Protein AF-A0A8T0D6I1-F1 (afdb_monomer)

Sequence (381 aa):
MFHDLNQRHWLAKHRVTKPRGSIRRLLQSHYANGWQTYGRPVWDAQPLVYLVNTGRTTKNFGYRLAPRHRPILLTQATDSQRAACVAASKLLLRLVHLPEQPIMEQFLMGSYLYQLALTHKSLQKELLVQMLSQTVGWPYDSARLQDSDKEDEESLFVTPEYASRNQPEMYSIAGGMLQGVIRDVNPIDTIDLKRRAYRRSWMHIAGILTCGRLSGSLKPIVVRFLRQHGPHRSIPICEDRLVLAPSIPRLYPPCLLEWRVNYTGNNMGISLAFPDGLVSVIHVGCFTKAETLAGVAMALRTRAVQALTGWTVAFYTPDAILDIPGYTYVMDVFTSFELPPEWSTLNNIRPDRVFPTYPSCHNGDGEFLRRTPTPTVDSRP

InterPro domains:
  IPR038185 MyTH4 domain superfamily [G3DSA:1.25.40.530] (96-263)

Mean predicted aligned error: 13.27 Å

Nearest PDB structures (foldseek):
  5f3y-assembly1_A  TM=7.525E-01  e=7.156E-07  Mus musculus
  3pvl-assembly1_A  TM=6.602E-01  e=2.271E-07  Mus musculus
  3pzd-assembly1_A  TM=6.745E-01  e=8.612E-05  Homo sapiens
  3au5-assembly2_B  TM=6.929E-01  e=1.567E-04  Homo sapiens
  3tca-assembly2_B  TM=6.886E-01  e=1.683E+00  Mus musculus

Radius of gyration: 23.27 Å; Cα contacts (8 Å, |Δi|>4): 431; chains: 1; bounding box: 62×53×86 Å

Organism: NCBI:txid34504

Foldseek 3Di:
DPPPVPVVVVCVVDPPPDPPDFPFPPPPDPCPVLCVVPVDDLVVADALLVLQPPPDDPPPFAADLDFDQAFRNCPPDDPVLSVLSSVLSVLLSCLQQPQQDQLLVSVVSLQVSLLVVLQDVVSLVRSLRSLLRNLHPQVDDCVVLQDDPPDLDPQRQDDPVRSVDPDPDDDDLQVPDSPRGRDDPDDQDPVNSSSSSSLSSLLSSLQSLLSDADDPSVLSNVLSSCVVRNDPLSSVSNNCSHSVRDPDGAPGTFAPQSSSCSNSSGWDWDWDADPVGDIDIDTDDQQQFQQNRQQVVVCVVVVNPGRDGPDGDWDDHQFKIFGGPRNHGPRSVNRCSSDDVCVCVVNPVDPVNPTDIDTDPDDPPPDDDDPDPDPPPPDDD

Solvent-accessible surface area (backbone atoms only — not comparable to full-atom values): 23298 Å² total; per-residue (Å²): 143,78,77,73,63,60,62,58,56,54,57,71,74,44,87,72,76,73,84,81,67,80,68,65,74,80,69,67,68,74,66,80,58,64,59,58,79,47,93,58,67,55,83,76,38,61,61,58,65,65,72,57,62,87,78,81,69,76,85,82,59,41,46,72,91,70,61,46,88,63,62,73,64,55,86,85,55,51,73,67,54,36,53,50,47,27,53,47,36,44,51,51,50,42,64,27,72,51,68,84,48,38,45,54,61,49,47,54,55,50,38,52,55,28,39,51,18,53,77,31,72,70,50,30,55,36,53,48,49,52,49,58,26,44,61,36,79,48,98,61,73,70,78,75,67,71,63,80,60,102,66,88,64,75,55,68,84,43,38,80,82,57,70,78,49,99,60,95,76,78,90,62,80,88,68,81,65,75,82,20,58,58,72,76,93,61,91,78,50,74,67,54,54,54,52,52,22,53,44,41,45,53,18,49,49,41,46,50,43,58,29,46,81,71,51,86,78,48,47,41,18,50,50,40,43,36,76,74,72,45,55,83,63,50,34,60,60,40,48,48,36,66,65,65,52,64,95,69,63,63,93,49,36,76,25,71,69,53,51,52,29,37,60,70,50,55,65,50,68,49,80,43,79,46,101,85,74,52,73,49,77,43,79,52,57,88,75,38,24,22,24,58,51,28,6,45,54,48,12,66,71,72,68,45,95,54,65,43,80,94,40,53,45,68,47,79,52,93,67,29,36,31,56,46,58,40,86,42,40,49,47,38,57,55,21,60,73,74,43,64,81,66,56,45,68,78,64,73,53,50,75,90,74,51,71,55,72,41,74,43,85,80,57,101,58,101,68,84,78,75,84,70,85,76,79,83,74,84,77,75,135

pLDDT: mean 70.77, std 21.74, range [25.25, 95.88]

Secondary structure (DSSP, 8-state):
--SSHHHHHHHHHS------S-------S--TTGGGGSSS-GGGSPPGGGGT-SSS-GGGSS--SSPPSS-SS-TT--HHHHHHHHHHHHHHHHHHH-TTS-HHHHHHHHHHHHHHHHH-HHHHHHHHHHHHHHHTT-SS-GGGG-SPPS-SSSSSS--TTTTTS-S-PPP-GGG---------SS---HHHHHHHHHHHHHHHHHHHTTSS---TTHHHHHHHHHHHHS-TTTHHHHHHHHHS--SSPPSSPPPHHHHHHHHH---EEEEEE-TTS-EEEEEE-TT-BHHHHHHHHHHHHHT-SSPPSS---EEE-SSEEEEPPTTSBHHHHHHHHHS-GGGTGGGT--GGGS--EEE----SS----------------

Structure (mmCIF, N/CA/C/O backbone):
data_AF-A0A8T0D6I1-F1
#
_entry.id   AF-A0A8T0D6I1-F1
#
loop_
_atom_site.group_PDB
_atom_site.id
_atom_site.type_symbol
_atom_site.label_atom_id
_atom_site.label_alt_id
_atom_site.label_comp_id
_atom_site.label_asym_id
_atom_site.label_entity_id
_atom_site.label_seq_id
_atom_site.pdbx_PDB_ins_code
_atom_site.Cartn_x
_atom_site.Cartn_y
_atom_site.Cartn_z
_atom_site.occupancy
_atom_site.B_iso_or_equiv
_atom_site.auth_seq_id
_atom_site.auth_comp_id
_atom_site.auth_asym_id
_atom_site.auth_atom_id
_atom_site.pdbx_PDB_model_num
ATOM 1 N N . MET A 1 1 ? -29.663 -28.777 21.949 1.00 35.03 1 MET A N 1
ATOM 2 C CA . MET A 1 1 ? -30.745 -28.119 21.179 1.00 35.03 1 MET A CA 1
ATOM 3 C C . MET A 1 1 ? -31.305 -26.853 21.870 1.00 35.03 1 MET A C 1
ATOM 5 O O . MET A 1 1 ? -32.388 -26.422 21.515 1.00 35.03 1 MET A O 1
ATOM 9 N N . PHE A 1 2 ? -30.576 -26.204 22.799 1.00 25.64 2 PHE A N 1
ATOM 10 C CA . PHE A 1 2 ? -31.090 -25.051 23.577 1.00 25.64 2 PHE A CA 1
ATOM 11 C C . PHE A 1 2 ? -30.308 -23.729 23.420 1.00 25.64 2 PHE A C 1
ATOM 13 O O . PHE A 1 2 ? -30.718 -22.723 23.983 1.00 25.64 2 PHE A O 1
ATOM 20 N N . HIS A 1 3 ? -29.237 -23.678 22.619 1.00 33.59 3 HIS A N 1
ATOM 21 C CA . HIS A 1 3 ? -28.428 -22.455 22.466 1.00 33.59 3 HIS A CA 1
ATOM 22 C C . HIS A 1 3 ? -28.795 -21.573 21.257 1.00 33.59 3 HIS A C 1
ATOM 24 O O . HIS A 1 3 ? -28.437 -20.400 21.231 1.00 33.59 3 HIS A O 1
ATOM 30 N N . ASP A 1 4 ? -29.549 -22.096 20.284 1.00 34.25 4 ASP A N 1
ATOM 31 C CA . ASP A 1 4 ? -29.832 -21.406 19.009 1.00 34.25 4 ASP A CA 1
ATOM 32 C C . ASP A 1 4 ? -31.123 -20.547 19.051 1.00 34.25 4 ASP A C 1
ATOM 34 O O . ASP A 1 4 ? -31.378 -19.715 18.179 1.00 34.25 4 ASP A O 1
ATOM 38 N N . LEU A 1 5 ? -31.953 -20.698 20.097 1.00 29.86 5 LEU A N 1
ATOM 39 C CA . LEU A 1 5 ? -33.217 -19.956 20.226 1.00 29.86 5 LEU A CA 1
ATOM 40 C C . LEU A 1 5 ? -33.046 -18.516 20.743 1.00 29.86 5 LEU A C 1
ATOM 42 O O . LEU A 1 5 ? -33.859 -17.656 20.402 1.00 29.86 5 LEU A O 1
ATOM 46 N N . ASN A 1 6 ? -31.999 -18.220 21.521 1.00 38.69 6 ASN A N 1
ATOM 47 C CA . ASN A 1 6 ? -31.852 -16.913 22.181 1.00 38.69 6 ASN A CA 1
ATOM 48 C C . ASN A 1 6 ? -31.347 -15.809 21.237 1.00 38.69 6 ASN A C 1
ATOM 50 O O . ASN A 1 6 ? -31.808 -14.669 21.300 1.00 38.69 6 ASN A O 1
ATOM 54 N N . GLN A 1 7 ? -30.458 -16.147 20.300 1.00 35.38 7 GLN A N 1
ATOM 55 C CA . GLN A 1 7 ? -29.894 -15.171 19.363 1.00 35.38 7 GLN A CA 1
ATOM 56 C C . GLN A 1 7 ? -30.930 -14.704 18.326 1.00 35.38 7 GLN A C 1
ATOM 58 O O . GLN A 1 7 ? -31.011 -13.516 18.007 1.00 35.38 7 GLN A O 1
ATOM 63 N N . ARG A 1 8 ? -31.787 -15.620 17.848 1.00 35.78 8 ARG A N 1
ATOM 64 C CA . ARG A 1 8 ? -32.860 -15.305 16.886 1.00 35.78 8 ARG A CA 1
ATOM 65 C C . ARG A 1 8 ? -33.963 -14.445 17.509 1.00 35.78 8 ARG A C 1
ATOM 67 O O . ARG A 1 8 ? -34.451 -13.527 16.854 1.00 35.78 8 ARG A O 1
ATOM 74 N N . HIS A 1 9 ? -34.309 -14.682 18.778 1.00 32.69 9 HIS A N 1
ATOM 75 C CA . HIS A 1 9 ? -35.302 -13.880 19.505 1.00 32.69 9 HIS A CA 1
ATOM 76 C C . HIS A 1 9 ? -34.809 -12.453 19.804 1.00 32.69 9 HIS A C 1
ATOM 78 O O . HIS A 1 9 ? -35.590 -11.502 19.742 1.00 32.69 9 HIS A O 1
ATOM 84 N N . TRP A 1 10 ? -33.508 -12.281 20.073 1.00 36.19 10 TRP A N 1
ATOM 85 C CA . TRP A 1 10 ? -32.907 -10.967 20.328 1.00 36.19 10 TRP A CA 1
ATOM 86 C C . TRP A 1 10 ? -32.851 -10.089 19.067 1.00 36.19 10 TRP A C 1
ATOM 88 O O . TRP A 1 10 ? -33.238 -8.916 19.113 1.00 36.19 10 TRP A O 1
ATOM 98 N N . LEU A 1 11 ? -32.465 -10.682 17.929 1.00 33.34 11 LEU A N 1
ATOM 99 C CA . LEU A 1 11 ? -32.427 -10.024 16.615 1.00 33.34 11 LEU A CA 1
ATOM 100 C C . LEU A 1 11 ? -33.824 -9.673 16.073 1.00 33.34 11 LEU A C 1
ATOM 102 O O . LEU A 1 11 ? -33.965 -8.708 15.327 1.00 33.34 11 LEU A O 1
ATOM 106 N N . ALA A 1 12 ? -34.864 -10.423 16.455 1.00 34.53 12 ALA A N 1
ATOM 107 C CA . ALA A 1 12 ? -36.247 -10.129 16.071 1.00 34.53 12 ALA A CA 1
ATOM 108 C C . ALA A 1 12 ? -36.839 -8.927 16.831 1.00 34.53 12 ALA A C 1
ATOM 110 O O . ALA A 1 12 ? -37.692 -8.215 16.298 1.00 34.53 12 ALA A O 1
ATOM 111 N N . LYS A 1 13 ? -36.384 -8.684 18.070 1.00 31.84 13 LYS A N 1
ATOM 112 C CA . LYS A 1 13 ? -36.919 -7.635 18.954 1.00 31.84 13 LYS A CA 1
ATOM 113 C C . LYS A 1 13 ? -36.240 -6.272 18.764 1.00 31.84 13 LYS A C 1
ATOM 115 O O . LYS A 1 13 ? -36.846 -5.246 19.058 1.00 31.84 13 LYS A O 1
ATOM 120 N N . HIS A 1 14 ? -35.023 -6.248 18.218 1.00 30.33 14 HIS A N 1
ATOM 121 C CA . HIS A 1 14 ? -34.262 -5.027 17.954 1.00 30.33 14 HIS A CA 1
ATOM 122 C C . HIS A 1 14 ? -34.036 -4.901 16.451 1.00 30.33 14 HIS A C 1
ATOM 124 O O . HIS A 1 14 ? -33.227 -5.628 15.880 1.00 30.33 14 HIS A O 1
ATOM 130 N N . ARG A 1 15 ? -34.766 -3.986 15.797 1.00 27.14 15 ARG A N 1
ATOM 131 C CA . ARG A 1 15 ? -34.587 -3.665 14.372 1.00 27.14 15 ARG A CA 1
ATOM 132 C C . ARG A 1 15 ? -33.189 -3.080 14.138 1.00 27.14 15 ARG A C 1
ATOM 134 O O . ARG A 1 15 ? -33.027 -1.869 14.028 1.00 27.14 15 ARG A O 1
ATOM 141 N N . VAL A 1 16 ? -32.177 -3.937 14.040 1.00 26.92 16 VAL A N 1
ATOM 142 C CA . VAL A 1 16 ? -30.861 -3.572 13.524 1.00 26.92 16 VAL A CA 1
ATOM 143 C C . VAL A 1 16 ? -31.029 -3.453 12.018 1.00 26.92 16 VAL A C 1
ATOM 145 O O . VAL A 1 16 ? -31.123 -4.446 11.295 1.00 26.92 16 VAL A O 1
ATOM 148 N N . THR A 1 17 ? -31.141 -2.221 11.530 1.00 26.22 17 THR A N 1
ATOM 149 C CA . THR A 1 17 ? -31.047 -1.943 10.101 1.00 26.22 17 THR A CA 1
ATOM 150 C C . THR A 1 17 ? -29.694 -2.453 9.623 1.00 26.22 17 THR A C 1
ATOM 152 O O . THR A 1 17 ? -28.670 -1.835 9.909 1.00 26.22 17 THR A O 1
ATOM 155 N N . LYS A 1 18 ? -29.683 -3.592 8.914 1.00 25.25 18 LYS A N 1
ATOM 156 C CA . LYS A 1 18 ? -28.520 -4.031 8.136 1.00 25.25 18 LYS A CA 1
ATOM 157 C C . LYS A 1 18 ? -28.065 -2.827 7.304 1.00 25.25 18 LYS A C 1
ATOM 159 O O . LYS A 1 18 ? -28.893 -2.331 6.531 1.00 25.25 18 LYS A O 1
ATOM 164 N N . PRO A 1 19 ? -26.818 -2.339 7.425 1.00 28.14 19 PRO A N 1
ATOM 165 C CA . PRO A 1 19 ? -26.317 -1.362 6.477 1.00 28.14 19 PRO A CA 1
ATOM 166 C C . PRO A 1 19 ? -26.245 -2.070 5.122 1.00 28.14 19 PRO A C 1
ATOM 168 O O . PRO A 1 19 ? -25.359 -2.875 4.849 1.00 28.14 19 PRO A O 1
ATOM 171 N N . ARG A 1 20 ? -27.277 -1.854 4.304 1.00 26.91 20 ARG A N 1
ATOM 172 C CA . ARG A 1 20 ? -27.310 -2.268 2.908 1.00 26.91 20 ARG A CA 1
ATOM 173 C C . ARG A 1 20 ? -26.363 -1.352 2.151 1.00 26.91 20 ARG A C 1
ATOM 175 O O . ARG A 1 20 ? -26.600 -0.151 2.077 1.00 26.91 20 ARG A O 1
ATOM 182 N N . GLY A 1 21 ? -25.352 -1.949 1.542 1.00 27.80 21 GLY A N 1
ATOM 183 C CA . GLY A 1 21 ? -24.561 -1.312 0.504 1.00 27.80 21 GLY A CA 1
ATOM 184 C C . GLY A 1 21 ? -23.094 -1.197 0.869 1.00 27.80 21 GLY A C 1
ATOM 185 O O . GLY A 1 21 ? -22.732 -0.770 1.963 1.00 27.80 21 GLY A O 1
ATOM 186 N N . SER A 1 22 ? -22.257 -1.539 -0.111 1.00 27.80 22 SER A N 1
ATOM 187 C CA . SER A 1 22 ? -20.909 -1.002 -0.252 1.00 27.80 22 SER A CA 1
ATOM 188 C C . SER A 1 22 ? -20.896 0.447 0.226 1.00 27.80 22 SER A C 1
ATOM 190 O O . SER A 1 22 ? -21.726 1.240 -0.238 1.00 27.80 22 SER A O 1
ATOM 192 N N . ILE A 1 23 ? -19.972 0.800 1.120 1.00 32.59 23 ILE A N 1
ATOM 193 C CA . ILE A 1 23 ? -19.680 2.200 1.420 1.00 32.59 23 ILE A CA 1
ATOM 194 C C . ILE A 1 23 ? -19.209 2.799 0.095 1.00 32.59 23 ILE A C 1
ATOM 196 O O . ILE A 1 23 ? -18.038 2.695 -0.272 1.00 32.59 23 ILE A O 1
ATOM 200 N N . ARG A 1 24 ? -20.154 3.366 -0.670 1.00 29.97 24 ARG A N 1
ATOM 201 C CA . ARG A 1 24 ? -19.837 4.218 -1.806 1.00 29.97 24 ARG A CA 1
ATOM 202 C C . ARG A 1 24 ? -18.882 5.242 -1.249 1.00 29.97 24 ARG A C 1
ATOM 204 O O . ARG A 1 24 ? -19.130 5.783 -0.168 1.00 29.97 24 ARG A O 1
ATOM 211 N N . ARG A 1 25 ? -17.799 5.488 -1.980 1.00 33.53 25 ARG A N 1
ATOM 212 C CA . ARG A 1 25 ? -16.943 6.627 -1.708 1.00 33.53 25 ARG A CA 1
ATOM 213 C C . ARG A 1 25 ? -17.881 7.814 -1.588 1.00 33.53 25 ARG A C 1
ATOM 215 O O . ARG A 1 25 ? -18.466 8.234 -2.586 1.00 33.53 25 ARG A O 1
ATOM 222 N N . LEU A 1 26 ? -18.087 8.296 -0.361 1.00 32.38 26 LEU A N 1
ATOM 223 C CA . LEU A 1 26 ? -18.541 9.651 -0.140 1.00 32.38 26 LEU A CA 1
ATOM 224 C C . LEU A 1 26 ? -17.375 10.460 -0.686 1.00 32.38 26 LEU A C 1
ATOM 226 O O . LEU A 1 26 ? -16.444 10.815 0.029 1.00 32.38 26 LEU A O 1
ATOM 230 N N . LEU A 1 27 ? -17.376 10.613 -2.010 1.00 33.56 27 LEU A N 1
ATOM 231 C CA . LEU A 1 27 ? -16.714 11.671 -2.721 1.00 33.56 27 LEU A CA 1
ATOM 232 C C . LEU A 1 27 ? -17.340 12.930 -2.125 1.00 33.56 27 LEU A C 1
ATOM 234 O O . LEU A 1 27 ? -18.226 13.544 -2.708 1.00 33.56 27 LEU A O 1
ATOM 238 N N . GLN A 1 28 ? -16.869 13.326 -0.940 1.00 32.22 28 GLN A N 1
ATOM 239 C CA . GLN A 1 28 ? -16.507 14.715 -0.801 1.00 32.22 28 GLN A CA 1
ATOM 240 C C . GLN A 1 28 ? -15.627 14.961 -2.013 1.00 32.22 28 GLN A C 1
ATOM 242 O O . GLN A 1 28 ? -14.600 14.295 -2.186 1.00 32.22 28 GLN A O 1
ATOM 247 N N . SER A 1 29 ? -16.197 15.748 -2.929 1.00 30.48 29 SER A N 1
ATOM 248 C CA . SER A 1 29 ? -15.515 16.531 -3.945 1.00 30.48 29 SER A CA 1
ATOM 249 C C . SER A 1 29 ? -14.019 16.371 -3.807 1.00 30.48 29 SER A C 1
ATOM 251 O O . SER A 1 29 ? -13.496 16.710 -2.742 1.00 30.48 29 SER A O 1
ATOM 253 N N . HIS A 1 30 ? -13.380 15.824 -4.844 1.00 36.75 30 HIS A N 1
ATOM 254 C CA . HIS A 1 30 ? -11.935 15.795 -4.990 1.00 36.75 30 HIS A CA 1
ATOM 255 C C . HIS A 1 30 ? -11.277 16.805 -4.058 1.00 36.75 30 HIS A C 1
ATOM 257 O O . HIS A 1 30 ? -11.570 18.002 -4.147 1.00 36.75 30 HIS A O 1
ATOM 263 N N . TYR A 1 31 ? -10.353 16.361 -3.213 1.00 41.53 31 TYR A N 1
ATOM 264 C CA . TYR A 1 31 ? -9.298 17.268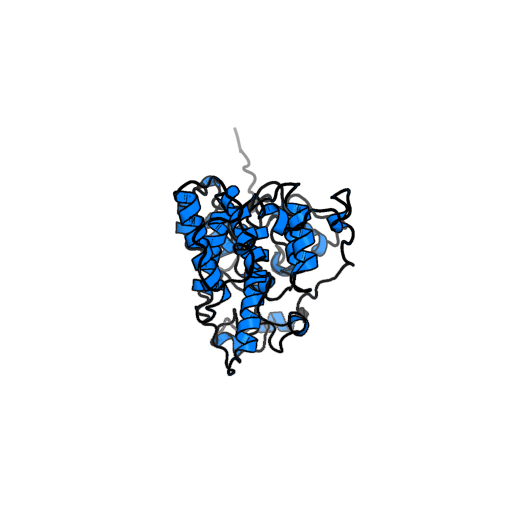 -2.809 1.00 41.53 31 TYR A CA 1
ATOM 265 C C . TYR A 1 31 ? -8.512 17.607 -4.090 1.00 41.53 31 TYR A C 1
ATOM 267 O O . TYR A 1 31 ? -7.374 17.191 -4.272 1.00 41.53 31 TYR A O 1
ATOM 275 N N . ALA A 1 32 ? -9.100 18.421 -4.976 1.00 40.66 32 ALA A N 1
ATOM 276 C CA . ALA A 1 32 ? -8.401 19.231 -5.960 1.00 40.66 32 ALA A CA 1
ATOM 277 C C . ALA A 1 32 ? -7.269 20.015 -5.263 1.00 40.66 32 ALA A C 1
ATOM 279 O O . ALA A 1 32 ? -6.269 20.365 -5.882 1.00 40.66 32 ALA A O 1
ATOM 280 N N . ASN A 1 33 ? -7.388 20.169 -3.939 1.00 38.81 33 ASN A N 1
ATOM 281 C CA . ASN A 1 33 ? -6.464 20.830 -3.042 1.00 38.81 33 ASN A CA 1
ATOM 282 C C . ASN A 1 33 ? -5.464 19.890 -2.337 1.00 38.81 33 ASN A C 1
ATOM 284 O O . ASN A 1 33 ? -4.547 20.377 -1.688 1.00 38.81 33 ASN A O 1
ATOM 288 N N . GLY A 1 34 ? -5.558 18.559 -2.464 1.00 42.88 34 GLY A N 1
ATOM 289 C CA . GLY A 1 34 ? -4.615 17.634 -1.805 1.00 42.88 34 GLY A CA 1
ATOM 290 C C . GLY A 1 34 ? -3.181 17.823 -2.312 1.00 42.88 34 GLY A C 1
ATOM 291 O O . GLY A 1 34 ? -2.213 17.734 -1.557 1.00 42.88 34 GLY A O 1
ATOM 292 N N . TRP A 1 35 ? -3.069 18.203 -3.589 1.00 49.94 35 TRP A N 1
ATOM 293 C CA . TRP A 1 35 ? -1.823 18.592 -4.244 1.00 49.94 35 TRP A CA 1
ATOM 294 C C . TRP A 1 35 ? -1.417 20.055 -4.062 1.00 49.94 35 TRP A C 1
ATOM 296 O O . TRP A 1 35 ? -0.270 20.379 -4.352 1.00 49.94 35 TRP A O 1
ATOM 306 N N . GLN A 1 36 ? -2.288 20.933 -3.547 1.00 45.22 36 GLN A N 1
ATOM 307 C CA . GLN A 1 36 ? -1.941 22.346 -3.312 1.00 45.22 36 GLN A CA 1
ATOM 308 C C . GLN A 1 36 ? -0.874 22.529 -2.219 1.00 45.22 36 GLN A C 1
ATOM 310 O O . GLN A 1 36 ? -0.342 23.622 -2.057 1.00 45.22 36 GLN A O 1
ATOM 315 N N . THR A 1 37 ? -0.502 21.462 -1.503 1.00 45.62 37 THR A N 1
ATOM 316 C CA . THR A 1 37 ? 0.676 21.451 -0.618 1.00 45.62 37 THR A CA 1
ATOM 317 C C . THR A 1 37 ? 2.004 21.484 -1.382 1.00 45.62 37 THR A C 1
ATOM 319 O O . THR A 1 37 ? 3.028 21.870 -0.819 1.00 45.62 37 THR A O 1
ATOM 322 N N . TYR A 1 38 ? 2.013 21.126 -2.668 1.00 48.22 38 TYR A N 1
ATOM 323 C CA . TYR A 1 38 ? 3.114 21.428 -3.572 1.00 48.22 38 TYR A CA 1
ATOM 324 C C . TYR A 1 38 ? 2.812 22.777 -4.223 1.00 48.22 38 TYR A C 1
ATOM 326 O O . TYR A 1 38 ? 1.896 22.890 -5.030 1.00 48.22 38 TYR A O 1
ATOM 334 N N . GLY A 1 39 ? 3.568 23.814 -3.862 1.00 51.16 39 GLY A N 1
ATOM 335 C CA . GLY A 1 39 ? 3.351 25.194 -4.320 1.00 51.16 39 GLY A CA 1
ATOM 336 C C . GLY A 1 39 ? 3.582 25.449 -5.820 1.00 51.16 39 GLY A C 1
ATOM 337 O O . GLY A 1 39 ? 3.894 26.577 -6.188 1.00 51.16 39 GLY A O 1
ATOM 338 N N . ARG A 1 40 ? 3.498 24.424 -6.683 1.00 60.31 40 ARG A N 1
ATOM 339 C CA . ARG A 1 40 ? 3.615 24.512 -8.147 1.00 60.31 40 ARG A CA 1
ATOM 340 C C . ARG A 1 40 ? 2.594 23.592 -8.844 1.00 60.31 40 ARG A C 1
ATOM 342 O O . ARG A 1 40 ? 2.206 22.572 -8.279 1.00 60.31 40 ARG A O 1
ATOM 349 N N . PRO A 1 41 ? 2.167 23.898 -10.077 1.00 69.12 41 PRO A N 1
ATOM 350 C CA . PRO A 1 41 ? 1.353 22.994 -10.891 1.00 69.12 41 PRO A CA 1
ATOM 351 C C . PRO A 1 41 ? 1.988 21.601 -11.078 1.00 69.12 41 PRO A C 1
ATOM 353 O O . PRO A 1 41 ? 3.179 21.478 -11.354 1.00 69.12 41 PRO A O 1
ATOM 356 N N . VAL A 1 42 ? 1.186 20.529 -10.996 1.00 72.25 42 VAL A N 1
ATOM 357 C CA . VAL A 1 42 ? 1.642 19.128 -11.199 1.00 72.25 42 VAL A CA 1
ATOM 358 C C . VAL A 1 42 ? 2.317 18.925 -12.561 1.00 72.25 42 VAL A C 1
ATOM 360 O O . VAL A 1 42 ? 3.247 18.130 -12.689 1.00 72.25 42 VAL A O 1
ATOM 363 N N . TRP A 1 43 ? 1.860 19.645 -13.584 1.00 80.75 43 TRP A N 1
ATOM 364 C CA . TRP A 1 43 ? 2.347 19.518 -14.958 1.00 80.75 43 TRP A CA 1
ATOM 365 C C . TRP A 1 43 ? 3.739 20.125 -15.184 1.00 80.75 43 TRP A C 1
ATOM 367 O O . TRP A 1 43 ? 4.399 19.752 -16.155 1.00 80.75 43 TRP A O 1
ATOM 377 N N . ASP A 1 44 ? 4.226 20.946 -14.249 1.00 83.00 44 ASP A N 1
ATOM 378 C CA . ASP A 1 44 ? 5.589 21.494 -14.264 1.00 83.00 44 ASP A CA 1
ATOM 379 C C . ASP A 1 44 ? 6.629 20.467 -13.786 1.00 83.00 44 ASP A C 1
ATOM 381 O O . ASP A 1 44 ? 7.830 20.616 -14.018 1.00 83.00 44 ASP A O 1
ATOM 385 N N . ALA A 1 45 ? 6.188 19.404 -13.105 1.00 84.25 45 ALA A N 1
ATOM 386 C CA . ALA A 1 45 ? 7.059 18.325 -12.656 1.00 84.25 45 ALA A CA 1
ATOM 387 C C . ALA A 1 45 ? 7.669 17.586 -13.849 1.00 84.25 45 ALA A C 1
ATOM 389 O O . ALA A 1 45 ? 6.972 17.334 -14.822 1.00 84.25 45 ALA A O 1
ATOM 390 N N . GLN A 1 46 ? 8.929 17.157 -13.780 1.00 87.44 46 GLN A N 1
ATOM 391 C CA . GLN A 1 46 ? 9.544 16.383 -14.869 1.00 87.44 46 GLN A CA 1
ATOM 392 C C . GLN A 1 46 ? 8.778 15.071 -15.150 1.00 87.44 46 GLN A C 1
ATOM 394 O O . GLN A 1 46 ? 8.232 14.471 -14.220 1.00 87.44 46 GLN A O 1
ATOM 399 N N . PRO A 1 47 ? 8.719 14.589 -16.405 1.00 87.06 47 PRO A N 1
ATOM 400 C CA . PRO A 1 47 ? 8.135 13.284 -16.702 1.00 87.06 47 PRO A CA 1
ATOM 401 C C . PRO A 1 47 ? 8.998 12.156 -16.118 1.00 87.06 47 PRO A C 1
ATOM 403 O O . PRO A 1 47 ? 10.222 12.270 -16.048 1.00 87.06 47 PRO A O 1
ATOM 406 N N . LEU A 1 48 ? 8.379 11.024 -15.758 1.00 86.62 48 LEU A N 1
ATOM 407 C CA . LEU A 1 48 ? 9.084 9.892 -15.131 1.00 86.62 48 LEU A CA 1
ATOM 408 C C . LEU A 1 48 ? 10.261 9.375 -15.974 1.00 86.62 48 LEU A C 1
ATOM 410 O O . LEU A 1 48 ? 11.287 8.987 -15.422 1.00 86.62 48 LEU A O 1
ATOM 414 N N . VAL A 1 49 ? 10.145 9.433 -17.306 1.00 81.44 49 VAL A N 1
ATOM 415 C CA . VAL A 1 49 ? 11.204 9.014 -18.239 1.00 81.44 49 VAL A CA 1
ATOM 416 C C . VAL A 1 49 ? 12.515 9.787 -18.039 1.00 81.44 49 VAL A C 1
ATOM 418 O O . VAL A 1 49 ? 13.587 9.244 -18.292 1.00 81.44 49 VAL A O 1
ATOM 421 N N . TYR A 1 50 ? 12.457 11.020 -17.524 1.00 81.19 50 TYR A N 1
ATOM 422 C CA . TYR A 1 50 ? 13.644 11.833 -17.256 1.00 81.19 50 TYR A CA 1
ATOM 423 C C . TYR A 1 50 ? 14.509 11.244 -16.133 1.00 81.19 50 TYR A C 1
ATOM 425 O O . TYR A 1 50 ? 15.732 11.299 -16.208 1.00 81.19 50 TYR A O 1
ATOM 433 N N . LEU A 1 51 ? 13.896 10.590 -15.137 1.00 74.19 51 LEU A N 1
ATOM 434 C CA . LEU A 1 51 ? 14.633 9.886 -14.077 1.00 74.19 51 LEU A CA 1
ATOM 435 C C . LEU A 1 51 ? 15.391 8.655 -14.588 1.00 74.19 51 LEU A C 1
ATOM 437 O O . LEU A 1 51 ? 16.277 8.154 -13.904 1.00 74.19 51 LEU A O 1
ATOM 441 N N . VAL A 1 52 ? 15.026 8.164 -15.773 1.00 67.94 52 VAL A N 1
ATOM 442 C CA . VAL A 1 52 ? 15.572 6.946 -16.385 1.00 67.94 52 VAL A CA 1
ATOM 443 C C . VAL A 1 52 ? 16.596 7.272 -17.484 1.00 67.94 52 VAL A C 1
ATOM 445 O O . VAL A 1 52 ? 17.415 6.431 -17.843 1.00 67.94 52 VAL A O 1
ATOM 448 N N . ASN A 1 53 ? 16.600 8.506 -17.998 1.00 60.06 53 ASN A N 1
ATOM 449 C CA . ASN A 1 53 ? 17.414 8.947 -19.133 1.00 60.06 53 ASN A CA 1
ATOM 450 C C . ASN A 1 53 ? 18.798 9.499 -18.734 1.00 60.06 53 ASN A C 1
ATOM 452 O O . ASN A 1 53 ? 19.279 10.472 -19.307 1.00 60.06 53 ASN A O 1
ATOM 456 N N . THR A 1 54 ? 19.507 8.849 -17.810 1.00 53.56 54 THR A N 1
ATOM 457 C CA . THR A 1 54 ? 20.888 9.223 -17.430 1.00 53.56 54 THR A CA 1
ATOM 458 C C . THR A 1 54 ? 21.966 8.728 -18.412 1.00 53.56 54 THR A C 1
ATOM 460 O O . THR A 1 54 ? 23.110 8.497 -18.034 1.00 53.56 54 THR A O 1
ATOM 463 N N . GLY A 1 55 ? 21.637 8.624 -19.707 1.00 49.62 55 GLY A N 1
ATOM 464 C CA . GLY A 1 55 ? 22.646 8.702 -20.773 1.00 49.62 55 GLY A CA 1
ATOM 465 C C . GLY A 1 55 ? 22.827 7.502 -21.701 1.00 49.62 55 GLY A C 1
ATOM 466 O O . GLY A 1 55 ? 23.551 7.652 -22.680 1.00 49.62 55 GLY A O 1
ATOM 467 N N . ARG A 1 56 ? 22.192 6.334 -21.502 1.00 47.12 56 ARG A N 1
ATOM 468 C CA . ARG A 1 56 ? 22.275 5.222 -22.482 1.00 47.12 56 ARG A CA 1
ATOM 469 C C . ARG A 1 56 ? 20.976 4.406 -22.564 1.00 47.12 56 ARG A C 1
ATOM 471 O O . ARG A 1 56 ? 20.751 3.478 -21.796 1.00 47.12 56 ARG A O 1
ATOM 478 N N . THR A 1 57 ? 20.179 4.707 -23.593 1.00 47.78 57 THR A N 1
ATOM 479 C CA . THR A 1 57 ? 19.028 3.949 -24.138 1.00 47.78 57 THR A CA 1
ATOM 480 C C . THR A 1 57 ? 17.691 3.998 -23.373 1.00 47.78 57 THR A C 1
ATOM 482 O O . THR A 1 57 ? 17.508 3.391 -22.322 1.00 47.78 57 THR A O 1
ATOM 485 N N . THR A 1 58 ? 16.685 4.595 -24.022 1.00 53.16 58 THR A N 1
ATOM 486 C CA . THR A 1 58 ? 15.247 4.537 -23.680 1.00 53.16 58 THR A CA 1
ATOM 487 C C . THR A 1 58 ? 14.649 3.125 -23.763 1.00 53.16 58 THR A C 1
ATOM 489 O O . THR A 1 58 ? 13.550 2.891 -23.268 1.00 53.16 58 THR A O 1
ATOM 492 N N . LYS A 1 59 ? 15.385 2.148 -24.319 1.00 59.06 59 LYS A N 1
ATOM 493 C CA . LYS A 1 59 ? 14.973 0.735 -24.453 1.00 59.06 59 LYS A CA 1
ATOM 494 C C . LYS A 1 59 ? 14.686 0.042 -23.111 1.00 59.06 59 LYS A C 1
ATOM 496 O O . LYS A 1 59 ? 14.049 -1.006 -23.082 1.00 59.06 59 LYS A O 1
ATOM 501 N N . ASN A 1 60 ? 15.150 0.605 -21.993 1.00 68.62 60 ASN A N 1
ATOM 502 C CA . ASN A 1 60 ? 14.978 0.027 -20.660 1.00 68.62 60 ASN A CA 1
ATOM 503 C C . ASN A 1 60 ? 13.715 0.495 -19.924 1.00 68.62 60 ASN A C 1
ATOM 505 O O . ASN A 1 60 ? 13.528 0.097 -18.768 1.00 68.62 60 ASN A O 1
ATOM 509 N N . PHE A 1 61 ? 12.826 1.259 -20.554 1.00 84.00 61 PHE A N 1
ATOM 510 C CA . PHE A 1 61 ? 11.579 1.729 -19.953 1.00 84.00 61 PHE A CA 1
ATOM 511 C C . PHE A 1 61 ? 10.373 1.306 -20.802 1.00 84.00 61 PHE A C 1
ATOM 513 O O . PHE A 1 61 ? 10.421 1.411 -22.021 1.00 84.00 61 PHE A O 1
ATOM 520 N N . GLY A 1 62 ? 9.316 0.804 -20.164 1.00 86.31 62 GLY A N 1
ATOM 521 C CA . GLY A 1 62 ? 8.121 0.295 -20.833 1.00 86.31 62 GLY A CA 1
ATOM 522 C C . GLY A 1 62 ? 7.792 -1.150 -20.466 1.00 86.31 62 GLY A C 1
ATOM 523 O O . GLY A 1 62 ? 8.603 -1.852 -19.835 1.00 86.31 62 GLY A O 1
ATOM 524 N N . TYR A 1 63 ? 6.596 -1.553 -20.894 1.00 88.25 63 TYR A N 1
ATOM 525 C CA . TYR A 1 63 ? 6.010 -2.879 -20.757 1.00 88.25 63 TYR A CA 1
ATOM 526 C C . TYR A 1 63 ? 6.962 -3.982 -21.221 1.00 88.25 63 TYR A C 1
ATOM 528 O O . TYR A 1 63 ? 7.541 -3.914 -22.307 1.00 88.25 63 TYR A O 1
ATOM 536 N N . ARG A 1 64 ? 7.095 -5.029 -20.400 1.00 88.81 64 ARG A N 1
ATOM 537 C CA . ARG A 1 64 ? 7.872 -6.231 -20.718 1.00 88.81 64 ARG A CA 1
ATOM 538 C C . ARG A 1 64 ? 7.260 -7.489 -20.125 1.00 88.81 64 ARG A C 1
ATOM 540 O O . ARG A 1 64 ? 6.651 -7.453 -19.065 1.00 88.81 64 ARG A O 1
ATOM 547 N N . LEU A 1 65 ? 7.508 -8.618 -20.780 1.00 88.75 65 LEU A N 1
ATOM 548 C CA . LEU A 1 65 ? 7.194 -9.952 -20.254 1.00 88.75 65 LEU A CA 1
ATOM 549 C C . LEU A 1 65 ? 8.430 -10.698 -19.734 1.00 88.75 65 LEU A C 1
ATOM 551 O O . LEU A 1 65 ? 8.299 -11.704 -19.046 1.00 88.75 65 LEU A O 1
ATOM 555 N N . ALA A 1 66 ? 9.629 -10.191 -20.024 1.00 90.12 66 ALA A N 1
ATOM 556 C CA . ALA A 1 66 ? 10.877 -10.740 -19.515 1.00 90.12 66 ALA A CA 1
ATOM 557 C C . ALA A 1 66 ? 11.301 -10.033 -18.215 1.00 90.12 66 ALA A C 1
ATOM 559 O O . ALA A 1 66 ? 11.206 -8.798 -18.140 1.00 90.12 66 ALA A O 1
ATOM 560 N N . PRO A 1 67 ? 11.816 -10.773 -17.213 1.00 90.12 67 PRO A N 1
ATOM 561 C CA . PRO A 1 67 ? 12.389 -10.175 -16.017 1.00 90.12 67 PRO A CA 1
ATOM 562 C C . PRO A 1 67 ? 13.529 -9.216 -16.351 1.00 90.12 67 PRO A C 1
ATOM 564 O O . PRO A 1 67 ? 14.304 -9.424 -17.285 1.00 90.12 67 PRO A O 1
ATOM 567 N N . ARG A 1 68 ? 13.668 -8.162 -15.555 1.00 88.25 68 ARG A N 1
ATOM 568 C CA . ARG A 1 68 ? 14.786 -7.231 -15.685 1.00 88.25 68 ARG A CA 1
ATOM 569 C C . ARG A 1 68 ? 16.062 -7.874 -15.173 1.00 88.25 68 ARG A C 1
ATOM 571 O O . ARG A 1 68 ? 16.064 -8.496 -14.121 1.00 88.25 68 ARG A O 1
ATOM 578 N N . HIS A 1 69 ? 17.157 -7.635 -15.888 1.00 86.56 69 HIS A N 1
ATOM 579 C CA . HIS A 1 69 ? 18.502 -8.058 -15.486 1.00 86.56 69 HIS A CA 1
ATOM 580 C C . HIS A 1 69 ? 19.269 -6.980 -14.711 1.00 86.56 69 HIS A C 1
ATOM 582 O O . HIS A 1 69 ? 20.317 -7.258 -14.137 1.00 86.56 69 HIS A O 1
ATOM 588 N N . ARG A 1 70 ? 18.781 -5.734 -14.725 1.00 85.69 70 ARG A N 1
ATOM 589 C CA . ARG A 1 70 ? 19.458 -4.574 -14.137 1.00 85.69 70 ARG A CA 1
ATOM 590 C C . ARG A 1 70 ? 18.448 -3.552 -13.599 1.00 85.69 70 ARG A C 1
ATOM 592 O O . ARG A 1 70 ? 17.368 -3.439 -14.191 1.00 85.69 70 ARG A O 1
ATOM 599 N N . PRO A 1 71 ? 18.789 -2.830 -12.512 1.00 87.94 71 PRO A N 1
ATOM 600 C CA . PRO A 1 71 ? 17.970 -1.741 -11.986 1.00 87.94 71 PRO A CA 1
ATOM 601 C C . PRO A 1 71 ? 17.747 -0.622 -13.014 1.00 87.94 71 PRO A C 1
ATOM 603 O O . PRO A 1 71 ? 18.529 -0.463 -13.953 1.00 87.94 71 PRO A O 1
ATOM 606 N N . ILE A 1 72 ? 16.681 0.153 -12.827 1.00 87.06 72 ILE A N 1
ATOM 607 C CA . ILE A 1 72 ? 16.319 1.316 -13.642 1.00 87.06 72 ILE A CA 1
ATOM 608 C C . ILE A 1 72 ? 16.930 2.592 -13.063 1.00 87.06 72 ILE A C 1
ATOM 610 O O . ILE A 1 72 ? 17.558 3.359 -13.783 1.00 87.06 72 ILE A O 1
ATOM 614 N N . LEU A 1 73 ? 16.699 2.831 -11.775 1.00 85.88 73 LEU A N 1
ATOM 615 C CA . LEU A 1 73 ? 17.049 4.050 -11.056 1.00 85.88 73 LEU A CA 1
ATOM 616 C C . LEU A 1 73 ? 18.400 3.911 -10.343 1.00 85.88 73 LEU A C 1
ATOM 618 O O . LEU A 1 73 ? 19.153 4.877 -10.244 1.00 85.88 73 LEU A O 1
ATOM 622 N N . LEU A 1 74 ? 18.717 2.719 -9.827 1.00 83.56 74 LEU A N 1
ATOM 623 C CA . LEU A 1 74 ? 19.943 2.487 -9.057 1.00 83.56 74 LEU A CA 1
ATOM 624 C C . LEU A 1 74 ? 21.158 2.271 -9.976 1.00 83.56 74 LEU A C 1
ATOM 626 O O . LEU A 1 74 ? 21.515 1.140 -10.302 1.00 83.56 74 LEU A O 1
ATOM 630 N N . THR A 1 75 ? 21.817 3.363 -10.373 1.00 77.62 75 THR A N 1
ATOM 631 C CA . THR A 1 75 ? 22.995 3.342 -11.263 1.00 77.62 75 THR A CA 1
ATOM 632 C C . THR A 1 75 ? 24.245 2.725 -10.625 1.00 77.62 75 THR A C 1
ATOM 634 O O . THR A 1 75 ? 25.040 2.108 -11.327 1.00 77.62 75 THR A O 1
ATOM 637 N N . GLN A 1 76 ? 24.403 2.842 -9.303 1.00 82.88 76 GLN A N 1
ATOM 638 C CA . GLN A 1 76 ? 25.518 2.281 -8.523 1.00 82.88 76 GLN A CA 1
ATOM 639 C C . GLN A 1 76 ? 25.022 1.247 -7.497 1.00 82.88 76 GLN A C 1
ATOM 641 O O . GLN A 1 76 ? 25.319 1.325 -6.309 1.00 82.88 76 GLN A O 1
ATOM 646 N N . ALA A 1 77 ? 24.194 0.299 -7.939 1.00 84.50 77 ALA A N 1
ATOM 647 C CA . ALA A 1 77 ? 23.668 -0.748 -7.066 1.00 84.50 77 ALA A CA 1
ATOM 648 C C . ALA A 1 77 ? 24.740 -1.790 -6.690 1.00 84.50 77 ALA A C 1
ATOM 650 O O . ALA A 1 77 ? 25.456 -2.303 -7.561 1.00 84.50 77 ALA A O 1
ATOM 651 N N . THR A 1 78 ? 24.783 -2.173 -5.409 1.00 90.25 78 THR A N 1
ATOM 652 C CA . THR A 1 78 ? 25.572 -3.326 -4.934 1.00 90.25 78 THR A CA 1
ATOM 653 C C . THR A 1 78 ? 25.103 -4.621 -5.607 1.00 90.25 78 THR A C 1
ATOM 655 O O . THR A 1 78 ? 23.980 -4.689 -6.113 1.00 90.25 78 THR A O 1
ATOM 658 N N . ASP A 1 79 ? 25.920 -5.680 -5.602 1.00 89.19 79 ASP A N 1
ATOM 659 C CA . ASP A 1 79 ? 25.503 -6.982 -6.153 1.00 89.19 79 ASP A CA 1
ATOM 660 C C . ASP A 1 79 ? 24.231 -7.514 -5.477 1.00 89.19 79 ASP A C 1
ATOM 662 O O . ASP A 1 79 ? 23.321 -7.988 -6.156 1.00 89.19 79 ASP A O 1
ATOM 666 N N . SER A 1 80 ? 24.111 -7.333 -4.158 1.00 87.81 80 SER A N 1
ATOM 667 C CA . SER A 1 80 ? 22.914 -7.699 -3.393 1.00 87.81 80 SER A CA 1
ATOM 668 C C . SER A 1 80 ? 21.674 -6.903 -3.814 1.00 87.81 80 SER A C 1
ATOM 670 O O . SER A 1 80 ? 20.609 -7.483 -4.018 1.00 87.81 80 SER A O 1
ATOM 672 N N . GLN A 1 81 ? 21.802 -5.588 -4.019 1.00 88.44 81 GLN A N 1
ATOM 673 C CA . GLN A 1 81 ? 20.705 -4.752 -4.512 1.00 88.44 81 GLN A CA 1
ATOM 674 C C . GLN A 1 81 ? 20.317 -5.129 -5.942 1.00 88.44 81 GLN A C 1
ATOM 676 O O . GLN A 1 81 ? 19.128 -5.213 -6.245 1.00 88.44 81 GLN A O 1
ATOM 681 N N . ARG A 1 82 ? 21.294 -5.401 -6.817 1.00 89.38 82 ARG A N 1
ATOM 682 C CA . ARG A 1 82 ? 21.037 -5.871 -8.185 1.00 89.38 82 ARG A CA 1
ATOM 683 C C . ARG A 1 82 ? 20.281 -7.196 -8.171 1.00 89.38 82 ARG A C 1
ATOM 685 O O . ARG A 1 82 ? 19.244 -7.289 -8.823 1.00 89.38 82 ARG A O 1
ATOM 692 N N . ALA A 1 83 ? 20.735 -8.174 -7.390 1.00 90.25 83 ALA A N 1
ATOM 693 C CA . ALA A 1 83 ? 20.064 -9.463 -7.248 1.00 90.25 83 ALA A CA 1
ATOM 694 C C . ALA A 1 83 ? 18.623 -9.307 -6.730 1.00 90.25 83 ALA A C 1
ATOM 696 O O . ALA A 1 83 ? 17.699 -9.871 -7.320 1.00 90.25 83 ALA A O 1
ATOM 697 N N . ALA A 1 84 ? 18.411 -8.474 -5.705 1.00 89.69 84 ALA A N 1
ATOM 698 C CA . ALA A 1 84 ? 17.082 -8.181 -5.171 1.00 89.69 84 ALA A CA 1
ATOM 699 C C . ALA A 1 84 ? 16.161 -7.529 -6.218 1.00 89.69 84 ALA A C 1
ATOM 701 O O . ALA A 1 84 ? 15.003 -7.917 -6.343 1.00 89.69 84 ALA A O 1
ATOM 702 N N . CYS A 1 85 ? 16.673 -6.594 -7.028 1.00 90.56 85 CYS A N 1
ATOM 703 C CA . CYS A 1 85 ? 15.909 -5.959 -8.108 1.00 90.56 85 CYS A CA 1
ATOM 704 C C . CYS A 1 85 ? 15.487 -6.959 -9.192 1.00 90.56 85 CYS A C 1
ATOM 706 O O . CYS A 1 85 ? 14.361 -6.901 -9.684 1.00 90.56 85 CYS A O 1
ATOM 708 N N . VAL A 1 86 ? 16.380 -7.878 -9.569 1.00 91.19 86 VAL A N 1
ATOM 709 C CA . VAL A 1 86 ? 16.085 -8.932 -10.551 1.00 91.19 86 VAL A CA 1
ATOM 710 C C . VAL A 1 86 ? 15.041 -9.901 -9.996 1.00 91.19 86 VAL A C 1
ATOM 712 O O . VAL A 1 86 ? 14.075 -10.226 -10.687 1.00 91.19 86 VAL A O 1
ATOM 715 N N . ALA A 1 87 ? 15.204 -10.342 -8.746 1.00 92.06 87 ALA A N 1
ATOM 716 C CA . ALA A 1 87 ? 14.250 -11.220 -8.074 1.00 92.06 87 ALA A CA 1
ATOM 717 C C . ALA A 1 87 ? 12.867 -10.562 -7.974 1.00 92.06 87 ALA A C 1
ATOM 719 O O . ALA A 1 87 ? 11.870 -11.149 -8.388 1.00 92.06 87 ALA A O 1
ATOM 720 N N . ALA A 1 88 ? 12.816 -9.306 -7.538 1.00 91.69 88 ALA A N 1
ATOM 721 C CA . ALA A 1 88 ? 11.590 -8.529 -7.476 1.00 91.69 88 ALA A CA 1
ATOM 722 C C . ALA A 1 88 ? 10.905 -8.371 -8.838 1.00 91.69 88 ALA A C 1
ATOM 724 O O . ALA A 1 88 ? 9.687 -8.505 -8.927 1.00 91.69 88 ALA A O 1
ATOM 725 N N . SER A 1 89 ? 11.670 -8.152 -9.912 1.00 92.94 89 SER A N 1
ATOM 726 C CA . SER A 1 89 ? 11.107 -8.095 -11.261 1.00 92.94 89 SER A CA 1
ATOM 727 C C . SER A 1 89 ? 10.460 -9.421 -11.673 1.00 92.94 89 SER A C 1
ATOM 729 O O . SER A 1 89 ? 9.436 -9.389 -12.352 1.00 92.94 89 SER A O 1
ATOM 731 N N . LYS A 1 90 ? 11.019 -10.573 -11.274 1.00 93.44 90 LYS A N 1
ATOM 732 C CA . LYS A 1 90 ? 10.405 -11.892 -11.518 1.00 93.44 90 LYS A CA 1
ATOM 733 C C . LYS A 1 90 ? 9.100 -12.047 -10.735 1.00 93.44 90 LYS A C 1
ATOM 735 O O . LYS A 1 90 ? 8.096 -12.453 -11.314 1.00 93.44 90 LYS A O 1
ATOM 740 N N . LEU A 1 91 ? 9.105 -11.689 -9.448 1.00 93.12 91 LEU A N 1
ATOM 741 C CA . LEU A 1 91 ? 7.917 -11.766 -8.590 1.00 93.12 91 LEU A CA 1
ATOM 742 C C . LEU A 1 91 ? 6.800 -10.844 -9.083 1.00 93.12 91 LEU A C 1
ATOM 744 O O . LEU A 1 91 ? 5.652 -11.266 -9.145 1.00 93.12 91 LEU A O 1
ATOM 748 N N . LEU A 1 92 ? 7.133 -9.622 -9.508 1.00 92.88 92 LEU A N 1
ATOM 749 C CA . LEU A 1 92 ? 6.171 -8.692 -10.098 1.00 92.88 92 LEU A CA 1
ATOM 750 C C . LEU A 1 92 ? 5.505 -9.289 -11.341 1.00 92.88 92 LEU A C 1
ATOM 752 O O . LEU A 1 92 ? 4.288 -9.222 -11.472 1.00 92.88 92 LEU A O 1
ATOM 756 N N . LEU A 1 93 ? 6.284 -9.885 -12.249 1.00 92.19 93 LEU A N 1
ATOM 757 C CA . LEU A 1 93 ? 5.726 -10.515 -13.446 1.00 92.19 93 LEU A CA 1
ATOM 758 C C . LEU A 1 93 ? 4.819 -11.697 -13.097 1.00 92.19 93 LEU A C 1
ATOM 760 O O . LEU A 1 93 ? 3.775 -11.846 -13.726 1.00 92.19 93 LEU A O 1
ATOM 764 N N . ARG A 1 94 ? 5.175 -12.487 -12.078 1.00 91.00 94 ARG A N 1
ATOM 765 C CA . ARG A 1 94 ? 4.341 -13.587 -11.580 1.00 91.00 94 ARG A CA 1
ATOM 766 C C . ARG A 1 94 ? 3.025 -13.066 -10.996 1.00 91.00 94 ARG A C 1
ATOM 768 O O . ARG A 1 94 ? 1.968 -13.458 -11.469 1.00 91.00 94 ARG A O 1
ATOM 775 N N . LEU A 1 95 ? 3.084 -12.102 -10.079 1.00 89.31 95 LEU A N 1
ATOM 776 C CA . LEU A 1 95 ? 1.906 -11.452 -9.489 1.00 89.31 95 LEU A CA 1
ATOM 777 C C . LEU A 1 95 ? 0.977 -10.827 -10.542 1.00 89.31 95 LEU A C 1
ATOM 779 O O . LEU A 1 95 ? -0.244 -10.888 -10.436 1.00 89.31 95 LEU A O 1
ATOM 783 N N . VAL A 1 96 ? 1.544 -10.215 -11.580 1.00 89.00 96 VAL A N 1
ATOM 784 C CA . VAL A 1 96 ? 0.764 -9.521 -12.607 1.00 89.00 96 VAL A CA 1
ATOM 785 C C . VAL A 1 96 ? 0.172 -10.494 -13.625 1.00 89.00 96 VAL A C 1
ATOM 787 O O . VAL A 1 96 ? -1.015 -10.387 -13.944 1.00 89.00 96 VAL A O 1
ATOM 790 N N . HIS A 1 97 ? 0.960 -11.436 -14.140 1.00 84.88 97 HIS A N 1
ATOM 791 C CA . HIS A 1 97 ? 0.603 -12.217 -15.332 1.00 84.88 97 HIS A CA 1
ATOM 792 C C . HIS A 1 97 ? 0.227 -13.675 -15.058 1.00 84.88 97 HIS A C 1
ATOM 794 O O . HIS A 1 97 ? -0.285 -14.315 -15.968 1.00 84.88 97 HIS A O 1
ATOM 800 N N . LEU A 1 98 ? 0.423 -14.195 -13.841 1.00 80.56 98 LEU A N 1
ATOM 801 C CA . LEU A 1 98 ? 0.080 -15.576 -13.476 1.00 80.56 98 LEU A CA 1
ATOM 802 C C . LEU A 1 98 ? -1.033 -15.599 -12.409 1.00 80.56 98 LEU A C 1
ATOM 804 O O . LEU A 1 98 ? -0.745 -15.739 -11.223 1.00 80.56 98 LEU A O 1
ATOM 808 N N . PRO A 1 99 ? -2.312 -15.440 -12.806 1.00 66.19 99 PRO A N 1
ATOM 809 C CA . PRO A 1 99 ? -3.430 -15.336 -11.866 1.00 66.19 99 PRO A CA 1
ATOM 810 C C . PRO A 1 99 ? -3.897 -16.658 -11.262 1.00 66.19 99 PRO A C 1
ATOM 812 O O . PRO A 1 99 ? -4.672 -16.628 -10.316 1.00 66.19 99 PRO A O 1
ATOM 815 N N . GLU A 1 100 ? -3.465 -17.799 -11.797 1.00 64.81 100 GLU A N 1
ATOM 816 C CA . GLU A 1 100 ? -3.971 -19.130 -11.418 1.00 64.81 100 GLU A CA 1
ATOM 817 C C . GLU A 1 100 ? -3.499 -19.597 -10.030 1.00 64.81 100 GLU A C 1
ATOM 819 O O . GLU A 1 100 ? -3.802 -20.703 -9.590 1.00 64.81 100 GLU A O 1
ATOM 824 N N . GLN A 1 101 ? -2.748 -18.758 -9.320 1.00 67.19 101 GLN A N 1
ATOM 825 C CA . GLN A 1 101 ? -2.241 -19.075 -7.994 1.00 67.19 101 GLN A CA 1
ATOM 826 C C . GLN A 1 101 ? -3.312 -18.865 -6.914 1.00 67.19 101 GLN A C 1
ATOM 828 O O . GLN A 1 101 ? -4.095 -17.916 -7.016 1.00 67.19 101 GLN A O 1
ATOM 833 N N . PRO A 1 102 ? -3.319 -19.663 -5.831 1.00 70.88 102 PRO A N 1
ATOM 834 C CA . PRO A 1 102 ? -4.158 -19.395 -4.665 1.00 70.88 102 PRO A CA 1
ATOM 835 C C . PRO A 1 102 ? -3.928 -17.983 -4.116 1.00 70.88 102 PRO A C 1
ATOM 837 O O . PRO A 1 102 ? -2.794 -17.495 -4.099 1.00 70.88 102 PRO A O 1
ATOM 840 N N . ILE A 1 103 ? -4.988 -17.336 -3.619 1.00 74.06 103 ILE A N 1
ATOM 841 C CA . ILE A 1 103 ? -4.907 -15.945 -3.140 1.00 74.06 103 ILE A CA 1
ATOM 842 C C . ILE A 1 103 ? -3.865 -15.777 -2.030 1.00 74.06 103 ILE A C 1
ATOM 844 O O . ILE A 1 103 ? -3.143 -14.785 -2.011 1.00 74.06 103 ILE A O 1
ATOM 848 N N . MET A 1 104 ? -3.726 -16.776 -1.154 1.00 77.38 104 MET A N 1
ATOM 849 C CA . MET A 1 104 ? -2.737 -16.757 -0.078 1.00 77.38 104 MET A CA 1
ATOM 850 C C . MET A 1 104 ? -1.297 -16.826 -0.610 1.00 77.38 104 MET A C 1
ATOM 852 O O . MET A 1 104 ? -0.422 -16.128 -0.108 1.00 77.38 104 MET A O 1
ATOM 856 N N . GLU A 1 105 ? -1.034 -17.599 -1.669 1.00 80.69 105 GLU A N 1
ATOM 857 C CA . GLU A 1 105 ? 0.299 -17.644 -2.286 1.00 80.69 105 GLU A CA 1
ATOM 858 C C . GLU A 1 105 ? 0.642 -16.299 -2.940 1.00 80.69 105 GLU A C 1
ATOM 860 O O . GLU A 1 105 ? 1.754 -15.786 -2.782 1.00 80.69 105 GLU A O 1
ATOM 865 N N . GLN A 1 106 ? -0.333 -15.686 -3.623 1.00 83.50 106 GLN A N 1
ATOM 866 C CA . GLN A 1 106 ? -0.176 -14.338 -4.169 1.00 83.50 106 GLN A CA 1
ATOM 867 C C . GLN A 1 106 ? 0.097 -13.336 -3.048 1.00 83.50 106 GLN A C 1
ATOM 869 O O . GLN A 1 106 ? 1.047 -12.560 -3.153 1.00 83.50 106 GLN A O 1
ATOM 874 N N . PHE A 1 107 ? -0.684 -13.391 -1.966 1.00 85.31 107 PHE A N 1
ATOM 875 C CA . PHE A 1 107 ? -0.536 -12.529 -0.799 1.00 85.31 107 PHE A CA 1
ATOM 876 C C . PHE A 1 107 ? 0.859 -12.632 -0.187 1.00 85.31 107 PHE A C 1
ATOM 878 O O . PHE A 1 107 ? 1.526 -11.612 -0.045 1.00 85.31 107 PHE A O 1
ATOM 885 N N . LEU A 1 108 ? 1.354 -13.840 0.090 1.00 87.19 108 LEU A N 1
ATOM 886 C CA . LEU A 1 108 ? 2.699 -14.046 0.636 1.00 87.19 108 LEU A CA 1
ATOM 887 C C . LEU A 1 108 ? 3.786 -13.510 -0.304 1.00 87.19 108 LEU A C 1
ATOM 889 O O . LEU A 1 108 ? 4.713 -12.823 0.133 1.00 87.19 108 LEU A O 1
ATOM 893 N N . MET A 1 109 ? 3.654 -13.760 -1.608 1.00 90.12 109 MET A N 1
ATOM 894 C CA . MET A 1 109 ? 4.606 -13.281 -2.608 1.00 90.12 109 MET A CA 1
ATOM 895 C C . MET A 1 109 ? 4.629 -11.748 -2.716 1.00 90.12 109 MET A C 1
ATOM 897 O O . MET A 1 109 ? 5.706 -11.148 -2.784 1.00 90.12 109 MET A O 1
ATOM 901 N N . GLY A 1 110 ? 3.470 -11.087 -2.729 1.00 92.38 110 GLY A N 1
ATOM 902 C CA . GLY A 1 110 ? 3.429 -9.624 -2.744 1.00 92.38 110 GLY A CA 1
ATOM 903 C C . GLY A 1 110 ? 3.838 -9.020 -1.407 1.00 92.38 110 GLY A C 1
ATOM 904 O O . GLY A 1 110 ? 4.554 -8.024 -1.402 1.00 92.38 110 GLY A O 1
ATOM 905 N N . SER A 1 111 ? 3.486 -9.644 -0.283 1.00 91.50 111 SER A N 1
ATOM 906 C CA . SER A 1 111 ? 3.941 -9.237 1.049 1.00 91.50 111 SER A CA 1
ATOM 907 C C . SER A 1 111 ? 5.460 -9.282 1.156 1.00 91.50 111 SER A C 1
ATOM 909 O O . SER A 1 111 ? 6.051 -8.332 1.662 1.00 91.50 111 SER A O 1
ATOM 911 N N . TYR A 1 112 ? 6.116 -10.294 0.580 1.00 90.94 112 TYR A N 1
ATOM 912 C CA . TYR A 1 112 ? 7.576 -10.334 0.472 1.00 90.94 112 TYR A CA 1
ATOM 913 C C . TYR A 1 112 ? 8.130 -9.145 -0.331 1.00 90.94 112 TYR A C 1
ATOM 915 O O . TYR A 1 112 ? 9.056 -8.460 0.108 1.00 90.94 112 TYR A O 1
ATOM 923 N N . LEU A 1 113 ? 7.532 -8.844 -1.487 1.00 92.25 113 LEU A N 1
ATOM 924 C CA . LEU A 1 113 ? 7.932 -7.718 -2.336 1.00 92.25 113 LEU A CA 1
ATOM 925 C C . LEU A 1 113 ? 7.789 -6.362 -1.620 1.00 92.25 113 LEU A C 1
ATOM 927 O O . LEU A 1 113 ? 8.674 -5.509 -1.693 1.00 92.25 113 LEU A O 1
ATOM 931 N N . TYR A 1 114 ? 6.676 -6.166 -0.918 1.00 93.38 114 TYR A N 1
ATOM 932 C CA . TYR A 1 114 ? 6.390 -4.971 -0.127 1.00 93.38 114 TYR A CA 1
ATOM 933 C C . TYR A 1 114 ? 7.305 -4.847 1.087 1.00 93.38 114 TYR A C 1
ATOM 935 O O . TYR A 1 114 ? 7.768 -3.752 1.409 1.00 93.38 114 TYR A O 1
ATOM 943 N N . GLN A 1 115 ? 7.629 -5.970 1.717 1.00 89.25 115 GLN A N 1
ATOM 944 C CA . GLN A 1 115 ? 8.565 -6.011 2.825 1.00 89.25 115 GLN A CA 1
ATOM 945 C C . GLN A 1 115 ? 9.964 -5.560 2.393 1.00 89.25 115 GLN A C 1
ATOM 947 O O . GLN A 1 115 ? 10.574 -4.744 3.079 1.00 89.25 115 GLN A O 1
ATOM 952 N N . LEU A 1 116 ? 10.447 -5.997 1.223 1.00 88.19 116 LEU A N 1
ATOM 953 C CA . LEU A 1 116 ? 11.717 -5.512 0.660 1.00 88.19 116 LEU A CA 1
ATOM 954 C C . LEU A 1 116 ? 11.725 -3.988 0.456 1.00 88.19 116 LEU A C 1
ATOM 956 O O . LEU A 1 116 ? 12.754 -3.334 0.637 1.00 88.19 116 LEU A O 1
ATOM 960 N N . ALA A 1 117 ? 10.583 -3.410 0.085 1.00 90.69 117 ALA A N 1
ATOM 961 C CA . ALA A 1 117 ? 10.427 -1.964 -0.024 1.00 90.69 117 ALA A CA 1
ATOM 962 C C . ALA A 1 117 ? 10.439 -1.258 1.342 1.00 90.69 117 ALA A C 1
ATOM 964 O O . ALA A 1 117 ? 11.067 -0.205 1.466 1.00 90.69 117 ALA A O 1
ATOM 965 N N . LEU A 1 118 ? 9.801 -1.840 2.361 1.00 88.50 118 LEU A N 1
ATOM 966 C CA . LEU A 1 118 ? 9.798 -1.308 3.727 1.00 88.50 118 LEU A CA 1
ATOM 967 C C . LEU A 1 118 ? 11.199 -1.304 4.354 1.00 88.50 118 LEU A C 1
ATOM 969 O O . LEU A 1 118 ? 11.579 -0.337 5.016 1.00 88.50 118 LEU A O 1
ATOM 973 N N . THR A 1 119 ? 11.983 -2.361 4.129 1.00 85.25 119 THR A N 1
ATOM 974 C CA . THR A 1 119 ? 13.317 -2.522 4.728 1.00 85.25 119 THR A CA 1
ATOM 975 C C . THR A 1 119 ? 14.390 -1.696 4.017 1.00 85.25 119 THR A C 1
ATOM 977 O O . THR A 1 119 ? 15.313 -1.190 4.661 1.00 85.25 119 THR A O 1
ATOM 980 N N . HIS A 1 120 ? 14.269 -1.488 2.701 1.00 86.25 120 HIS A N 1
ATOM 981 C CA . HIS A 1 120 ? 15.289 -0.816 1.896 1.00 86.25 120 HIS A CA 1
ATOM 982 C C . HIS A 1 120 ? 14.733 0.377 1.103 1.00 86.25 120 HIS A C 1
ATOM 984 O O . HIS A 1 120 ? 14.202 0.239 0.001 1.00 86.25 120 HIS A O 1
ATOM 990 N N . LYS A 1 121 ? 14.982 1.599 1.598 1.00 84.06 121 LYS A N 1
ATOM 991 C CA . LYS A 1 121 ? 14.525 2.858 0.966 1.00 84.06 121 LYS A CA 1
ATOM 992 C C . LYS A 1 121 ? 14.962 3.031 -0.496 1.00 84.06 121 LYS A C 1
ATOM 994 O O . LYS A 1 121 ? 14.234 3.631 -1.286 1.00 84.06 121 LYS A O 1
ATOM 999 N N . SER A 1 122 ? 16.164 2.574 -0.858 1.00 84.94 122 SER A N 1
ATOM 1000 C CA . SER A 1 122 ? 16.655 2.631 -2.243 1.00 84.94 122 SER A CA 1
ATOM 1001 C C . SER A 1 122 ? 15.902 1.649 -3.143 1.00 84.94 122 SER A C 1
ATOM 1003 O O . SER A 1 122 ? 15.513 2.024 -4.250 1.00 84.94 122 SER A O 1
ATOM 1005 N N . LEU A 1 123 ? 15.624 0.438 -2.646 1.00 88.94 123 LEU A N 1
ATOM 1006 C CA . LEU A 1 123 ? 14.839 -0.564 -3.363 1.00 88.94 123 LEU A CA 1
ATOM 1007 C C . LEU A 1 123 ? 13.377 -0.144 -3.503 1.00 88.94 123 LEU A C 1
ATOM 1009 O O . LEU A 1 123 ? 12.822 -0.351 -4.571 1.00 88.94 123 LEU A O 1
ATOM 1013 N N . GLN A 1 124 ? 12.765 0.517 -2.513 1.00 91.81 124 GLN A N 1
ATOM 1014 C CA . GLN A 1 124 ? 11.386 1.012 -2.637 1.00 91.81 124 GLN A CA 1
ATOM 1015 C C . GLN A 1 124 ? 11.185 1.845 -3.914 1.00 91.81 124 GLN A C 1
ATOM 1017 O O . GLN A 1 124 ? 10.245 1.618 -4.677 1.00 91.81 124 GLN A O 1
ATOM 1022 N N . LYS A 1 125 ? 12.076 2.816 -4.154 1.00 91.12 125 LYS A N 1
ATOM 1023 C CA . LYS A 1 125 ? 11.991 3.708 -5.322 1.00 91.12 125 LYS A CA 1
ATOM 1024 C C . LYS A 1 125 ? 12.197 2.936 -6.619 1.00 91.12 125 LYS A C 1
ATOM 1026 O O . LYS A 1 125 ? 11.471 3.156 -7.580 1.00 91.12 125 LYS A O 1
ATOM 1031 N N . GLU A 1 126 ? 13.166 2.031 -6.628 1.00 91.38 126 GLU A N 1
ATOM 1032 C CA . GLU A 1 126 ? 13.457 1.163 -7.765 1.00 91.38 126 GLU A CA 1
ATOM 1033 C C . GLU A 1 126 ? 12.261 0.268 -8.117 1.00 91.38 126 GLU A C 1
ATOM 1035 O O . GLU A 1 126 ? 11.824 0.256 -9.263 1.00 91.38 126 GLU A O 1
ATOM 1040 N N . LEU A 1 127 ? 11.677 -0.407 -7.125 1.00 93.19 127 LEU A N 1
ATOM 1041 C CA . LEU A 1 127 ? 10.492 -1.257 -7.256 1.00 93.19 127 LEU A CA 1
ATOM 1042 C C . LEU A 1 127 ? 9.298 -0.476 -7.801 1.00 93.19 127 LEU A C 1
ATOM 1044 O O . LEU A 1 127 ? 8.668 -0.907 -8.766 1.00 93.19 127 LEU A O 1
ATOM 1048 N N . LEU A 1 128 ? 9.026 0.705 -7.237 1.00 94.69 128 LEU A N 1
ATOM 1049 C CA . LEU A 1 128 ? 7.971 1.585 -7.731 1.00 94.69 128 LEU A CA 1
ATOM 1050 C C . LEU A 1 128 ? 8.210 1.964 -9.197 1.00 94.69 128 LEU A C 1
ATOM 1052 O O . LEU A 1 128 ? 7.299 1.849 -10.010 1.00 94.69 128 LEU A O 1
ATOM 1056 N N . VAL A 1 129 ? 9.426 2.378 -9.567 1.00 92.25 129 VAL A N 1
ATOM 1057 C CA . VAL A 1 129 ? 9.737 2.746 -10.958 1.00 92.25 129 VAL A CA 1
ATOM 1058 C C . VAL A 1 129 ? 9.636 1.535 -11.888 1.00 92.25 129 VAL A C 1
ATOM 1060 O O . VAL A 1 129 ? 9.155 1.690 -13.008 1.00 92.25 129 VAL A O 1
ATOM 1063 N N . GLN A 1 130 ? 10.010 0.328 -11.453 1.00 92.06 130 GLN A N 1
ATOM 1064 C CA . GLN A 1 130 ? 9.797 -0.896 -12.232 1.00 92.06 130 GLN A CA 1
ATOM 1065 C C 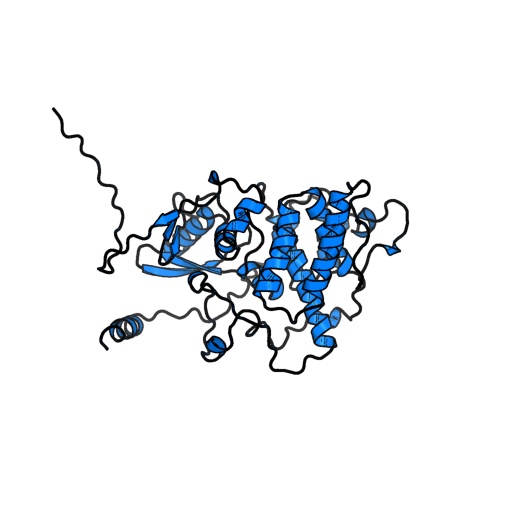. GLN A 1 130 ? 8.312 -1.159 -12.490 1.00 92.06 130 GLN A C 1
ATOM 1067 O O . GLN A 1 130 ? 7.947 -1.428 -13.637 1.00 92.06 130 GLN A O 1
ATOM 1072 N N . MET A 1 131 ? 7.466 -1.026 -11.464 1.00 93.88 131 MET A N 1
ATOM 1073 C CA . MET A 1 131 ? 6.017 -1.195 -11.584 1.00 93.88 131 MET A CA 1
ATOM 1074 C C . MET A 1 131 ? 5.380 -0.126 -12.482 1.00 93.88 131 MET A C 1
ATOM 1076 O O . MET A 1 131 ? 4.613 -0.466 -13.376 1.00 93.88 131 MET A O 1
ATOM 1080 N N . LEU A 1 132 ? 5.738 1.151 -12.308 1.00 93.81 132 LEU A N 1
ATOM 1081 C CA . LEU A 1 132 ? 5.262 2.241 -13.170 1.00 93.81 132 LEU A CA 1
ATOM 1082 C C . LEU A 1 132 ? 5.746 2.060 -14.613 1.00 93.81 132 LEU A C 1
ATOM 1084 O O . LEU A 1 132 ? 5.005 2.271 -15.560 1.00 93.81 132 LEU A O 1
ATOM 1088 N N . SER A 1 133 ? 6.986 1.618 -14.809 1.00 91.44 133 SER A N 1
ATOM 1089 C CA . SER A 1 133 ? 7.5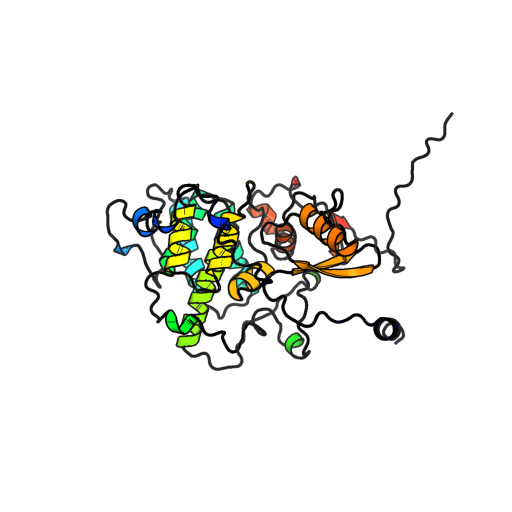19 1.346 -16.144 1.00 91.44 133 SER A CA 1
ATOM 1090 C C . SER A 1 133 ? 6.747 0.232 -16.856 1.00 91.44 133 SER A C 1
ATOM 1092 O O . SER A 1 133 ? 6.538 0.319 -18.062 1.00 91.44 133 SER A O 1
ATOM 1094 N N . GLN A 1 134 ? 6.294 -0.784 -16.115 1.00 89.88 134 GLN A N 1
ATOM 1095 C CA . GLN A 1 134 ? 5.528 -1.910 -16.648 1.00 89.88 134 GLN A CA 1
ATOM 1096 C C . GLN A 1 134 ? 4.156 -1.499 -17.208 1.00 89.88 134 GLN A C 1
ATOM 1098 O O . GLN A 1 134 ? 3.624 -2.206 -18.062 1.00 89.88 134 GLN A O 1
ATOM 1103 N N . THR A 1 135 ? 3.588 -0.371 -16.764 1.00 90.38 135 THR A N 1
ATOM 1104 C CA . THR A 1 135 ? 2.289 0.124 -17.252 1.00 90.38 135 THR A CA 1
ATOM 1105 C C . THR A 1 135 ? 2.404 0.962 -18.528 1.00 90.38 135 THR A C 1
ATOM 1107 O O . THR A 1 135 ? 1.401 1.190 -19.201 1.00 90.38 135 THR A O 1
ATOM 1110 N N . VAL A 1 136 ? 3.612 1.390 -18.908 1.00 88.75 136 VAL A N 1
ATOM 1111 C CA . VAL A 1 136 ? 3.837 2.217 -20.103 1.00 88.75 136 VAL A CA 1
ATOM 1112 C C . VAL A 1 136 ? 3.880 1.366 -21.361 1.00 88.75 136 VAL A C 1
ATOM 1114 O O . VAL A 1 136 ? 4.644 0.408 -21.439 1.00 88.75 136 VAL A O 1
ATOM 1117 N N . GLY A 1 137 ? 3.105 1.754 -22.376 1.00 83.94 137 GLY A N 1
ATOM 1118 C CA . GLY A 1 137 ? 3.015 0.991 -23.622 1.00 83.94 137 GLY A CA 1
ATOM 1119 C C . GLY A 1 137 ? 2.352 -0.369 -23.416 1.00 83.94 137 GLY A C 1
ATOM 1120 O O . GLY A 1 137 ? 2.713 -1.334 -24.086 1.00 83.94 137 GLY A O 1
ATOM 1121 N N . TRP A 1 138 ? 1.427 -0.461 -22.452 1.00 85.56 138 TRP A N 1
ATOM 1122 C CA . TRP A 1 138 ? 0.640 -1.668 -22.239 1.00 85.56 138 TRP A CA 1
ATOM 1123 C C . TRP A 1 138 ? -0.051 -2.068 -23.558 1.00 85.56 138 TRP A C 1
ATOM 1125 O O . TRP A 1 138 ? -0.668 -1.207 -24.186 1.00 85.56 138 TRP A O 1
ATOM 1135 N N . PRO A 1 139 ? 0.045 -3.334 -24.006 1.00 74.19 139 PRO A N 1
ATOM 1136 C CA . PRO A 1 139 ? -0.324 -3.759 -25.363 1.00 74.19 139 PRO A CA 1
ATOM 1137 C C . PRO A 1 139 ? -1.846 -3.885 -25.589 1.00 74.19 139 PRO A C 1
ATOM 1139 O O . PRO A 1 139 ? -2.304 -4.783 -26.294 1.00 74.19 139 PRO A O 1
ATOM 1142 N N . TYR A 1 140 ? -2.649 -3.027 -24.958 1.00 68.88 140 TYR A N 1
ATOM 1143 C CA . TYR A 1 140 ? -4.107 -3.015 -25.051 1.00 68.88 140 TYR A CA 1
ATOM 1144 C C . TYR A 1 140 ? -4.649 -1.587 -24.930 1.00 68.88 140 TYR A C 1
ATOM 1146 O O . TYR A 1 140 ? -4.071 -0.762 -24.223 1.00 68.88 140 TYR A O 1
ATOM 1154 N N . ASP A 1 141 ? -5.775 -1.322 -25.591 1.00 61.25 141 ASP A N 1
ATOM 1155 C CA . ASP A 1 141 ? -6.413 -0.009 -25.605 1.00 61.25 141 ASP A CA 1
ATOM 1156 C C . ASP A 1 141 ? -6.990 0.339 -24.221 1.00 61.25 141 ASP A C 1
ATOM 1158 O O . ASP A 1 141 ? -7.985 -0.231 -23.757 1.00 61.25 141 ASP A O 1
ATOM 1162 N N . SER A 1 142 ? -6.332 1.273 -23.532 1.00 55.12 142 SER A N 1
ATOM 1163 C CA . SER A 1 142 ? -6.704 1.731 -22.192 1.00 55.12 142 SER A CA 1
ATOM 1164 C C . SER A 1 142 ? -8.071 2.416 -22.136 1.00 55.12 142 SER A C 1
ATOM 1166 O O . SER A 1 142 ?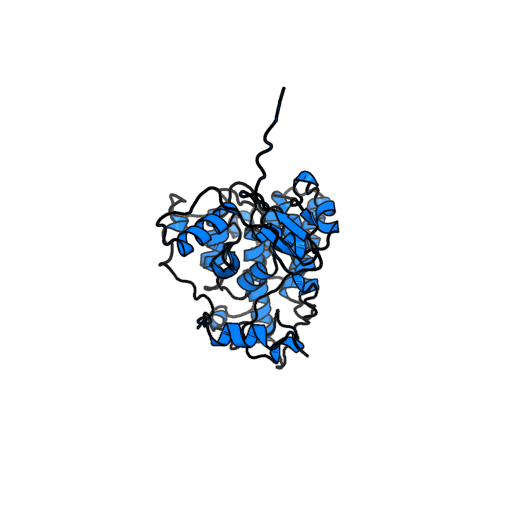 -8.624 2.562 -21.046 1.00 55.12 142 SER A O 1
ATOM 1168 N N . ALA A 1 143 ? -8.662 2.772 -23.281 1.00 51.72 143 ALA A N 1
ATOM 1169 C CA . ALA A 1 143 ? -10.006 3.336 -23.353 1.00 51.72 143 ALA A CA 1
ATOM 1170 C C . ALA A 1 143 ? -11.100 2.332 -22.933 1.00 51.72 143 ALA A C 1
ATOM 1172 O O . ALA A 1 143 ? -12.060 2.716 -22.273 1.00 51.72 143 ALA A O 1
ATOM 1173 N N . ARG A 1 144 ? -10.926 1.028 -23.210 1.00 52.97 144 ARG A N 1
ATOM 1174 C CA . ARG A 1 144 ? -11.887 -0.040 -22.838 1.00 52.97 144 ARG A CA 1
ATOM 1175 C C . ARG A 1 144 ? -11.707 -0.583 -21.413 1.00 52.97 144 ARG A C 1
ATOM 1177 O O . ARG A 1 144 ? -12.345 -1.553 -21.023 1.00 52.97 144 ARG A O 1
ATOM 1184 N N . LEU A 1 145 ? -10.807 0.013 -20.630 1.00 52.41 145 LEU A N 1
ATOM 1185 C CA . LEU A 1 145 ? -10.551 -0.322 -19.221 1.00 52.41 145 LEU A CA 1
ATOM 1186 C C . LEU A 1 145 ? -11.450 0.458 -18.243 1.00 52.41 145 LEU A C 1
ATOM 1188 O O . LEU A 1 145 ? -11.341 0.252 -17.032 1.00 52.41 145 LEU A O 1
ATOM 1192 N N . GLN A 1 146 ? -12.283 1.370 -18.760 1.00 50.56 146 GLN A N 1
ATOM 1193 C CA . GLN A 1 146 ? -13.183 2.221 -17.976 1.00 50.56 146 GLN A CA 1
ATOM 1194 C C . GLN A 1 146 ? -14.501 1.537 -17.603 1.00 50.56 146 GLN A C 1
ATOM 1196 O O . GLN A 1 146 ? -15.133 1.958 -16.635 1.00 50.56 146 GLN A O 1
ATOM 1201 N N . ASP A 1 147 ? -14.882 0.474 -18.311 1.00 47.38 147 ASP A N 1
ATOM 1202 C CA . ASP A 1 147 ? -16.077 -0.285 -17.973 1.00 47.38 147 ASP A CA 1
ATOM 1203 C C . ASP A 1 147 ? -15.847 -1.033 -16.651 1.00 47.38 147 ASP A C 1
ATOM 1205 O O . ASP A 1 147 ? -14.891 -1.806 -16.490 1.00 47.38 147 ASP A O 1
ATOM 1209 N N . SER A 1 148 ? -16.722 -0.754 -15.681 1.00 49.62 148 SER A N 1
ATOM 1210 C CA . SER A 1 148 ? -16.975 -1.642 -14.545 1.00 49.62 148 SER A CA 1
ATOM 1211 C C . SER A 1 148 ? -17.192 -3.039 -15.125 1.00 49.62 148 SER A C 1
ATOM 1213 O O . SER A 1 148 ? -18.058 -3.237 -15.979 1.00 49.62 148 SER A O 1
ATOM 1215 N N . ASP A 1 149 ? -16.327 -3.983 -14.751 1.00 50.31 149 ASP A N 1
ATOM 1216 C CA . ASP A 1 149 ? -16.520 -5.369 -15.165 1.00 50.31 149 ASP A CA 1
ATOM 1217 C C . ASP A 1 149 ? -17.832 -5.862 -14.562 1.00 50.31 149 ASP A C 1
ATOM 1219 O O . ASP A 1 149 ? -18.186 -5.478 -13.447 1.00 50.31 149 ASP A O 1
ATOM 1223 N N . LYS A 1 150 ? -18.514 -6.782 -15.247 1.00 44.31 150 LYS A N 1
ATOM 1224 C CA . LYS A 1 150 ? -19.736 -7.434 -14.737 1.00 44.31 150 LYS A CA 1
ATOM 1225 C C . LYS A 1 150 ? -19.520 -8.234 -13.431 1.00 44.31 150 LYS A C 1
ATOM 1227 O O . LYS A 1 150 ? -20.460 -8.836 -12.928 1.00 44.31 150 LYS A O 1
ATOM 1232 N N . GLU A 1 151 ? -18.307 -8.208 -12.883 1.00 44.97 151 GLU A N 1
ATOM 1233 C CA . GLU A 1 151 ? -17.815 -8.920 -11.709 1.00 44.97 151 GLU A CA 1
ATOM 1234 C C . GLU A 1 151 ? -16.826 -8.029 -10.925 1.00 44.97 151 GLU A C 1
ATOM 1236 O O . GLU A 1 151 ? -15.629 -8.318 -10.860 1.00 44.97 151 GLU A O 1
ATOM 1241 N N . ASP A 1 152 ? -17.277 -6.941 -10.294 1.00 50.62 152 ASP A N 1
ATOM 1242 C CA . ASP A 1 152 ? -16.540 -6.388 -9.146 1.00 50.62 152 ASP A CA 1
ATOM 1243 C C . ASP A 1 152 ? -16.607 -7.401 -7.970 1.00 50.62 152 ASP A C 1
ATOM 1245 O O . ASP A 1 152 ? -17.284 -7.202 -6.967 1.00 50.62 152 ASP A O 1
ATOM 1249 N N . GLU A 1 153 ? -15.870 -8.507 -8.110 1.00 50.44 153 GLU A N 1
ATOM 1250 C CA . GLU A 1 153 ? -15.278 -9.298 -7.028 1.00 50.44 153 GLU A CA 1
ATOM 1251 C C . GLU A 1 153 ? -16.191 -10.011 -6.012 1.00 50.44 153 GLU A C 1
ATOM 1253 O O . GLU A 1 153 ? -15.969 -9.914 -4.796 1.00 50.44 153 GLU A O 1
ATOM 1258 N N . GLU A 1 154 ? -17.145 -10.828 -6.460 1.00 42.97 154 GLU A N 1
ATOM 1259 C CA . GLU A 1 154 ? -17.703 -11.860 -5.567 1.00 42.97 154 GLU A CA 1
ATOM 1260 C C . GLU A 1 154 ? -16.713 -13.028 -5.337 1.00 42.97 154 GLU A C 1
ATOM 1262 O O . GLU A 1 154 ? -16.761 -13.667 -4.294 1.00 42.97 154 GLU A O 1
ATOM 1267 N N . SER A 1 155 ? -15.724 -13.245 -6.219 1.00 42.84 155 SER A N 1
ATOM 1268 C CA . SER A 1 155 ? -14.983 -14.525 -6.289 1.00 42.84 155 SER A CA 1
ATOM 1269 C C . SER A 1 155 ? -13.527 -14.532 -5.784 1.00 42.84 155 SER A C 1
ATOM 1271 O O . SER A 1 155 ? -12.948 -15.604 -5.644 1.00 42.84 155 SER A O 1
ATOM 1273 N N . LEU A 1 156 ? -12.883 -13.383 -5.525 1.00 46.31 156 LEU A N 1
ATOM 1274 C CA . LEU A 1 156 ? -11.426 -13.364 -5.244 1.00 46.31 156 LEU A CA 1
ATOM 1275 C C . LEU A 1 156 ? -11.046 -13.664 -3.785 1.00 46.31 156 LEU A C 1
ATOM 1277 O O . LEU A 1 156 ? -9.926 -14.093 -3.517 1.00 46.31 156 LEU A O 1
ATOM 1281 N N . PHE A 1 157 ? -11.968 -13.446 -2.848 1.00 45.47 157 PHE A N 1
ATOM 1282 C CA . PHE A 1 157 ? -11.727 -13.610 -1.406 1.00 45.47 157 PHE A CA 1
ATOM 1283 C C . PHE A 1 157 ? -12.809 -14.450 -0.713 1.00 45.47 157 PHE A C 1
ATOM 1285 O O . PHE A 1 157 ? -12.812 -14.547 0.510 1.00 45.47 157 PHE A O 1
ATOM 1292 N N . VAL A 1 158 ? -13.742 -15.024 -1.477 1.00 43.25 158 VAL A N 1
ATOM 1293 C CA . VAL A 1 158 ? -14.849 -15.835 -0.961 1.00 43.25 158 VAL A CA 1
ATOM 1294 C C . VAL A 1 158 ? -14.557 -17.292 -1.304 1.00 43.25 158 VAL A C 1
ATOM 1296 O O . VAL A 1 158 ? -14.290 -17.626 -2.456 1.00 43.25 158 VAL A O 1
ATOM 1299 N N . THR A 1 159 ? -14.557 -18.170 -0.305 1.00 44.97 159 THR A N 1
ATOM 1300 C CA . THR A 1 159 ? -14.455 -19.617 -0.522 1.00 44.97 159 THR A CA 1
ATOM 1301 C C . THR A 1 159 ? -15.785 -20.160 -1.076 1.00 44.97 159 THR A C 1
ATOM 1303 O O . THR A 1 159 ? -16.846 -19.626 -0.747 1.00 44.97 159 THR A O 1
ATOM 1306 N N . PRO A 1 160 ? -15.780 -21.226 -1.901 1.00 43.53 160 PRO A N 1
ATOM 1307 C CA . PRO A 1 160 ? -16.993 -21.747 -2.552 1.00 43.53 160 PRO A CA 1
ATOM 1308 C C . PRO A 1 160 ? -18.144 -22.082 -1.588 1.00 43.53 160 PRO A C 1
ATOM 1310 O O . PRO A 1 160 ? -19.310 -21.939 -1.940 1.00 43.53 160 PRO A O 1
ATOM 1313 N N . GLU A 1 161 ? -17.825 -22.482 -0.356 1.00 45.81 161 GLU A N 1
ATOM 1314 C CA . GLU A 1 161 ? -18.805 -22.780 0.699 1.00 45.81 161 GLU A CA 1
ATOM 1315 C C . GLU A 1 161 ? -19.610 -21.537 1.127 1.00 45.81 161 GLU A C 1
ATOM 1317 O O . GLU A 1 161 ? -20.800 -21.641 1.432 1.00 45.81 161 GLU A O 1
ATOM 1322 N N . TYR A 1 162 ? -19.001 -20.350 1.067 1.00 44.69 162 TYR A N 1
ATOM 1323 C CA . TYR A 1 162 ? -19.585 -19.079 1.505 1.00 44.69 162 TYR A CA 1
ATOM 1324 C C . TYR A 1 162 ? -20.370 -18.350 0.406 1.00 44.69 162 TYR A C 1
ATOM 1326 O O . TYR A 1 162 ? -21.297 -17.604 0.712 1.00 44.69 162 TYR A O 1
ATOM 1334 N N . ALA A 1 163 ? -20.096 -18.638 -0.871 1.00 42.94 163 ALA A N 1
ATOM 1335 C CA . ALA A 1 163 ? -20.869 -18.115 -2.004 1.00 42.94 163 ALA A CA 1
ATOM 1336 C C . ALA A 1 163 ? -22.331 -18.620 -2.029 1.00 42.94 163 ALA A C 1
ATOM 1338 O O . ALA A 1 163 ? -23.190 -18.026 -2.673 1.00 42.94 163 ALA A O 1
ATOM 1339 N N . SER A 1 164 ? -22.641 -19.701 -1.300 1.00 45.44 164 SER A N 1
ATOM 1340 C CA . SER A 1 164 ? -23.999 -20.254 -1.186 1.00 45.44 164 SER A CA 1
ATOM 1341 C C . SER A 1 164 ? -24.949 -19.416 -0.310 1.00 45.44 164 SER A C 1
ATOM 1343 O O . SER A 1 164 ? -26.169 -19.599 -0.356 1.00 45.44 164 SER A O 1
ATOM 1345 N N . ARG A 1 165 ? -24.419 -18.471 0.480 1.00 45.88 165 ARG A N 1
ATOM 1346 C CA . ARG A 1 165 ? -25.203 -17.519 1.273 1.00 45.88 165 ARG A CA 1
ATOM 1347 C C . ARG A 1 165 ? -25.141 -16.155 0.590 1.00 45.88 165 ARG A C 1
ATOM 1349 O O . ARG A 1 165 ? -24.122 -15.492 0.652 1.00 45.88 165 ARG A O 1
ATOM 1356 N N . ASN A 1 166 ? -26.252 -15.706 -0.002 1.00 38.84 166 ASN A N 1
ATOM 1357 C CA . ASN A 1 166 ? -26.446 -14.358 -0.573 1.00 38.84 166 ASN A CA 1
ATOM 1358 C C . ASN A 1 166 ? -26.331 -13.224 0.481 1.00 38.84 166 ASN A C 1
ATOM 1360 O O . ASN A 1 166 ? -27.281 -12.470 0.714 1.00 38.84 166 ASN A O 1
ATOM 1364 N N . GLN A 1 167 ? -25.206 -13.105 1.180 1.00 37.75 167 GLN A N 1
ATOM 1365 C CA . GLN A 1 167 ? -24.899 -12.007 2.086 1.00 37.75 167 GLN A CA 1
ATOM 1366 C C . GLN A 1 167 ? -23.492 -11.488 1.772 1.00 37.75 167 GLN A C 1
ATOM 1368 O O . GLN A 1 167 ? -22.575 -12.290 1.644 1.00 37.75 167 GLN A O 1
ATOM 1373 N N . PRO A 1 168 ? -23.290 -10.161 1.659 1.00 38.03 168 PRO A N 1
ATOM 1374 C CA . PRO A 1 168 ? -21.948 -9.597 1.611 1.00 38.03 168 PRO A CA 1
ATOM 1375 C C . PRO A 1 168 ? -21.276 -9.890 2.956 1.00 38.03 168 PRO A C 1
ATOM 1377 O O . PRO A 1 168 ? -21.593 -9.252 3.961 1.00 38.03 168 PRO A O 1
ATOM 1380 N N . GLU A 1 169 ? -20.431 -10.916 3.001 1.00 41.69 169 GLU A N 1
ATOM 1381 C CA . GLU A 1 169 ? -19.839 -11.377 4.251 1.00 41.69 169 GLU A CA 1
ATOM 1382 C C . GLU A 1 169 ? -18.594 -10.572 4.644 1.00 41.69 169 GLU A C 1
ATOM 1384 O O . GLU A 1 169 ? -17.791 -10.123 3.824 1.00 41.69 169 GLU A O 1
ATOM 1389 N N . MET A 1 170 ? -18.480 -10.354 5.952 1.00 41.22 170 MET A N 1
ATOM 1390 C CA . MET A 1 170 ? -17.429 -9.591 6.609 1.00 41.22 170 MET A CA 1
ATOM 1391 C C . MET A 1 170 ? -16.191 -10.484 6.754 1.00 41.22 170 MET A C 1
ATOM 1393 O O . MET A 1 170 ? -16.281 -11.559 7.340 1.00 41.22 170 MET A O 1
ATOM 1397 N N . TYR A 1 171 ? -15.038 -10.059 6.231 1.00 46.47 171 TYR A N 1
ATOM 1398 C CA . TYR A 1 171 ? -13.784 -10.806 6.380 1.00 46.47 171 TYR A CA 1
ATOM 1399 C C . TYR A 1 171 ? -13.422 -10.969 7.867 1.00 46.47 171 TYR A C 1
ATOM 1401 O O . TYR A 1 171 ? -13.345 -9.979 8.598 1.00 46.47 171 TYR A O 1
ATOM 1409 N N . SER A 1 172 ? -13.208 -12.214 8.305 1.00 45.81 172 SER A N 1
ATOM 1410 C CA . SER A 1 172 ? -12.849 -12.557 9.684 1.00 45.81 172 SER A CA 1
ATOM 1411 C C . SER A 1 172 ? -11.455 -13.178 9.741 1.00 45.81 172 SER A C 1
ATOM 1413 O O . SER A 1 172 ? -11.236 -14.276 9.235 1.00 45.81 172 SER A O 1
ATOM 1415 N N . ILE A 1 173 ? -10.527 -12.491 10.412 1.00 42.09 173 ILE A N 1
ATOM 1416 C CA . ILE A 1 173 ? -9.162 -12.980 10.675 1.00 42.09 173 ILE A CA 1
ATOM 1417 C C . ILE A 1 173 ? -9.178 -14.257 11.531 1.00 42.09 173 ILE A C 1
ATOM 1419 O O . ILE A 1 173 ? -8.325 -15.123 11.365 1.00 42.09 173 ILE A O 1
ATOM 1423 N N . ALA A 1 174 ? -10.164 -14.412 12.421 1.00 39.12 174 ALA A N 1
ATOM 1424 C CA . ALA A 1 174 ? -10.235 -15.538 13.354 1.00 39.12 174 ALA A CA 1
ATOM 1425 C C . ALA A 1 174 ? -10.445 -16.905 12.667 1.00 39.12 174 ALA A C 1
ATOM 1427 O O . ALA A 1 174 ? -10.241 -17.936 13.298 1.00 39.12 174 ALA A O 1
ATOM 1428 N N . GLY A 1 175 ? -10.848 -16.928 11.389 1.00 42.59 175 GLY A N 1
ATOM 1429 C CA . GLY A 1 175 ? -11.108 -18.157 10.632 1.00 42.59 175 GLY A CA 1
ATOM 1430 C C . GLY A 1 175 ? -9.870 -18.833 10.032 1.00 42.59 175 GLY A C 1
ATOM 1431 O O . GLY A 1 175 ? -9.990 -19.942 9.521 1.00 42.59 175 GLY A O 1
ATOM 1432 N N . GLY A 1 176 ? -8.696 -18.191 10.070 1.00 38.44 176 GLY A N 1
ATOM 1433 C CA . GLY A 1 176 ? -7.388 -18.821 9.834 1.00 38.44 176 GLY A CA 1
ATOM 1434 C C . GLY A 1 176 ? -7.087 -19.428 8.452 1.00 38.44 176 GLY A C 1
ATOM 1435 O O . GLY A 1 176 ? -5.926 -19.712 8.183 1.00 38.44 176 GLY A O 1
ATOM 1436 N N . MET A 1 177 ? -8.044 -19.613 7.539 1.00 39.50 177 MET A N 1
ATOM 1437 C CA . MET A 1 177 ? -7.759 -20.140 6.197 1.00 39.50 177 MET A CA 1
ATOM 1438 C C . MET A 1 177 ? -8.647 -19.515 5.123 1.00 39.50 177 MET A C 1
ATOM 1440 O O . MET A 1 177 ? -9.807 -19.879 4.946 1.00 39.50 177 MET A O 1
ATOM 1444 N N . LEU A 1 178 ? -8.054 -18.643 4.306 1.00 41.81 178 LEU A N 1
ATOM 1445 C CA . LEU A 1 178 ? -8.547 -18.400 2.953 1.00 41.81 178 LEU A CA 1
ATOM 1446 C C . LEU A 1 178 ? -8.022 -19.516 2.043 1.00 41.81 178 LEU A C 1
ATOM 1448 O O . LEU A 1 178 ? -7.056 -19.330 1.305 1.00 41.81 178 LEU A O 1
ATOM 1452 N N . GLN A 1 179 ? -8.692 -20.671 2.052 1.00 38.62 179 GLN A N 1
ATOM 1453 C CA . GLN A 1 179 ? -8.484 -21.740 1.063 1.00 38.62 179 GLN A CA 1
ATOM 1454 C C . GLN A 1 179 ? -9.141 -21.377 -0.291 1.00 38.62 179 GLN A C 1
ATOM 1456 O O . GLN A 1 179 ? -9.705 -22.220 -0.988 1.00 38.62 179 GLN A O 1
ATOM 1461 N N . GLY A 1 180 ? -9.146 -20.089 -0.644 1.00 41.53 180 GLY A N 1
ATOM 1462 C CA . GLY A 1 180 ? -9.707 -19.579 -1.886 1.00 41.53 180 GLY A CA 1
ATOM 1463 C C . GLY A 1 180 ? -8.722 -19.798 -3.028 1.00 41.53 180 GLY A C 1
ATOM 1464 O O . GLY A 1 180 ? -7.687 -19.134 -3.114 1.00 41.53 180 GLY A O 1
ATOM 1465 N N . VAL A 1 181 ? -9.037 -20.728 -3.923 1.00 38.25 181 VAL A N 1
ATOM 1466 C CA . VAL A 1 181 ? -8.453 -20.729 -5.267 1.00 38.25 181 VAL A CA 1
ATOM 1467 C C . VAL A 1 181 ? -9.316 -19.800 -6.109 1.00 38.25 181 VAL A C 1
ATOM 1469 O O . VAL A 1 181 ? -10.539 -19.931 -6.077 1.00 38.25 181 VAL A O 1
ATOM 1472 N N . ILE A 1 182 ? -8.701 -18.884 -6.861 1.00 44.28 182 ILE A N 1
ATOM 1473 C CA . ILE A 1 182 ? -9.410 -18.094 -7.872 1.00 44.28 182 ILE A CA 1
ATOM 1474 C C . ILE A 1 182 ? -9.911 -19.086 -8.927 1.00 44.28 182 ILE A C 1
ATOM 1476 O O . ILE A 1 182 ? -9.166 -19.488 -9.816 1.00 44.28 182 ILE A O 1
ATOM 1480 N N . ARG A 1 183 ? -11.146 -19.569 -8.777 1.00 39.41 183 ARG A N 1
ATOM 1481 C CA . ARG A 1 183 ? -11.815 -20.413 -9.767 1.00 39.41 183 ARG A CA 1
ATOM 1482 C C . ARG A 1 183 ? -12.885 -19.565 -10.422 1.00 39.41 183 ARG A C 1
ATOM 1484 O O . ARG A 1 183 ? -13.959 -19.371 -9.862 1.00 39.41 183 ARG A O 1
ATOM 1491 N N . ASP A 1 184 ? -12.557 -19.030 -11.589 1.00 42.03 184 ASP A N 1
ATOM 1492 C CA . ASP A 1 184 ? -13.548 -18.384 -12.439 1.00 42.03 184 ASP A CA 1
ATOM 1493 C C . ASP A 1 184 ? -14.462 -19.471 -13.033 1.00 42.03 184 ASP A C 1
ATOM 1495 O O . ASP A 1 184 ? -13.997 -20.476 -13.570 1.00 42.03 184 ASP A O 1
ATOM 1499 N N . VAL A 1 185 ? -15.777 -19.283 -12.900 1.00 45.16 185 VAL A N 1
ATOM 1500 C CA . VAL A 1 185 ? -16.818 -20.207 -13.398 1.00 45.16 185 VAL A CA 1
ATOM 1501 C C . VAL A 1 185 ? -17.070 -20.011 -14.907 1.00 45.16 185 VAL A C 1
ATOM 1503 O O . VAL A 1 185 ? -17.740 -20.822 -15.539 1.00 45.16 185 VAL A O 1
ATOM 1506 N N . ASN A 1 186 ? -16.484 -18.969 -15.509 1.00 46.03 186 ASN A N 1
ATOM 1507 C CA . ASN A 1 186 ? -16.669 -18.590 -16.909 1.00 46.03 186 ASN A CA 1
ATOM 1508 C C . ASN A 1 186 ? -15.373 -18.751 -17.729 1.00 46.03 186 ASN A C 1
ATOM 1510 O O . ASN A 1 186 ? -14.283 -18.539 -17.192 1.00 46.03 186 ASN A O 1
ATOM 1514 N N . PRO A 1 187 ? -15.460 -19.072 -19.036 1.00 52.78 187 PRO A N 1
ATOM 1515 C CA . PRO A 1 187 ? -14.297 -19.082 -19.916 1.00 52.78 187 PRO A CA 1
ATOM 1516 C C . PRO A 1 187 ? -13.709 -17.667 -20.018 1.00 52.78 187 PRO A C 1
ATOM 1518 O O . PRO A 1 187 ? -14.343 -16.753 -20.539 1.00 52.78 187 PRO A O 1
ATOM 1521 N N . ILE A 1 188 ? -12.496 -17.493 -19.491 1.00 61.72 188 ILE A N 1
ATOM 1522 C CA . ILE A 1 188 ? -11.767 -16.222 -19.501 1.00 61.72 188 ILE A CA 1
ATOM 1523 C C . ILE A 1 188 ? -11.232 -15.986 -20.915 1.00 61.72 188 ILE A C 1
ATOM 1525 O O . ILE A 1 188 ? -10.377 -16.739 -21.386 1.00 61.72 188 ILE A O 1
ATOM 1529 N N . ASP A 1 189 ? -11.681 -14.925 -21.584 1.00 68.44 189 ASP A N 1
ATOM 1530 C CA . ASP A 1 189 ? -11.049 -14.507 -22.835 1.00 68.44 189 ASP A CA 1
ATOM 1531 C C . ASP A 1 189 ? -9.646 -13.934 -22.548 1.00 68.44 189 ASP A C 1
ATOM 1533 O O . ASP A 1 189 ? -9.364 -13.311 -21.520 1.00 68.44 189 ASP A O 1
ATOM 1537 N N . THR A 1 190 ? -8.740 -14.094 -23.503 1.00 73.12 190 THR A N 1
ATOM 1538 C CA . THR A 1 190 ? -7.412 -13.475 -23.541 1.00 73.12 190 THR A CA 1
ATOM 1539 C C . THR A 1 190 ? -7.439 -11.964 -23.266 1.00 73.12 190 THR A C 1
ATOM 1541 O O . THR A 1 190 ? -6.492 -11.416 -22.691 1.00 73.12 190 THR A O 1
ATOM 1544 N N . ILE A 1 191 ? -8.523 -11.281 -23.648 1.00 73.06 191 ILE A N 1
ATOM 1545 C CA . ILE A 1 191 ? -8.757 -9.857 -23.384 1.00 73.06 191 ILE A CA 1
ATOM 1546 C C . ILE A 1 191 ? -8.974 -9.607 -21.885 1.00 73.06 191 ILE A C 1
ATOM 1548 O O . ILE A 1 191 ? -8.380 -8.684 -21.316 1.00 73.06 191 ILE A O 1
ATOM 1552 N N . ASP A 1 192 ? -9.760 -10.454 -21.227 1.00 73.38 192 ASP A N 1
ATOM 1553 C CA . ASP A 1 192 ? -10.054 -10.355 -19.799 1.00 73.38 192 ASP A CA 1
ATOM 1554 C C . ASP A 1 192 ? -8.802 -10.627 -18.967 1.00 73.38 192 ASP A C 1
ATOM 1556 O O . ASP A 1 192 ? -8.508 -9.898 -18.018 1.00 73.38 192 ASP A O 1
ATOM 1560 N N . LEU A 1 193 ? -7.988 -11.602 -19.379 1.00 76.00 193 LEU A N 1
ATOM 1561 C CA . LEU A 1 193 ? -6.715 -11.906 -18.730 1.00 76.00 193 LEU A CA 1
ATOM 1562 C C . LEU A 1 193 ? -5.761 -10.697 -18.743 1.00 76.00 193 LEU A C 1
ATOM 1564 O O . LEU A 1 193 ? -5.194 -10.332 -17.707 1.00 76.00 193 LEU A O 1
ATOM 1568 N N . LYS A 1 194 ? -5.625 -10.029 -19.898 1.00 77.56 194 LYS A N 1
ATOM 1569 C CA . LYS A 1 194 ? -4.799 -8.818 -20.056 1.00 77.56 194 LYS A CA 1
ATOM 1570 C C . LYS A 1 194 ? -5.341 -7.646 -19.239 1.00 77.56 194 LYS A C 1
ATOM 1572 O O . LYS A 1 194 ? -4.560 -6.924 -18.615 1.00 77.56 194 LYS A O 1
ATOM 1577 N N . ARG A 1 195 ? -6.664 -7.467 -19.199 1.00 77.81 195 ARG A N 1
ATOM 1578 C CA . ARG A 1 195 ? -7.331 -6.449 -18.373 1.00 77.81 195 ARG A CA 1
ATOM 1579 C C . ARG A 1 195 ? -7.069 -6.680 -16.881 1.00 77.81 195 ARG A C 1
ATOM 1581 O O . ARG A 1 195 ? -6.634 -5.759 -16.186 1.00 77.81 195 ARG A O 1
ATOM 1588 N N . ARG A 1 196 ? -7.257 -7.915 -16.402 1.00 78.94 196 ARG A N 1
ATOM 1589 C CA . ARG A 1 196 ? -7.001 -8.328 -15.010 1.00 78.94 196 ARG A CA 1
ATOM 1590 C C . ARG A 1 196 ? -5.525 -8.144 -14.631 1.00 78.94 196 ARG A C 1
ATOM 1592 O O . ARG A 1 196 ? -5.235 -7.638 -13.550 1.00 78.94 196 ARG A O 1
ATOM 1599 N N . ALA A 1 197 ? -4.590 -8.465 -15.528 1.00 83.81 197 ALA A N 1
ATOM 1600 C CA . ALA A 1 197 ? -3.160 -8.227 -15.313 1.00 83.81 197 ALA A CA 1
ATOM 1601 C C . ALA A 1 197 ? -2.826 -6.729 -15.186 1.00 83.81 197 ALA A C 1
ATOM 1603 O O . ALA A 1 197 ? -2.095 -6.320 -14.278 1.00 83.81 197 ALA A O 1
ATOM 1604 N N . TYR A 1 198 ? -3.412 -5.874 -16.030 1.00 85.81 198 TYR A N 1
ATOM 1605 C CA . TYR A 1 198 ? -3.231 -4.426 -15.904 1.00 85.81 198 TYR A CA 1
ATOM 1606 C C . TYR A 1 198 ? -3.751 -3.910 -14.556 1.00 85.81 198 TYR A C 1
ATOM 1608 O O . TYR A 1 198 ? -3.064 -3.148 -13.875 1.00 85.81 198 TYR A O 1
ATOM 1616 N N . ARG A 1 199 ? -4.921 -4.389 -14.113 1.00 82.75 199 ARG A N 1
ATOM 1617 C CA . ARG A 1 199 ? -5.478 -4.052 -12.792 1.00 82.75 199 ARG A CA 1
ATOM 1618 C C . ARG A 1 199 ? -4.574 -4.500 -11.645 1.00 82.75 199 ARG A C 1
ATOM 1620 O O . ARG A 1 199 ? -4.284 -3.682 -10.777 1.00 82.75 199 ARG A O 1
ATOM 1627 N N . ARG A 1 200 ? -4.056 -5.735 -11.671 1.00 87.50 200 ARG A N 1
ATOM 1628 C CA . ARG A 1 200 ? -3.072 -6.214 -10.677 1.00 87.50 200 ARG A CA 1
ATOM 1629 C C . ARG A 1 200 ? -1.813 -5.353 -10.652 1.00 87.50 200 ARG A C 1
ATOM 1631 O O . ARG A 1 200 ? -1.309 -5.036 -9.580 1.00 87.50 200 ARG A O 1
ATOM 1638 N N . SER A 1 201 ? -1.336 -4.900 -11.812 1.00 91.69 201 SER A N 1
ATOM 1639 C CA . SER A 1 201 ? -0.182 -3.990 -11.879 1.00 91.69 201 SER A CA 1
ATOM 1640 C C . SER A 1 201 ? -0.441 -2.712 -11.076 1.00 91.69 201 SER A C 1
ATOM 1642 O O . SER A 1 201 ? 0.374 -2.324 -10.240 1.00 91.69 201 SER A O 1
ATOM 1644 N N . TRP A 1 202 ? -1.608 -2.092 -11.266 1.00 91.88 202 TRP A N 1
ATOM 1645 C CA . TRP A 1 202 ? -1.997 -0.887 -10.533 1.00 91.88 202 TRP A CA 1
ATOM 1646 C C . TRP A 1 202 ? -2.308 -1.141 -9.061 1.00 91.88 202 TRP A C 1
ATOM 1648 O O . TRP A 1 202 ? -1.954 -0.313 -8.228 1.00 91.88 202 TRP A O 1
ATOM 1658 N N . MET A 1 203 ? -2.876 -2.296 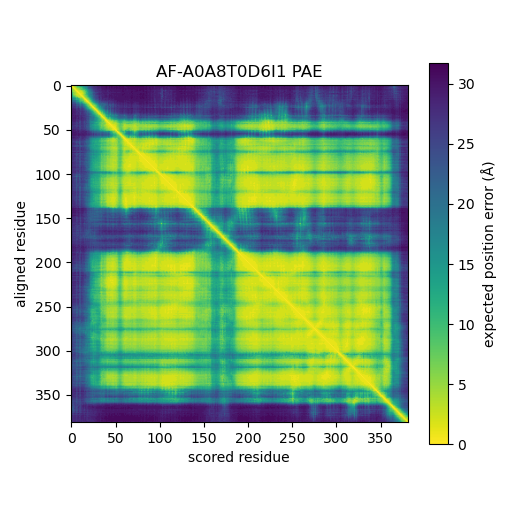-8.723 1.00 91.19 203 MET A N 1
ATOM 1659 C CA . MET A 1 203 ? -3.054 -2.743 -7.343 1.00 91.19 203 MET A CA 1
ATOM 1660 C C . MET A 1 203 ? -1.709 -2.814 -6.598 1.00 91.19 203 MET A C 1
ATOM 1662 O O . MET A 1 203 ? -1.597 -2.311 -5.478 1.00 91.19 203 MET A O 1
ATOM 1666 N N . HIS A 1 204 ? -0.673 -3.376 -7.231 1.00 94.50 204 HIS A N 1
ATOM 1667 C CA . HIS A 1 204 ? 0.667 -3.470 -6.648 1.00 94.50 204 HIS A CA 1
ATOM 1668 C C . HIS A 1 204 ? 1.398 -2.124 -6.585 1.00 94.50 204 HIS A C 1
ATOM 1670 O O . HIS A 1 204 ? 2.067 -1.854 -5.587 1.00 94.50 204 HIS A O 1
ATOM 1676 N N . ILE A 1 205 ? 1.209 -1.237 -7.574 1.00 95.88 205 ILE A N 1
ATOM 1677 C CA . ILE A 1 205 ? 1.646 0.170 -7.474 1.00 95.88 205 ILE A CA 1
ATOM 1678 C C . ILE A 1 205 ? 0.998 0.820 -6.252 1.00 95.88 205 ILE A C 1
ATOM 1680 O O . ILE A 1 205 ? 1.656 1.482 -5.457 1.00 95.88 205 ILE A O 1
ATOM 1684 N N . ALA A 1 206 ? -0.298 0.610 -6.065 1.00 94.44 206 ALA A N 1
ATOM 1685 C CA . ALA A 1 206 ? -1.009 1.183 -4.946 1.00 94.44 206 ALA A CA 1
ATOM 1686 C C . ALA A 1 206 ? -0.479 0.613 -3.606 1.00 94.44 206 ALA A C 1
ATOM 1688 O O . ALA A 1 206 ? -0.380 1.361 -2.634 1.00 94.44 206 ALA A O 1
ATOM 1689 N N . GLY A 1 207 ? -0.097 -0.668 -3.553 1.00 94.88 207 GLY A N 1
ATOM 1690 C CA . GLY A 1 207 ? 0.527 -1.301 -2.386 1.00 94.88 207 GLY A CA 1
ATOM 1691 C C . GLY A 1 207 ? 1.942 -0.794 -2.081 1.00 94.88 207 GLY A C 1
ATOM 1692 O O . GLY A 1 207 ? 2.229 -0.428 -0.947 1.00 94.88 207 GLY A O 1
ATOM 1693 N N . ILE A 1 208 ? 2.827 -0.672 -3.078 1.00 95.06 208 ILE A N 1
ATOM 1694 C CA . ILE A 1 208 ? 4.217 -0.218 -2.853 1.00 95.06 208 ILE A CA 1
ATOM 1695 C C . ILE A 1 208 ? 4.281 1.230 -2.331 1.00 95.06 208 ILE A C 1
ATOM 1697 O O . ILE A 1 208 ? 5.227 1.617 -1.638 1.00 95.06 208 ILE A O 1
ATOM 1701 N N . LEU A 1 209 ? 3.256 2.034 -2.636 1.00 94.19 209 LEU A N 1
ATOM 1702 C CA . LEU A 1 209 ? 3.112 3.407 -2.154 1.00 94.19 209 LEU A 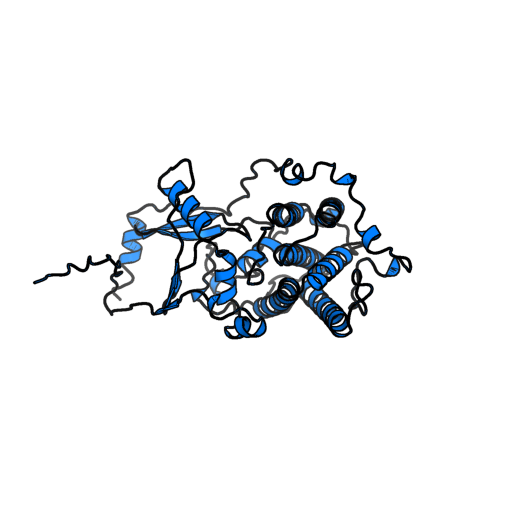CA 1
ATOM 1703 C C . LEU A 1 209 ? 2.822 3.499 -0.647 1.00 94.19 209 LEU A C 1
ATOM 1705 O O . LEU A 1 209 ? 3.077 4.551 -0.065 1.00 94.19 209 LEU A O 1
ATOM 1709 N N . THR A 1 210 ? 2.352 2.429 0.007 1.00 92.81 210 THR A N 1
ATOM 1710 C CA . THR A 1 210 ? 2.232 2.397 1.479 1.00 92.81 210 THR A CA 1
ATOM 1711 C C . THR A 1 210 ? 3.552 2.049 2.173 1.00 92.81 210 THR A C 1
ATOM 1713 O O . THR A 1 210 ? 3.721 2.327 3.360 1.00 92.81 210 THR A O 1
ATOM 1716 N N . CYS A 1 211 ? 4.508 1.481 1.433 1.00 89.56 211 CYS A N 1
ATOM 1717 C CA . CYS A 1 211 ? 5.707 0.832 1.963 1.00 89.56 211 CYS A CA 1
ATOM 1718 C C . CYS A 1 211 ? 6.891 1.788 2.203 1.00 89.56 211 CYS A C 1
ATOM 1720 O O . CYS A 1 211 ? 8.043 1.367 2.202 1.00 89.56 211 CYS A O 1
ATOM 1722 N N . GLY A 1 212 ? 6.641 3.088 2.376 1.00 80.75 212 GLY A N 1
ATOM 1723 C CA . GLY A 1 212 ? 7.691 4.072 2.651 1.00 80.75 212 GLY A CA 1
ATOM 1724 C C . GLY A 1 212 ? 7.450 5.422 1.986 1.00 80.75 212 GLY A C 1
ATOM 1725 O O . GLY A 1 212 ? 6.366 5.709 1.486 1.00 80.75 212 GLY A O 1
ATOM 1726 N N . ARG A 1 213 ? 8.477 6.276 1.970 1.00 82.00 213 ARG A N 1
ATOM 1727 C CA . ARG A 1 213 ? 8.340 7.686 1.582 1.00 82.00 213 ARG A CA 1
ATOM 1728 C C . ARG A 1 213 ? 9.127 8.005 0.323 1.00 82.00 213 ARG A C 1
ATOM 1730 O O . ARG A 1 213 ? 10.337 7.793 0.247 1.00 82.00 213 ARG A O 1
ATOM 1737 N N . LEU A 1 214 ? 8.449 8.640 -0.626 1.00 86.94 214 LEU A N 1
ATOM 1738 C CA . LEU A 1 214 ? 9.111 9.280 -1.755 1.00 86.94 214 LEU A CA 1
ATOM 1739 C C . LEU A 1 214 ? 9.703 10.628 -1.333 1.00 86.94 214 LEU A C 1
ATOM 1741 O O . LEU A 1 214 ? 9.126 11.345 -0.511 1.00 86.94 214 LEU A O 1
ATOM 1745 N N . SER A 1 215 ? 10.850 10.983 -1.916 1.00 84.94 215 SER A N 1
ATOM 1746 C CA . SER A 1 215 ? 11.451 12.305 -1.723 1.00 84.94 215 SER A CA 1
ATOM 1747 C C . SER A 1 215 ? 10.544 13.399 -2.287 1.00 84.94 215 SER A C 1
ATOM 1749 O O . SER A 1 215 ? 9.781 13.155 -3.223 1.00 84.94 215 SER A O 1
ATOM 1751 N N . GLY A 1 216 ? 10.673 14.624 -1.767 1.00 81.31 216 GLY A N 1
ATOM 1752 C CA . GLY A 1 216 ? 9.919 15.782 -2.266 1.00 81.31 216 GLY A CA 1
ATOM 1753 C C . GLY A 1 216 ? 10.110 16.038 -3.766 1.00 81.31 216 GLY A C 1
ATOM 1754 O O . GLY A 1 216 ? 9.195 16.518 -4.419 1.00 81.31 216 GLY A O 1
ATOM 1755 N N . SER A 1 217 ? 11.253 15.636 -4.331 1.00 82.75 217 SER A N 1
ATOM 1756 C CA . SER A 1 217 ? 11.529 15.681 -5.773 1.00 82.75 217 SER A CA 1
ATOM 1757 C C . SER A 1 217 ? 10.829 14.587 -6.586 1.00 82.75 217 SER A C 1
ATOM 1759 O O . SER A 1 217 ? 10.490 14.809 -7.742 1.00 82.75 217 SER A O 1
ATOM 1761 N N . LEU A 1 218 ? 10.602 13.405 -6.002 1.00 86.12 218 LEU A N 1
ATOM 1762 C CA . LEU A 1 218 ? 10.057 12.241 -6.707 1.00 86.12 218 LEU A CA 1
ATOM 1763 C C . LEU A 1 218 ? 8.526 12.194 -6.657 1.00 86.12 218 LEU A C 1
ATOM 1765 O O . LEU A 1 218 ? 7.900 11.785 -7.629 1.00 86.12 218 LEU A O 1
ATOM 1769 N N . LYS A 1 219 ? 7.918 12.652 -5.555 1.00 87.31 219 LYS A N 1
ATOM 1770 C CA . LYS A 1 219 ? 6.457 12.766 -5.413 1.00 87.31 219 LYS A CA 1
ATOM 1771 C C . LYS A 1 219 ? 5.768 13.448 -6.613 1.00 87.31 219 LYS A C 1
ATOM 1773 O O . LYS A 1 219 ? 4.861 12.828 -7.164 1.00 87.31 219 LYS A O 1
ATOM 1778 N N . PRO A 1 220 ? 6.175 14.655 -7.058 1.00 85.50 220 PRO A N 1
ATOM 1779 C CA . PRO A 1 220 ? 5.520 15.345 -8.175 1.00 85.50 220 PRO A CA 1
ATOM 1780 C C . PRO A 1 220 ? 5.682 14.626 -9.508 1.00 85.50 220 PRO A C 1
ATOM 1782 O O . PRO A 1 220 ? 4.730 14.550 -10.279 1.00 85.50 220 PRO A O 1
ATOM 1785 N N . ILE A 1 221 ? 6.842 14.012 -9.741 1.00 88.75 221 ILE A N 1
ATOM 1786 C CA . ILE A 1 221 ? 7.101 13.208 -10.940 1.00 88.75 221 ILE A CA 1
ATOM 1787 C C . ILE A 1 221 ? 6.168 11.991 -10.976 1.00 88.75 221 ILE A C 1
ATOM 1789 O O . ILE A 1 221 ? 5.556 11.701 -12.004 1.00 88.75 221 ILE A O 1
ATOM 1793 N N . VAL A 1 222 ? 6.031 11.291 -9.845 1.00 91.25 222 VAL A N 1
ATOM 1794 C CA . VAL A 1 222 ? 5.147 10.126 -9.742 1.00 91.25 222 VAL A CA 1
ATOM 1795 C C . VAL A 1 222 ? 3.692 10.538 -9.911 1.00 91.25 222 VAL A C 1
ATOM 1797 O O . VAL A 1 222 ? 2.995 9.895 -10.679 1.00 91.25 222 VAL A O 1
ATOM 1800 N N . VAL A 1 223 ? 3.223 11.618 -9.286 1.00 88.75 223 VAL A N 1
ATOM 1801 C CA . VAL A 1 223 ? 1.821 12.042 -9.451 1.00 88.75 223 VAL A CA 1
ATOM 1802 C C . VAL A 1 223 ? 1.521 12.486 -10.869 1.00 88.75 223 VAL A C 1
ATOM 1804 O O . VAL A 1 223 ? 0.495 12.078 -11.414 1.00 88.75 223 VAL A O 1
ATOM 1807 N N . ARG A 1 224 ? 2.413 13.258 -11.499 1.00 88.44 224 ARG A N 1
ATOM 1808 C CA . ARG A 1 224 ? 2.280 13.573 -12.923 1.00 88.44 224 ARG A CA 1
ATOM 1809 C C . ARG A 1 224 ? 2.107 12.286 -13.732 1.00 88.44 224 ARG A C 1
ATOM 1811 O O . ARG A 1 224 ? 1.182 12.195 -14.532 1.00 88.44 224 ARG A O 1
ATOM 1818 N N . PHE A 1 225 ? 2.937 11.276 -13.473 1.00 91.25 225 PHE A N 1
ATOM 1819 C CA . PHE A 1 225 ? 2.829 9.978 -14.133 1.00 91.25 225 PHE A CA 1
ATOM 1820 C C . PHE A 1 225 ? 1.492 9.271 -13.849 1.00 91.25 225 PHE A C 1
ATOM 1822 O O . PHE A 1 225 ? 0.867 8.770 -14.783 1.00 91.25 225 PHE A O 1
ATOM 1829 N N . LEU A 1 226 ? 1.028 9.248 -12.591 1.00 90.44 226 LEU A N 1
ATOM 1830 C CA . LEU A 1 226 ? -0.262 8.658 -12.216 1.00 90.44 226 LEU A CA 1
ATOM 1831 C C . LEU A 1 226 ? -1.399 9.298 -13.019 1.00 90.44 226 LEU A C 1
ATOM 1833 O O . LEU A 1 226 ? -2.187 8.578 -13.617 1.00 90.44 226 LEU A O 1
ATOM 1837 N N . ARG A 1 227 ? -1.450 10.631 -13.105 1.00 86.81 227 ARG A N 1
ATOM 1838 C CA . ARG A 1 227 ? -2.492 11.350 -13.860 1.00 86.81 227 ARG A CA 1
ATOM 1839 C C . ARG A 1 227 ? -2.396 11.156 -15.371 1.00 86.81 227 ARG A C 1
ATOM 1841 O O . ARG A 1 227 ? -3.412 11.224 -16.049 1.00 86.81 227 ARG A O 1
ATOM 1848 N N . GLN A 1 228 ? -1.192 10.929 -15.895 1.00 86.69 228 GLN A N 1
ATOM 1849 C CA . GLN A 1 228 ? -0.962 10.708 -17.326 1.00 86.69 228 GLN A CA 1
ATOM 1850 C C . GLN A 1 228 ? -1.323 9.293 -17.788 1.00 86.69 228 GLN A C 1
ATOM 1852 O O . GLN A 1 228 ? -1.788 9.125 -18.911 1.00 86.69 228 GLN A O 1
ATOM 1857 N N . HIS A 1 229 ? -1.066 8.280 -16.958 1.00 85.75 229 HIS A N 1
ATOM 1858 C CA . HIS A 1 229 ? -1.102 6.876 -17.386 1.00 85.75 229 HIS A CA 1
ATOM 1859 C C . HIS A 1 229 ? -2.027 5.985 -16.547 1.00 85.75 229 HIS A C 1
ATOM 1861 O O . HIS A 1 229 ? -2.296 4.843 -16.920 1.00 85.75 229 HIS A O 1
ATOM 1867 N N . GLY A 1 230 ? -2.491 6.472 -15.398 1.00 85.75 230 GLY A N 1
ATOM 1868 C CA . GLY A 1 230 ? -3.285 5.705 -14.451 1.00 85.75 230 GLY A CA 1
ATOM 1869 C C . GLY A 1 230 ? -4.729 5.460 -14.896 1.00 85.75 230 GLY A C 1
ATOM 1870 O O . GLY A 1 230 ? -5.350 6.324 -15.511 1.00 85.75 230 GLY A O 1
ATOM 1871 N N . PRO A 1 231 ? -5.319 4.305 -14.543 1.00 83.00 231 PRO A N 1
ATOM 1872 C CA . PRO A 1 231 ? -6.757 4.102 -14.613 1.00 83.00 231 PRO A CA 1
ATOM 1873 C C . PRO A 1 231 ? -7.482 5.082 -13.690 1.00 83.00 231 PRO A C 1
ATOM 1875 O O . PRO A 1 231 ? -7.075 5.262 -12.540 1.00 83.00 231 PRO A O 1
ATOM 1878 N N . HIS A 1 232 ? -8.618 5.621 -14.138 1.00 78.19 232 HIS A N 1
ATOM 1879 C CA . HIS A 1 232 ? -9.426 6.582 -13.374 1.00 78.19 232 HIS A CA 1
ATOM 1880 C C . HIS A 1 232 ? -9.749 6.116 -11.939 1.00 78.19 232 HIS A C 1
ATOM 1882 O O . HIS A 1 232 ? -9.725 6.909 -11.005 1.00 78.19 232 HIS A O 1
ATOM 1888 N N . ARG A 1 233 ? -9.991 4.814 -11.736 1.00 77.94 233 ARG A N 1
ATOM 1889 C CA . ARG A 1 233 ? -10.271 4.230 -10.410 1.00 77.94 233 ARG A CA 1
ATOM 1890 C C . AR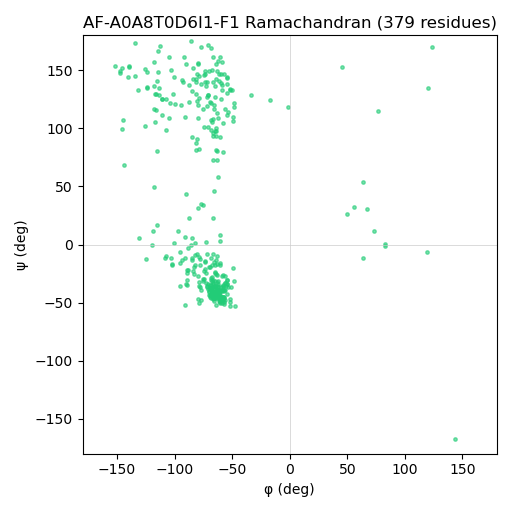G A 1 233 ? -9.046 4.086 -9.502 1.00 77.94 233 ARG A C 1
ATOM 1892 O O . ARG A 1 233 ? -9.177 4.155 -8.286 1.00 77.94 233 ARG A O 1
ATOM 1899 N N . SER A 1 234 ? -7.859 3.890 -10.073 1.00 84.12 234 SER A N 1
ATOM 1900 C CA . SER A 1 234 ? -6.625 3.648 -9.313 1.00 84.12 234 SER A CA 1
ATOM 1901 C C . SER A 1 234 ? -5.897 4.945 -8.968 1.00 84.12 234 SER A C 1
ATOM 1903 O O . SER A 1 234 ? -5.264 5.018 -7.916 1.00 84.12 234 SER A O 1
ATOM 1905 N N . ILE A 1 235 ? -6.009 5.976 -9.819 1.00 85.75 235 ILE A N 1
ATOM 1906 C CA . ILE A 1 235 ? -5.350 7.276 -9.614 1.00 85.75 235 ILE A CA 1
ATOM 1907 C C . ILE A 1 235 ? -5.637 7.847 -8.220 1.00 85.75 235 ILE A C 1
ATOM 1909 O O . ILE A 1 235 ? -4.671 8.126 -7.510 1.00 85.75 235 ILE A O 1
ATOM 1913 N N . PRO A 1 236 ? -6.902 7.977 -7.769 1.00 83.62 236 PRO A N 1
ATOM 1914 C CA . PRO A 1 236 ? -7.179 8.634 -6.501 1.00 83.62 236 PRO A CA 1
ATOM 1915 C C . PRO A 1 236 ? -6.580 7.891 -5.308 1.00 83.62 236 PRO A C 1
ATOM 1917 O O . PRO A 1 236 ? -6.051 8.517 -4.405 1.00 83.62 236 PRO A O 1
ATOM 1920 N N . ILE A 1 237 ? -6.618 6.557 -5.321 1.00 87.06 237 ILE A N 1
ATOM 1921 C CA . ILE A 1 237 ? -6.076 5.733 -4.234 1.00 87.06 237 ILE A CA 1
ATOM 1922 C C . ILE A 1 237 ? -4.550 5.856 -4.173 1.00 87.06 237 ILE A C 1
ATOM 1924 O O . ILE A 1 237 ? -3.970 5.974 -3.093 1.00 87.06 237 ILE A O 1
ATOM 1928 N N . CYS A 1 238 ? -3.885 5.848 -5.330 1.00 90.81 238 CYS A N 1
ATOM 1929 C CA . CYS A 1 238 ? -2.442 6.048 -5.406 1.00 90.81 238 CYS A CA 1
ATOM 1930 C C . CYS A 1 238 ? -2.037 7.465 -4.964 1.00 90.81 238 CYS A C 1
ATOM 1932 O O . CYS A 1 238 ? -1.049 7.623 -4.245 1.00 90.81 238 CYS A O 1
ATOM 1934 N N . GLU A 1 239 ? -2.793 8.494 -5.359 1.00 86.69 239 GLU A N 1
ATOM 1935 C CA . GLU A 1 239 ? -2.554 9.875 -4.927 1.00 86.69 239 GLU A CA 1
ATOM 1936 C C . GLU A 1 239 ? -2.768 10.051 -3.422 1.00 86.69 239 GLU A C 1
ATOM 1938 O O . GLU A 1 239 ? -1.888 10.600 -2.755 1.00 86.69 239 GLU A O 1
ATOM 1943 N N . ASP A 1 240 ? -3.865 9.521 -2.872 1.00 84.56 240 ASP A N 1
ATOM 1944 C CA . ASP A 1 240 ? -4.161 9.562 -1.437 1.00 84.56 240 ASP A CA 1
ATOM 1945 C C . ASP A 1 240 ? -2.992 8.974 -0.637 1.00 84.56 240 ASP A C 1
ATOM 1947 O O . ASP A 1 240 ? -2.538 9.565 0.341 1.00 84.56 240 ASP A O 1
ATOM 1951 N N . ARG A 1 241 ? -2.405 7.862 -1.093 1.00 88.56 241 ARG A N 1
ATOM 1952 C CA . ARG A 1 241 ? -1.246 7.247 -0.426 1.00 88.56 241 ARG A CA 1
ATOM 1953 C C . ARG A 1 241 ? 0.021 8.077 -0.478 1.00 88.56 241 ARG A C 1
ATOM 1955 O O . ARG A 1 241 ? 0.823 8.000 0.443 1.00 88.56 241 ARG A O 1
ATOM 1962 N N . LEU A 1 242 ? 0.214 8.868 -1.527 1.00 86.12 242 LEU A N 1
ATOM 1963 C CA . LEU A 1 242 ? 1.376 9.746 -1.666 1.00 86.12 242 LEU A CA 1
ATOM 1964 C C . LEU A 1 242 ? 1.261 11.012 -0.816 1.00 86.12 242 LEU A C 1
ATOM 1966 O O . LEU A 1 242 ? 2.265 11.478 -0.250 1.00 86.12 242 LEU A O 1
ATOM 1970 N N . VAL A 1 243 ? 0.051 11.568 -0.763 1.00 78.25 243 VAL A N 1
ATOM 1971 C CA . VAL A 1 243 ? -0.274 12.803 -0.043 1.00 78.25 243 VAL A CA 1
ATOM 1972 C C . VAL A 1 243 ? -0.373 12.529 1.454 1.00 78.25 243 VAL A C 1
ATOM 1974 O O . VAL A 1 243 ? 0.282 13.210 2.238 1.00 78.25 243 VAL A O 1
ATOM 1977 N N . LEU A 1 244 ? -1.103 11.482 1.843 1.00 82.56 244 LEU A N 1
ATOM 1978 C CA . LEU A 1 244 ? -1.321 11.094 3.239 1.00 82.56 244 LEU A CA 1
ATOM 1979 C C . LEU A 1 244 ? -0.167 10.264 3.820 1.00 82.56 244 LEU A C 1
ATOM 1981 O O . LEU A 1 244 ? -0.247 9.851 4.975 1.00 82.56 244 LEU A O 1
ATOM 1985 N N . ALA A 1 245 ? 0.897 10.012 3.042 1.00 84.19 245 ALA A N 1
ATOM 1986 C CA . ALA A 1 245 ? 2.070 9.265 3.491 1.00 84.19 245 ALA A CA 1
ATOM 1987 C C . ALA A 1 245 ? 2.646 9.878 4.783 1.00 84.19 245 ALA A C 1
ATOM 1989 O O . ALA A 1 245 ? 3.186 10.996 4.741 1.00 84.19 245 ALA A O 1
ATOM 1990 N N . PRO A 1 246 ? 2.598 9.151 5.911 1.00 84.81 246 PRO A N 1
ATOM 1991 C CA . PRO A 1 246 ? 2.993 9.674 7.208 1.00 84.81 246 PRO A CA 1
ATOM 1992 C C . PRO A 1 246 ? 4.506 9.869 7.306 1.00 84.81 246 PRO A C 1
ATOM 1994 O O . PRO A 1 246 ? 5.285 9.469 6.432 1.00 84.81 246 PRO A O 1
ATOM 1997 N N . SER A 1 247 ? 4.943 10.506 8.396 1.00 83.81 247 SER A N 1
ATOM 1998 C CA . SER A 1 247 ? 6.368 10.711 8.642 1.00 83.81 247 SER A CA 1
ATOM 1999 C C . SER A 1 247 ? 7.115 9.421 8.973 1.00 83.81 247 SER A C 1
ATOM 2001 O O . SER A 1 247 ? 8.244 9.225 8.511 1.00 83.81 247 SER A O 1
ATOM 2003 N N . ILE A 1 248 ? 6.444 8.558 9.730 1.00 85.94 248 ILE A N 1
ATOM 2004 C CA . ILE A 1 248 ? 6.910 7.261 10.205 1.00 85.94 248 ILE A CA 1
ATOM 2005 C C . ILE A 1 248 ? 6.318 6.186 9.283 1.00 85.94 248 ILE A C 1
ATOM 2007 O O . ILE A 1 248 ? 5.091 6.128 9.165 1.00 85.94 248 ILE A O 1
ATOM 2011 N N . PRO A 1 249 ? 7.144 5.363 8.609 1.00 86.19 249 PRO A N 1
ATOM 2012 C CA . PRO A 1 249 ? 6.650 4.302 7.738 1.00 86.19 249 PRO A CA 1
ATOM 2013 C C . PRO A 1 249 ? 5.920 3.220 8.540 1.00 86.19 249 PRO A C 1
ATOM 2015 O O . PRO A 1 249 ? 6.104 3.099 9.752 1.00 86.19 249 PRO A O 1
ATOM 2018 N N . ARG A 1 250 ? 5.110 2.427 7.839 1.00 88.62 250 ARG A N 1
ATOM 2019 C CA . ARG A 1 250 ? 4.483 1.228 8.399 1.00 88.62 250 ARG A CA 1
ATOM 2020 C C . ARG A 1 250 ? 5.523 0.194 8.824 1.00 88.62 250 ARG A C 1
ATOM 2022 O O . ARG A 1 250 ? 6.658 0.218 8.346 1.00 88.62 250 ARG A O 1
ATOM 2029 N N . LEU A 1 251 ? 5.122 -0.697 9.723 1.00 86.31 251 LEU A N 1
ATOM 2030 C CA . LEU A 1 251 ? 5.951 -1.811 10.176 1.00 86.31 251 LEU A CA 1
ATOM 2031 C C . LEU A 1 251 ? 5.760 -3.057 9.304 1.00 86.31 251 LEU A C 1
ATOM 2033 O O . LEU A 1 251 ? 6.726 -3.775 9.051 1.00 86.31 251 LEU A O 1
ATOM 2037 N N . TYR A 1 252 ? 4.534 -3.272 8.825 1.00 89.19 252 TYR A N 1
ATOM 2038 C CA . TYR A 1 252 ? 4.135 -4.439 8.047 1.00 89.19 252 TYR A CA 1
ATOM 2039 C C . TYR A 1 252 ? 3.659 -4.046 6.637 1.00 89.19 252 TYR A C 1
ATOM 2041 O O . TYR A 1 252 ? 3.252 -2.899 6.409 1.00 89.19 252 TYR A O 1
ATOM 2049 N N . PRO A 1 253 ? 3.712 -4.977 5.663 1.00 92.62 253 PRO A N 1
ATOM 2050 C CA . PRO A 1 253 ? 3.197 -4.742 4.320 1.00 92.62 253 PRO A CA 1
ATOM 2051 C C . PRO A 1 253 ? 1.660 -4.615 4.318 1.00 92.62 253 PRO A C 1
ATOM 2053 O O . PRO A 1 253 ? 1.006 -4.893 5.325 1.00 92.62 253 PRO A O 1
ATOM 2056 N N . PRO A 1 254 ? 1.052 -4.183 3.198 1.00 93.75 254 PRO A N 1
ATOM 2057 C CA . PRO A 1 254 ? -0.399 -4.142 3.052 1.00 93.75 254 PRO A CA 1
ATOM 2058 C C . PRO A 1 254 ? -1.107 -5.460 3.394 1.00 93.75 254 PRO A C 1
ATOM 2060 O O . PRO A 1 254 ? -0.707 -6.498 2.865 1.00 93.75 254 PRO A O 1
ATOM 2063 N N . CYS A 1 255 ? -2.177 -5.397 4.192 1.00 89.62 255 CYS A N 1
ATOM 2064 C CA . CYS A 1 255 ? -3.028 -6.543 4.546 1.00 89.62 255 CYS A CA 1
ATOM 2065 C C . CYS A 1 255 ? -3.995 -6.926 3.409 1.00 89.62 255 CYS A C 1
ATOM 2067 O O . CYS A 1 255 ? -4.174 -6.174 2.445 1.00 89.62 255 CYS A O 1
ATOM 2069 N N . LEU A 1 256 ? -4.675 -8.069 3.516 1.00 85.56 256 LEU A N 1
ATOM 2070 C CA . LEU A 1 256 ? -5.624 -8.562 2.509 1.00 85.56 256 LEU A CA 1
ATOM 2071 C C . LEU A 1 256 ? -6.773 -7.582 2.225 1.00 85.56 256 LEU A C 1
ATOM 2073 O O . LEU A 1 256 ? -7.187 -7.434 1.072 1.00 85.56 256 LEU A O 1
ATOM 2077 N N . LEU A 1 257 ? -7.252 -6.850 3.238 1.00 86.12 257 LEU A N 1
ATOM 2078 C CA . LEU A 1 257 ? -8.261 -5.802 3.043 1.00 86.12 257 LEU A CA 1
ATOM 2079 C C . LEU A 1 257 ? -7.738 -4.679 2.134 1.00 86.12 257 LEU A C 1
ATOM 2081 O O . LEU A 1 257 ? -8.444 -4.226 1.229 1.00 86.12 257 LEU A O 1
ATOM 2085 N N . GLU A 1 258 ? -6.488 -4.255 2.334 1.00 90.00 258 GLU A N 1
ATOM 2086 C CA . GLU A 1 258 ? -5.848 -3.265 1.468 1.00 90.00 258 GLU A CA 1
ATOM 2087 C C . GLU A 1 258 ? -5.640 -3.811 0.059 1.00 90.00 258 GLU A C 1
ATOM 2089 O O . GLU A 1 258 ? -5.847 -3.082 -0.905 1.00 90.00 258 GLU A O 1
ATOM 2094 N N . TRP A 1 259 ? -5.277 -5.087 -0.088 1.00 87.31 259 TRP A N 1
ATOM 2095 C CA . TRP A 1 259 ? -5.171 -5.742 -1.392 1.00 87.31 259 TRP A CA 1
ATOM 2096 C C . TRP A 1 259 ? -6.501 -5.718 -2.144 1.00 87.31 259 TRP A C 1
ATOM 2098 O O . TRP A 1 259 ? -6.552 -5.256 -3.287 1.00 87.31 259 TRP A O 1
ATOM 2108 N N . ARG A 1 260 ? -7.586 -6.134 -1.486 1.00 80.75 260 ARG A N 1
ATOM 2109 C CA . ARG A 1 260 ? -8.933 -6.096 -2.060 1.00 80.75 260 ARG A CA 1
ATOM 2110 C C . ARG A 1 260 ? -9.309 -4.684 -2.488 1.00 80.75 260 ARG A C 1
ATOM 2112 O O . ARG A 1 260 ? -9.804 -4.477 -3.591 1.00 80.75 260 ARG A O 1
ATOM 2119 N N . VAL A 1 261 ? -9.042 -3.682 -1.657 1.00 83.12 261 VAL A N 1
ATOM 2120 C CA . VAL A 1 261 ? -9.334 -2.287 -2.011 1.00 83.12 261 VAL A CA 1
ATOM 2121 C C . VAL A 1 261 ? -8.446 -1.761 -3.138 1.00 83.12 261 VAL A C 1
ATOM 2123 O O . VAL A 1 261 ? -8.920 -1.031 -4.007 1.00 83.12 261 VAL A O 1
ATOM 2126 N N . ASN A 1 262 ? -7.187 -2.179 -3.200 1.00 87.44 262 ASN A N 1
ATOM 2127 C CA . ASN A 1 262 ? -6.270 -1.810 -4.278 1.00 87.44 262 ASN A CA 1
ATOM 2128 C C . ASN A 1 262 ? -6.719 -2.347 -5.628 1.00 87.44 262 ASN A C 1
ATOM 2130 O O . ASN A 1 262 ? -6.529 -1.678 -6.646 1.00 87.44 262 ASN A O 1
ATOM 2134 N N . TYR A 1 263 ? -7.299 -3.544 -5.628 1.00 81.56 263 TYR A N 1
ATOM 2135 C CA . TYR A 1 263 ? -7.856 -4.130 -6.830 1.00 81.56 263 TYR A CA 1
ATOM 2136 C C . TYR A 1 263 ? -9.226 -3.535 -7.153 1.00 81.56 263 TYR A C 1
ATOM 2138 O O . TYR A 1 263 ? -9.409 -3.100 -8.284 1.00 81.56 263 TYR A O 1
ATOM 2146 N N . THR A 1 264 ? -10.170 -3.472 -6.207 1.00 75.50 264 THR A N 1
ATOM 2147 C CA . THR A 1 264 ? -11.557 -3.001 -6.437 1.00 75.50 264 THR A CA 1
ATOM 2148 C C . THR A 1 264 ? -11.691 -1.489 -6.633 1.00 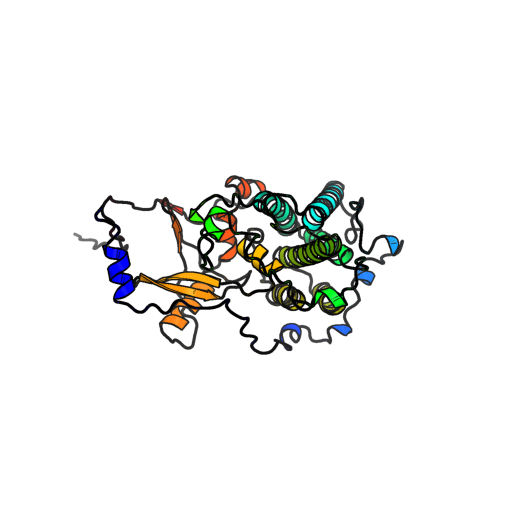75.50 264 THR A C 1
ATOM 2150 O O . THR A 1 264 ? -12.655 -1.018 -7.232 1.00 75.50 264 THR A O 1
ATOM 2153 N N . GLY A 1 265 ? -10.758 -0.692 -6.122 1.00 75.12 265 GLY A N 1
ATOM 2154 C CA . GLY A 1 265 ? -10.916 0.759 -6.089 1.00 75.12 265 GLY A CA 1
ATOM 2155 C C . GLY A 1 265 ? -11.928 1.272 -5.050 1.00 75.12 265 GLY A C 1
ATOM 2156 O O . GLY A 1 265 ? -12.306 2.443 -5.107 1.00 75.12 265 GLY A O 1
ATOM 2157 N N . ASN A 1 266 ? -12.389 0.416 -4.130 1.00 77.25 266 ASN A N 1
ATOM 2158 C CA . ASN A 1 266 ? -13.404 0.746 -3.123 1.00 77.25 266 ASN A CA 1
ATOM 2159 C C . ASN A 1 266 ? -12.812 1.393 -1.860 1.00 77.25 266 ASN A C 1
ATOM 2161 O O . ASN A 1 266 ? -11.603 1.509 -1.697 1.00 77.25 266 ASN A O 1
ATOM 2165 N N . ASN A 1 267 ? -13.675 1.811 -0.934 1.00 77.75 267 ASN A N 1
ATOM 2166 C CA . ASN A 1 267 ? -13.253 2.277 0.386 1.00 77.75 267 ASN A CA 1
ATOM 2167 C C . ASN A 1 267 ? -13.057 1.110 1.365 1.00 77.75 267 ASN A C 1
ATOM 2169 O O . ASN A 1 267 ? -13.741 0.091 1.267 1.00 77.75 267 ASN A O 1
ATOM 2173 N N . MET A 1 268 ? -12.169 1.285 2.347 1.00 83.44 268 MET A N 1
ATOM 2174 C CA . MET A 1 268 ? -11.985 0.321 3.437 1.00 83.44 268 MET A CA 1
ATOM 2175 C C . MET A 1 268 ? -12.841 0.697 4.647 1.00 83.44 268 MET A C 1
ATOM 2177 O O . MET A 1 268 ? -12.961 1.871 5.007 1.00 83.44 268 MET A O 1
ATOM 2181 N N . GLY A 1 269 ? -13.396 -0.315 5.310 1.00 85.00 269 GLY A N 1
ATOM 2182 C CA . GLY A 1 269 ? -14.091 -0.174 6.584 1.00 85.00 269 GLY A CA 1
ATOM 2183 C C . GLY A 1 269 ? -13.771 -1.345 7.504 1.00 85.00 269 GLY A C 1
ATOM 2184 O O . GLY A 1 269 ? -13.608 -2.468 7.033 1.00 85.00 269 GLY A O 1
ATOM 2185 N N . ILE A 1 270 ? -13.674 -1.077 8.805 1.00 85.00 270 ILE A N 1
ATOM 2186 C CA . ILE A 1 270 ? -13.468 -2.090 9.845 1.00 85.00 270 ILE A CA 1
ATOM 2187 C C . ILE A 1 270 ? -14.667 -2.068 10.788 1.00 85.00 270 ILE A C 1
ATOM 2189 O O . ILE A 1 270 ? -15.149 -1.004 11.175 1.00 85.00 270 ILE A O 1
ATOM 2193 N N . SER A 1 271 ? -15.148 -3.253 11.151 1.00 86.69 271 SER A N 1
ATOM 2194 C CA . SER A 1 271 ? -16.191 -3.418 12.157 1.00 86.69 271 SER A CA 1
ATOM 2195 C C . SER A 1 271 ? -15.602 -3.291 13.559 1.00 86.69 271 SER A C 1
ATOM 2197 O O . SER A 1 271 ? -14.669 -4.013 13.901 1.00 86.69 271 SER A O 1
ATOM 2199 N N . LEU A 1 272 ? -16.161 -2.397 14.372 1.00 88.25 272 LEU A N 1
ATOM 2200 C CA . LEU A 1 272 ? -15.763 -2.175 15.758 1.00 88.25 272 LEU A CA 1
ATOM 2201 C C . LEU A 1 272 ? -16.917 -2.501 16.698 1.00 88.25 272 LEU A C 1
ATOM 2203 O O . LEU A 1 272 ? -18.027 -1.998 16.518 1.00 88.25 272 LEU A O 1
ATOM 2207 N N . ALA A 1 273 ? -16.629 -3.309 17.715 1.00 88.94 273 ALA A N 1
ATOM 2208 C CA . ALA A 1 273 ? -17.510 -3.516 18.854 1.00 88.94 273 ALA A CA 1
ATOM 2209 C C . ALA A 1 273 ? -17.225 -2.459 19.927 1.00 88.94 273 ALA A C 1
ATOM 2211 O O . ALA A 1 273 ? -16.070 -2.143 20.213 1.00 88.94 273 ALA A O 1
ATOM 2212 N N . PHE A 1 274 ? -18.282 -1.909 20.515 1.00 88.06 274 PHE A N 1
ATOM 2213 C CA . PHE A 1 274 ? -18.201 -0.888 21.554 1.00 88.06 274 PHE A CA 1
ATOM 2214 C C . PHE A 1 274 ? -18.515 -1.474 22.939 1.00 88.06 274 PHE A C 1
ATOM 2216 O O . PHE A 1 274 ? -19.150 -2.526 23.026 1.00 88.06 274 PHE A O 1
ATOM 2223 N N . PRO A 1 275 ? -18.134 -0.790 24.038 1.00 83.38 275 PRO A N 1
ATOM 2224 C CA . PRO A 1 275 ? -18.312 -1.302 25.405 1.00 83.38 275 PRO A CA 1
ATOM 2225 C C . PRO A 1 275 ? -19.758 -1.577 25.846 1.00 83.38 275 PRO A C 1
ATOM 2227 O O . PRO A 1 275 ? -19.983 -2.235 26.859 1.00 83.38 275 PRO A O 1
ATOM 2230 N N . ASP A 1 276 ? -20.741 -1.050 25.124 1.00 83.75 276 ASP A N 1
ATOM 2231 C CA . ASP A 1 276 ? -22.173 -1.265 25.352 1.00 83.75 276 ASP A CA 1
ATOM 2232 C C . ASP A 1 276 ? -22.770 -2.359 24.446 1.00 83.75 276 ASP A C 1
ATOM 2234 O O . ASP A 1 276 ? -23.988 -2.507 24.363 1.00 83.75 276 ASP A O 1
ATOM 2238 N N . GLY A 1 277 ? -21.918 -3.125 23.760 1.00 82.00 277 GLY A N 1
ATOM 2239 C CA . GLY A 1 277 ? -22.304 -4.286 22.961 1.00 82.00 277 GLY A CA 1
ATOM 2240 C C . GLY A 1 277 ? -22.799 -3.966 21.551 1.00 82.00 277 GLY A C 1
ATOM 2241 O O . GLY A 1 277 ? -23.089 -4.895 20.797 1.00 82.00 277 GLY A O 1
ATOM 2242 N N . LEU A 1 278 ? -22.882 -2.691 21.147 1.00 84.19 278 LEU A N 1
ATOM 2243 C CA . LEU A 1 278 ? -23.202 -2.370 19.751 1.00 84.19 278 LEU A CA 1
ATOM 2244 C C . LEU A 1 278 ? -21.970 -2.510 18.857 1.00 84.19 278 LEU A C 1
ATOM 2246 O O . LEU A 1 278 ? -20.831 -2.351 19.295 1.00 84.19 278 LEU A O 1
ATOM 2250 N N . VAL A 1 279 ? -22.223 -2.724 17.569 1.00 84.19 279 VAL A N 1
ATOM 2251 C CA . VAL A 1 279 ? -21.199 -2.857 16.536 1.00 84.19 279 VAL A CA 1
ATOM 2252 C C . VAL A 1 279 ? -21.459 -1.836 15.433 1.00 84.19 279 VAL A C 1
ATOM 2254 O O . VAL A 1 279 ? -22.594 -1.704 14.976 1.00 84.19 279 VAL A O 1
ATOM 2257 N N . SER A 1 280 ? -20.413 -1.143 14.983 1.00 83.44 280 SER A N 1
ATOM 2258 C CA . SER A 1 280 ? -20.487 -0.236 13.831 1.00 83.44 280 SER A CA 1
ATOM 2259 C C . SER A 1 280 ? -19.304 -0.443 12.896 1.00 83.44 280 SER A C 1
ATOM 2261 O O . SER A 1 280 ? -18.184 -0.681 13.340 1.00 83.44 280 SER A O 1
ATOM 2263 N N . VAL A 1 281 ? -19.538 -0.288 11.594 1.00 85.38 281 VAL A N 1
ATOM 2264 C CA . VAL A 1 281 ? -18.468 -0.263 10.591 1.00 85.38 281 VAL A CA 1
ATOM 2265 C C . VAL A 1 281 ? -17.953 1.164 10.451 1.00 85.38 281 VAL A C 1
ATOM 2267 O O . VAL A 1 281 ? -18.722 2.075 10.147 1.00 85.38 281 VAL A O 1
ATOM 2270 N N . ILE A 1 282 ? -16.653 1.356 10.663 1.00 85.31 282 ILE A N 1
ATOM 2271 C CA . ILE A 1 282 ? -15.985 2.655 10.597 1.00 85.31 282 ILE A CA 1
ATOM 2272 C C . ILE A 1 282 ? -15.016 2.672 9.419 1.00 85.31 282 ILE A C 1
ATOM 2274 O O . ILE A 1 282 ? -14.265 1.723 9.198 1.00 85.31 282 ILE A O 1
ATOM 2278 N N . HIS A 1 283 ? -15.037 3.763 8.655 1.00 86.88 283 HIS A N 1
ATOM 2279 C CA . HIS A 1 283 ? -14.132 3.965 7.529 1.00 86.88 283 HIS A CA 1
ATOM 2280 C C . HIS A 1 283 ? -12.681 4.121 7.997 1.00 86.88 283 HIS A C 1
ATOM 2282 O O . HIS A 1 283 ? -12.405 4.822 8.971 1.00 86.88 283 HIS A O 1
ATOM 2288 N N . VAL A 1 284 ? -11.747 3.524 7.260 1.00 88.75 284 VAL A N 1
ATOM 2289 C CA . VAL A 1 284 ? -10.315 3.539 7.584 1.00 88.75 284 VAL A CA 1
ATOM 2290 C C . VAL A 1 284 ? -9.458 3.717 6.336 1.00 88.75 284 VAL A C 1
ATOM 2292 O O . VAL A 1 284 ? -9.847 3.351 5.232 1.00 88.75 284 VAL A O 1
ATOM 2295 N N . GLY A 1 285 ? -8.268 4.285 6.512 1.00 90.38 285 GLY A N 1
ATOM 2296 C CA . GLY A 1 285 ? -7.227 4.371 5.492 1.00 90.38 285 GLY A CA 1
ATOM 2297 C C . GLY A 1 285 ? -6.006 3.521 5.847 1.00 90.38 285 GLY A C 1
ATOM 2298 O O . GLY A 1 285 ? -5.861 3.046 6.972 1.00 90.38 285 GLY A O 1
ATOM 2299 N N . CYS A 1 286 ? -5.079 3.387 4.894 1.00 91.00 286 CYS A N 1
ATOM 2300 C CA . CYS A 1 286 ? -3.837 2.610 5.045 1.00 91.00 286 CYS A CA 1
ATOM 2301 C C . CYS A 1 286 ? -2.945 3.080 6.207 1.00 91.00 286 CYS A C 1
ATOM 2303 O O . CYS A 1 286 ? -2.147 2.310 6.731 1.00 91.00 286 CYS A O 1
ATOM 2305 N N . PHE A 1 287 ? -3.061 4.356 6.585 1.00 92.56 287 PHE A N 1
ATOM 2306 C CA . PHE A 1 287 ? -2.255 5.000 7.625 1.00 92.56 287 PHE A CA 1
ATOM 2307 C C . PHE A 1 287 ? -3.094 5.444 8.832 1.00 92.56 287 PHE A C 1
ATOM 2309 O O . PHE A 1 287 ? -2.651 6.278 9.621 1.00 92.56 287 PHE A O 1
ATOM 2316 N N . THR A 1 288 ? -4.320 4.931 8.981 1.00 92.12 288 THR A N 1
ATOM 2317 C CA . THR A 1 288 ? -5.149 5.241 10.150 1.00 92.12 288 THR A CA 1
ATOM 2318 C C . THR A 1 288 ? -4.538 4.608 11.397 1.00 92.12 288 THR A C 1
ATOM 2320 O O . THR A 1 288 ? -4.346 3.392 11.462 1.00 92.12 288 THR A O 1
ATOM 2323 N N . LYS A 1 289 ? -4.234 5.445 12.389 1.00 92.50 289 LYS A N 1
ATOM 2324 C CA . LYS A 1 289 ? -3.747 5.016 13.701 1.00 92.50 289 LYS A CA 1
ATOM 2325 C C . LYS A 1 289 ? -4.884 4.527 14.598 1.00 92.50 289 LYS A C 1
ATOM 2327 O O . LYS A 1 289 ? -6.025 4.963 14.432 1.00 92.50 289 LYS A O 1
ATOM 2332 N N . ALA A 1 290 ? -4.560 3.679 15.568 1.00 92.94 290 ALA A N 1
ATOM 2333 C CA . ALA A 1 290 ? -5.509 3.128 16.533 1.00 92.94 290 ALA A CA 1
ATOM 2334 C C . ALA A 1 290 ? -6.243 4.218 17.333 1.00 92.94 290 ALA A C 1
ATOM 2336 O O . ALA A 1 290 ? -7.470 4.193 17.413 1.00 92.94 290 ALA A O 1
ATOM 2337 N N . GLU A 1 291 ? -5.519 5.226 17.828 1.00 92.69 291 GLU A N 1
ATOM 2338 C CA . GLU A 1 291 ? -6.102 6.365 18.558 1.00 92.69 291 GLU A CA 1
ATOM 2339 C C . GLU A 1 291 ? -7.061 7.184 17.684 1.00 92.69 291 GLU A C 1
ATOM 2341 O O . GLU A 1 291 ? -8.130 7.602 18.123 1.00 92.69 291 GLU A O 1
ATOM 2346 N N . THR A 1 292 ? -6.708 7.379 16.409 1.00 91.88 292 THR A N 1
ATOM 2347 C CA . THR A 1 292 ? -7.531 8.130 15.458 1.00 91.88 292 THR A CA 1
ATOM 2348 C C . THR A 1 292 ? -8.807 7.364 15.132 1.00 91.88 292 THR A C 1
ATOM 2350 O O . THR A 1 292 ? -9.884 7.955 15.109 1.00 91.88 292 THR A O 1
ATOM 2353 N N . LEU A 1 293 ? -8.703 6.049 14.913 1.00 92.69 293 LEU A N 1
ATOM 2354 C CA . LEU A 1 293 ? -9.860 5.191 14.679 1.00 92.69 293 LEU A CA 1
ATOM 2355 C C . LEU A 1 293 ? -10.810 5.209 15.880 1.00 92.69 293 LEU A C 1
ATOM 2357 O O . LEU A 1 293 ? -12.000 5.464 15.706 1.00 92.69 293 LEU A O 1
ATOM 2361 N N . ALA A 1 294 ? -10.284 4.986 17.086 1.00 92.94 294 ALA A N 1
ATOM 2362 C CA . ALA A 1 294 ? -11.073 4.975 18.312 1.00 92.94 294 ALA A CA 1
ATOM 2363 C C . ALA A 1 294 ? -11.744 6.333 18.568 1.00 92.94 294 ALA A C 1
ATOM 2365 O O . ALA A 1 294 ? -12.948 6.393 18.814 1.00 92.94 294 ALA A O 1
ATOM 2366 N N . GLY A 1 295 ? -10.994 7.430 18.434 1.00 90.81 295 GLY A N 1
ATOM 2367 C CA . GLY A 1 295 ? -11.509 8.781 18.636 1.00 90.81 295 GLY A CA 1
ATOM 2368 C C . GLY A 1 295 ? -12.620 9.157 17.656 1.00 90.81 295 GLY A C 1
ATOM 2369 O O . GLY A 1 295 ? -13.629 9.727 18.073 1.00 90.81 295 GLY A O 1
ATOM 2370 N N . VAL A 1 296 ? -12.479 8.802 16.372 1.00 88.56 296 VAL A N 1
ATOM 2371 C CA . VAL A 1 296 ? -13.519 9.021 15.349 1.00 88.56 296 VAL A CA 1
ATOM 2372 C C . VAL A 1 296 ? -14.734 8.128 15.599 1.00 88.56 296 VAL A C 1
ATOM 2374 O O . VAL A 1 296 ? -15.865 8.608 15.540 1.00 88.56 296 VAL A O 1
ATOM 2377 N N . ALA A 1 297 ? -14.525 6.849 15.913 1.00 90.06 297 ALA A N 1
ATOM 2378 C CA . ALA A 1 297 ? -15.606 5.909 16.199 1.00 90.06 297 ALA A CA 1
ATOM 2379 C C . ALA A 1 297 ? -16.450 6.367 17.397 1.00 90.06 297 ALA A C 1
ATOM 2381 O O . ALA A 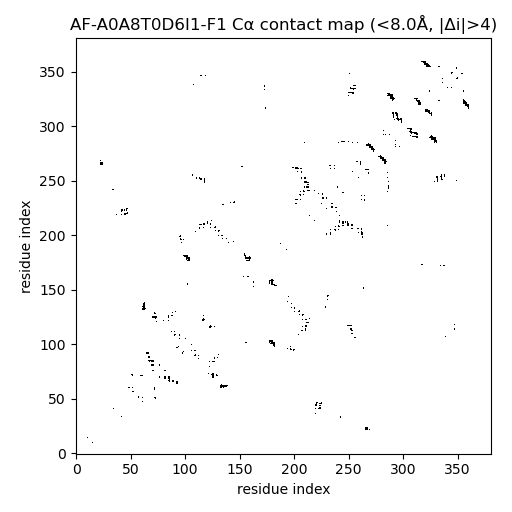1 297 ? -17.681 6.379 17.327 1.00 90.06 297 ALA A O 1
ATOM 2382 N N . MET A 1 298 ? -15.791 6.797 18.476 1.00 89.12 298 MET A N 1
ATOM 2383 C CA . MET A 1 298 ? -16.465 7.317 19.661 1.00 89.12 298 MET A CA 1
ATOM 2384 C C . MET A 1 298 ? -17.160 8.647 19.387 1.00 89.12 298 MET A C 1
ATOM 2386 O O . MET A 1 298 ? -18.299 8.809 19.810 1.00 89.12 298 MET A O 1
ATOM 2390 N N . ALA A 1 299 ? -16.542 9.561 18.634 1.00 86.38 299 ALA A N 1
ATOM 2391 C CA . ALA A 1 299 ? -17.172 10.830 18.272 1.00 86.38 299 ALA A CA 1
ATOM 2392 C C . ALA A 1 299 ? -18.450 10.636 17.445 1.00 86.38 299 ALA A C 1
ATOM 2394 O O . ALA A 1 299 ? -19.478 11.241 17.742 1.00 86.38 299 ALA A O 1
ATOM 2395 N N . LEU A 1 300 ? -18.424 9.733 16.458 1.00 85.19 300 LEU A N 1
ATOM 2396 C CA . LEU A 1 300 ? -19.611 9.377 15.674 1.00 85.19 300 LEU A CA 1
ATOM 2397 C C . LEU A 1 300 ? -20.720 8.798 16.557 1.00 85.19 300 LEU A C 1
ATOM 2399 O O . LEU A 1 300 ? -21.895 9.108 16.367 1.00 85.19 300 LEU A O 1
ATOM 2403 N N . ARG A 1 301 ? -20.346 7.982 17.545 1.00 83.06 301 ARG A N 1
ATOM 2404 C CA . ARG A 1 301 ? -21.285 7.358 18.477 1.00 83.06 301 ARG A CA 1
ATOM 2405 C C . ARG A 1 301 ? -21.923 8.362 19.434 1.00 83.06 301 ARG A C 1
ATOM 2407 O O . ARG A 1 301 ? -23.132 8.323 19.641 1.00 83.06 301 ARG A O 1
ATOM 2414 N N . THR A 1 302 ? -21.126 9.257 20.009 1.00 84.06 302 THR A N 1
ATOM 2415 C CA . THR A 1 302 ? -21.585 10.266 20.977 1.00 84.06 302 THR A CA 1
ATOM 2416 C C . THR A 1 302 ? -22.122 11.530 20.311 1.00 84.06 302 THR A C 1
ATOM 2418 O O . THR A 1 302 ? -22.559 12.443 21.008 1.00 84.06 302 THR A O 1
ATOM 2421 N N . ARG A 1 303 ? -22.117 11.588 18.970 1.00 83.56 303 ARG A N 1
ATOM 2422 C CA . ARG A 1 303 ? -22.446 12.781 18.173 1.00 83.56 303 ARG A CA 1
ATOM 2423 C C . ARG A 1 303 ? -21.574 13.985 18.544 1.00 83.56 303 ARG A C 1
ATOM 2425 O O . ARG A 1 303 ? -22.022 15.128 18.476 1.00 83.56 303 ARG A O 1
ATOM 2432 N N . ALA A 1 304 ? -20.331 13.727 18.942 1.00 77.75 304 ALA A N 1
ATOM 2433 C CA . ALA A 1 304 ? -19.359 14.774 19.197 1.00 77.75 304 ALA A CA 1
ATOM 2434 C C . ALA A 1 304 ? -18.860 15.372 17.876 1.00 77.75 304 ALA A C 1
ATOM 2436 O O . ALA A 1 304 ? -18.696 14.680 16.872 1.00 77.75 304 ALA A O 1
ATOM 2437 N N . VAL A 1 305 ? -18.582 16.675 17.898 1.00 74.06 305 VAL A N 1
ATOM 2438 C CA . VAL A 1 305 ? -18.074 17.417 16.732 1.00 74.06 305 VAL A CA 1
ATOM 2439 C C . VAL A 1 305 ? -16.596 17.104 16.460 1.00 74.06 305 VAL A C 1
ATOM 2441 O O . VAL A 1 305 ? -16.122 17.261 15.339 1.00 74.06 305 VAL A O 1
ATOM 2444 N N . GLN A 1 306 ? -15.859 16.647 17.476 1.00 74.19 306 GLN A N 1
ATOM 2445 C CA . GLN A 1 306 ? -14.425 16.371 17.400 1.00 74.19 306 GLN A CA 1
ATOM 2446 C C . GLN A 1 306 ? -14.110 14.943 17.843 1.00 74.19 306 GLN A C 1
ATOM 2448 O O . GLN A 1 306 ? -14.810 14.375 18.683 1.00 74.19 306 GLN A O 1
ATOM 2453 N N . ALA A 1 307 ? -13.032 14.386 17.282 1.00 76.56 307 ALA A N 1
ATOM 2454 C CA . ALA A 1 307 ? -12.498 13.096 17.699 1.00 76.56 307 ALA A CA 1
ATOM 2455 C C . ALA A 1 307 ? -12.121 13.135 19.186 1.00 76.56 307 ALA A C 1
ATOM 2457 O O . ALA A 1 307 ? -11.457 14.067 19.640 1.00 76.56 307 ALA A O 1
ATOM 2458 N N . LEU A 1 308 ? -12.539 12.114 19.932 1.00 80.56 308 LEU A N 1
ATOM 2459 C CA . LEU A 1 308 ? -12.255 12.033 21.362 1.00 80.56 308 LEU A CA 1
ATOM 2460 C C . LEU A 1 308 ? -10.843 11.492 21.604 1.00 80.56 308 LEU A C 1
ATOM 2462 O O . LEU A 1 308 ? -10.407 10.554 20.937 1.00 80.56 308 LEU A O 1
ATOM 2466 N N . THR A 1 309 ? -10.135 12.064 22.575 1.00 83.56 309 THR A N 1
ATOM 2467 C CA . THR A 1 309 ? -8.808 11.602 23.004 1.00 83.56 309 THR A CA 1
ATOM 2468 C C . THR A 1 309 ? -8.924 10.593 24.150 1.00 83.56 309 THR A C 1
ATOM 2470 O O . THR A 1 309 ? -9.963 10.488 24.799 1.00 83.56 309 THR A O 1
ATOM 2473 N N . GLY A 1 310 ? -7.866 9.811 24.385 1.00 86.06 310 GLY A N 1
ATOM 2474 C CA . GLY A 1 310 ? -7.816 8.819 25.470 1.00 86.06 310 GLY A CA 1
ATOM 2475 C C . GLY A 1 310 ? -8.463 7.464 25.156 1.00 86.06 310 GLY A C 1
ATOM 2476 O O . GLY A 1 310 ? -8.437 6.576 26.001 1.00 86.06 310 GLY A O 1
ATOM 2477 N N . TRP A 1 311 ? -9.000 7.279 23.948 1.00 88.88 311 TRP A N 1
ATOM 2478 C CA . TRP A 1 311 ? -9.549 6.002 23.486 1.00 88.88 311 TRP A CA 1
ATOM 2479 C C . TRP A 1 311 ? -8.556 5.276 22.575 1.00 88.88 311 TRP A C 1
ATOM 2481 O O . TRP A 1 311 ? -7.870 5.900 21.765 1.00 88.88 311 TRP A O 1
ATOM 2491 N N . THR A 1 312 ? -8.517 3.949 22.673 1.00 90.31 312 THR A N 1
ATOM 2492 C CA . THR A 1 312 ? -7.802 3.076 21.734 1.00 90.31 312 THR A CA 1
ATOM 2493 C C . THR A 1 312 ? -8.683 1.891 21.343 1.00 90.31 312 THR A C 1
ATOM 2495 O O . THR A 1 312 ? -9.784 1.717 21.868 1.00 90.31 312 THR A O 1
ATOM 2498 N N . VAL A 1 313 ? -8.205 1.097 20.393 1.00 91.38 313 VAL A N 1
ATOM 2499 C CA . VAL A 1 313 ? -8.812 -0.172 19.995 1.00 91.38 313 VAL A CA 1
ATOM 2500 C C . VAL A 1 313 ? -8.012 -1.338 20.573 1.00 91.38 313 VAL A C 1
ATOM 2502 O O . VAL A 1 313 ? -6.801 -1.239 20.753 1.00 91.38 313 VAL A O 1
ATOM 2505 N N . ALA A 1 314 ? -8.690 -2.450 20.834 1.00 89.00 314 ALA A N 1
ATOM 2506 C CA . ALA A 1 314 ? -8.069 -3.725 21.174 1.00 89.00 314 ALA A CA 1
ATOM 2507 C C . ALA A 1 314 ? -8.563 -4.792 20.193 1.00 89.00 314 ALA A C 1
ATOM 2509 O O . ALA A 1 314 ? -9.689 -4.706 19.692 1.00 89.00 314 ALA A O 1
ATOM 2510 N N . PHE A 1 315 ? -7.717 -5.776 19.899 1.00 85.62 315 PHE A N 1
ATOM 2511 C CA . PHE A 1 315 ? -8.070 -6.903 19.043 1.00 85.62 315 PHE A CA 1
ATOM 2512 C C . PHE A 1 315 ? -8.384 -8.119 19.909 1.00 85.62 315 PHE A C 1
ATOM 2514 O O . PHE A 1 315 ? -7.605 -8.467 20.789 1.00 85.62 315 PHE A O 1
ATOM 2521 N N . TYR A 1 316 ? -9.521 -8.760 19.660 1.00 80.44 316 TYR A N 1
ATOM 2522 C CA . TYR A 1 316 ? -9.957 -9.938 20.403 1.00 80.44 316 TYR A CA 1
ATOM 2523 C C . TYR A 1 316 ? -9.897 -11.157 19.488 1.00 80.44 316 TYR A C 1
ATOM 2525 O O . TYR A 1 316 ? -10.510 -11.166 18.419 1.00 80.44 316 TYR A O 1
ATOM 2533 N N . THR A 1 317 ? -9.181 -12.187 19.921 1.00 71.75 317 THR A N 1
ATOM 2534 C CA . THR A 1 317 ? -9.237 -13.543 19.369 1.00 71.75 317 THR A CA 1
ATOM 2535 C C . THR A 1 317 ? -9.803 -14.491 20.435 1.00 71.75 317 THR A C 1
ATOM 2537 O O . THR A 1 317 ? -9.898 -14.104 21.603 1.00 71.75 317 THR A O 1
ATOM 2540 N N . PRO A 1 318 ? -10.203 -15.724 20.071 1.00 74.06 318 PRO A N 1
ATOM 2541 C CA . PRO A 1 318 ? -10.629 -16.717 21.058 1.00 74.06 318 PRO A CA 1
ATOM 2542 C C . PRO A 1 318 ? -9.577 -16.963 22.147 1.00 74.06 318 PRO A C 1
ATOM 2544 O O . PRO A 1 318 ? -9.932 -17.145 23.304 1.00 74.06 318 PRO A O 1
ATOM 2547 N N . ASP A 1 319 ? -8.292 -16.890 21.798 1.00 71.62 319 ASP A N 1
ATOM 2548 C CA . ASP A 1 319 ? -7.181 -17.256 22.685 1.00 71.62 319 ASP A CA 1
ATOM 2549 C C . ASP A 1 319 ? -6.465 -16.051 23.317 1.00 71.62 319 ASP A C 1
ATOM 2551 O O . ASP A 1 319 ? -5.718 -16.205 24.286 1.00 71.62 319 ASP A O 1
ATOM 2555 N N . ALA A 1 320 ? -6.659 -14.841 22.781 1.00 73.00 320 ALA A N 1
ATOM 2556 C CA . ALA A 1 320 ? -5.905 -13.672 23.211 1.00 73.00 320 ALA A CA 1
ATOM 2557 C C . ALA A 1 320 ? -6.643 -12.338 23.051 1.00 73.00 320 ALA A C 1
ATOM 2559 O O . ALA A 1 320 ? -7.486 -12.136 22.179 1.00 73.00 320 ALA A O 1
ATOM 2560 N N . ILE A 1 321 ? -6.253 -11.384 23.890 1.00 81.00 321 ILE A N 1
ATOM 2561 C CA . ILE A 1 321 ? -6.596 -9.970 23.780 1.00 81.00 321 ILE A CA 1
ATOM 2562 C C . ILE A 1 321 ? -5.310 -9.210 23.482 1.00 81.00 321 ILE A C 1
ATOM 2564 O O . ILE A 1 321 ? -4.307 -9.355 24.181 1.00 81.00 321 ILE A O 1
ATOM 2568 N N . LEU A 1 322 ? -5.350 -8.396 22.438 1.00 83.62 322 LEU A N 1
ATOM 2569 C CA . LEU A 1 322 ? -4.239 -7.581 21.988 1.00 83.62 322 LEU A CA 1
ATOM 2570 C C . LEU A 1 322 ? -4.542 -6.109 22.243 1.00 83.62 322 LEU A C 1
ATOM 2572 O O . LEU A 1 322 ? -5.395 -5.523 21.566 1.00 83.62 322 LEU A O 1
ATOM 2576 N N . ASP A 1 323 ? -3.813 -5.496 23.168 1.00 85.12 323 ASP A N 1
ATOM 2577 C CA . ASP A 1 323 ? -3.915 -4.054 23.369 1.00 85.12 323 ASP A CA 1
ATOM 2578 C C . ASP A 1 323 ? -3.090 -3.339 22.302 1.00 85.12 323 ASP A C 1
ATOM 2580 O O . ASP A 1 323 ? -1.878 -3.533 22.182 1.00 85.12 323 ASP A O 1
ATOM 2584 N N . ILE A 1 324 ? -3.749 -2.501 21.500 1.00 88.19 324 ILE A N 1
ATOM 2585 C CA . ILE A 1 324 ? -3.092 -1.801 20.398 1.00 88.19 324 ILE A CA 1
ATOM 2586 C C . ILE A 1 324 ? -2.647 -0.420 20.900 1.00 88.19 324 ILE A C 1
ATOM 2588 O O . ILE A 1 324 ? -3.494 0.394 21.290 1.00 88.19 324 ILE A O 1
ATOM 2592 N N . PRO A 1 325 ? -1.338 -0.100 20.862 1.00 87.00 325 PRO A N 1
ATOM 2593 C CA . PRO A 1 325 ? -0.867 1.241 21.181 1.00 87.00 325 PRO A CA 1
ATOM 2594 C C . PRO A 1 325 ? -1.501 2.278 20.252 1.00 87.00 325 PRO A C 1
ATOM 2596 O O . PRO A 1 325 ? -1.559 2.076 19.040 1.00 87.00 325 PRO A O 1
ATOM 2599 N N . GLY A 1 326 ? -1.920 3.424 20.794 1.00 89.12 326 GLY A N 1
ATOM 2600 C CA . GLY A 1 326 ? -2.640 4.450 20.031 1.00 89.12 326 GLY A CA 1
ATOM 2601 C C . GLY A 1 326 ? -1.923 4.923 18.758 1.00 89.12 326 GLY A C 1
ATOM 2602 O O . GLY A 1 326 ? -2.571 5.174 17.744 1.00 89.12 326 GLY A O 1
ATOM 2603 N N . TYR A 1 327 ? -0.587 4.970 18.777 1.00 88.38 327 TYR A N 1
ATOM 2604 C CA . TYR A 1 327 ? 0.244 5.425 17.657 1.00 88.38 327 TYR A CA 1
ATOM 2605 C C . TYR A 1 327 ? 0.435 4.386 16.536 1.00 88.38 327 TYR A C 1
ATOM 2607 O O . TYR A 1 327 ? 0.955 4.734 15.473 1.00 88.38 327 TYR A O 1
ATOM 2615 N N . THR A 1 328 ? 0.045 3.131 16.765 1.00 89.81 328 THR A N 1
ATOM 2616 C CA . THR A 1 328 ? 0.156 2.025 15.808 1.00 89.81 328 THR A CA 1
ATOM 2617 C C . THR A 1 328 ? -0.845 2.186 14.670 1.00 89.81 328 THR A C 1
ATOM 2619 O O . THR A 1 328 ? -2.003 2.539 14.897 1.00 89.81 328 THR A O 1
ATOM 2622 N N . TYR A 1 329 ? -0.433 1.872 13.439 1.00 92.19 329 TYR A N 1
ATOM 2623 C CA . TYR A 1 329 ? -1.360 1.779 12.312 1.00 92.19 329 TYR A CA 1
ATOM 2624 C C . TYR A 1 329 ? -2.234 0.539 12.440 1.00 92.19 329 TYR A C 1
ATOM 2626 O O . TYR A 1 329 ? -1.728 -0.573 12.543 1.00 92.19 329 TYR A O 1
ATOM 2634 N N . VAL A 1 330 ? -3.551 0.712 12.370 1.00 91.88 330 VAL A N 1
ATOM 2635 C CA . VAL A 1 330 ? -4.501 -0.395 12.547 1.00 91.88 330 VAL A CA 1
ATOM 2636 C C . VAL A 1 330 ? -4.233 -1.508 11.533 1.00 91.88 330 VAL A C 1
ATOM 2638 O O . VAL A 1 330 ? -4.213 -2.672 11.905 1.00 91.88 330 VAL A O 1
ATOM 2641 N N . MET A 1 331 ? -3.916 -1.159 10.283 1.00 91.81 331 MET A N 1
ATOM 2642 C CA . MET A 1 331 ? -3.614 -2.139 9.232 1.00 91.81 331 MET A CA 1
ATOM 2643 C C . MET A 1 331 ? -2.369 -2.991 9.516 1.00 91.81 331 MET A C 1
ATOM 2645 O O . MET A 1 331 ? -2.311 -4.123 9.051 1.00 91.81 331 MET A O 1
ATOM 2649 N N . ASP A 1 332 ? -1.399 -2.499 10.297 1.00 90.75 332 ASP A N 1
ATOM 2650 C CA . ASP A 1 332 ? -0.227 -3.294 10.698 1.00 90.75 332 ASP A CA 1
ATOM 2651 C C . ASP A 1 332 ? -0.619 -4.447 11.631 1.00 90.75 332 ASP A C 1
ATOM 2653 O O . ASP A 1 332 ? -0.018 -5.518 11.567 1.00 90.75 332 ASP A O 1
ATOM 2657 N N . VAL A 1 333 ? -1.661 -4.254 12.446 1.00 86.81 333 VAL A N 1
ATOM 2658 C CA . VAL A 1 333 ? -2.215 -5.306 13.307 1.00 86.81 333 VAL A CA 1
ATOM 2659 C C . VAL A 1 333 ? -2.834 -6.407 12.454 1.00 86.81 333 VAL A C 1
ATOM 2661 O O . VAL A 1 333 ? -2.488 -7.569 12.634 1.00 86.81 333 VAL A O 1
ATOM 2664 N N . PHE A 1 334 ? -3.669 -6.051 11.470 1.00 86.81 334 PHE A N 1
ATOM 2665 C CA . PHE A 1 334 ? -4.278 -7.023 10.551 1.00 86.81 334 PHE A CA 1
ATOM 2666 C C . PHE A 1 334 ? -3.201 -7.841 9.836 1.00 86.81 334 PHE A C 1
ATOM 2668 O O . PHE A 1 334 ? -3.233 -9.068 9.883 1.00 86.81 334 PHE A O 1
ATOM 2675 N N . THR A 1 335 ? -2.193 -7.176 9.264 1.00 86.75 335 THR A N 1
ATOM 2676 C CA . THR A 1 335 ? -1.104 -7.880 8.582 1.00 86.75 335 THR A CA 1
ATOM 2677 C C . THR A 1 335 ? -0.346 -8.834 9.513 1.00 86.75 335 THR A C 1
ATOM 2679 O O . THR A 1 335 ? 0.040 -9.914 9.075 1.00 86.75 335 THR A O 1
ATOM 2682 N N . SER A 1 336 ? -0.140 -8.485 10.789 1.00 82.69 336 SER A N 1
ATOM 2683 C CA . SER A 1 336 ? 0.580 -9.366 11.724 1.00 82.69 336 SER A CA 1
ATOM 2684 C C . SER A 1 336 ? -0.128 -10.693 12.014 1.00 82.69 336 SER A C 1
ATOM 2686 O O . SER A 1 336 ? 0.547 -11.660 12.345 1.00 82.69 336 SER A O 1
ATOM 2688 N N . PHE A 1 337 ? -1.455 -10.753 11.857 1.00 79.25 337 PHE A N 1
ATOM 2689 C CA . PHE A 1 337 ? -2.223 -11.996 11.991 1.00 79.25 337 PHE A CA 1
ATOM 2690 C C . PHE A 1 337 ? -2.352 -12.763 10.672 1.00 79.25 337 PHE A C 1
ATOM 2692 O O . PHE A 1 337 ? -2.580 -13.967 10.680 1.00 79.25 337 PHE A O 1
ATOM 2699 N N . GLU A 1 338 ? -2.246 -12.072 9.538 1.00 82.81 338 GLU A N 1
ATOM 2700 C CA . GLU A 1 338 ? -2.354 -12.685 8.210 1.00 82.81 338 GLU A CA 1
ATOM 2701 C C . GLU A 1 338 ? -1.037 -13.304 7.732 1.00 82.81 338 GLU A C 1
ATOM 2703 O O . GLU A 1 338 ? -1.041 -14.194 6.882 1.00 82.81 338 GLU A O 1
ATOM 2708 N N . LEU A 1 339 ? 0.097 -12.814 8.238 1.00 83.44 339 LEU A N 1
ATOM 2709 C CA . LEU A 1 339 ? 1.417 -13.338 7.908 1.00 83.44 339 LEU A CA 1
ATOM 2710 C C . LEU A 1 339 ? 1.844 -14.455 8.869 1.00 83.44 339 LEU A C 1
ATOM 2712 O O . LEU A 1 339 ? 1.407 -14.479 10.019 1.00 83.44 339 LEU A O 1
ATOM 2716 N N . PRO A 1 340 ? 2.744 -15.358 8.430 1.00 82.75 340 PRO A N 1
ATOM 2717 C CA . PRO A 1 340 ? 3.321 -16.369 9.309 1.00 82.75 340 PRO A CA 1
ATOM 2718 C C . PRO A 1 340 ? 3.963 -15.740 10.559 1.00 82.75 340 PRO A C 1
ATOM 2720 O O . PRO A 1 340 ? 4.591 -14.682 10.434 1.00 82.75 340 PRO A O 1
ATOM 2723 N N . PRO A 1 341 ? 3.881 -16.375 11.742 1.00 74.38 341 PRO A N 1
ATOM 2724 C CA . PRO A 1 341 ? 4.451 -15.836 12.983 1.00 74.38 341 PRO A CA 1
ATOM 2725 C C . PRO A 1 341 ? 5.942 -15.471 12.872 1.00 74.38 341 PRO A C 1
ATOM 2727 O O . PRO A 1 341 ? 6.394 -14.446 13.396 1.00 74.38 341 PRO A O 1
ATOM 2730 N N . GLU A 1 342 ? 6.708 -16.261 12.115 1.00 73.62 342 GLU A N 1
ATOM 2731 C CA . GLU A 1 342 ? 8.140 -16.065 11.873 1.00 73.62 342 GLU A CA 1
ATOM 2732 C C . GLU A 1 342 ? 8.435 -14.874 10.945 1.00 73.62 342 GLU A C 1
ATOM 2734 O O . GLU A 1 342 ? 9.583 -14.465 10.787 1.00 73.62 342 GLU A O 1
ATOM 2739 N N . TRP A 1 343 ? 7.424 -14.253 10.335 1.00 78.75 343 TRP A N 1
ATOM 2740 C CA . TRP A 1 343 ? 7.636 -13.100 9.459 1.00 78.75 343 TRP A CA 1
ATOM 2741 C C . TRP A 1 343 ? 8.240 -11.903 10.197 1.00 78.75 343 TRP A C 1
ATOM 2743 O O . TRP A 1 343 ? 9.032 -11.139 9.638 1.00 78.75 343 TRP A O 1
ATOM 2753 N N . SER A 1 344 ? 7.878 -11.736 11.469 1.00 66.69 344 SER A N 1
ATOM 2754 C CA . SER A 1 344 ? 8.406 -10.673 12.325 1.00 66.69 344 SER A CA 1
ATOM 2755 C C . SER A 1 344 ? 9.924 -10.802 12.536 1.00 66.69 344 SER A C 1
ATOM 2757 O O . SER A 1 344 ? 10.653 -9.807 12.455 1.00 66.69 344 SER A O 1
ATOM 2759 N N . THR A 1 345 ? 10.422 -12.033 12.700 1.00 63.62 345 THR A N 1
ATOM 2760 C CA . THR A 1 345 ? 11.841 -12.323 12.958 1.00 63.62 345 THR A CA 1
ATOM 2761 C C . THR A 1 345 ? 12.708 -12.108 11.720 1.00 63.62 345 THR A C 1
ATOM 2763 O O . THR A 1 345 ? 13.828 -11.610 11.837 1.00 63.62 345 THR A O 1
ATOM 2766 N N . LEU A 1 346 ? 12.168 -12.359 10.522 1.00 59.53 346 LEU A N 1
ATOM 2767 C CA . LEU A 1 346 ? 12.856 -12.133 9.243 1.00 59.53 346 LEU A CA 1
ATOM 2768 C C . LEU A 1 346 ? 13.202 -10.657 8.973 1.00 59.53 346 LEU A C 1
ATOM 2770 O O . LEU A 1 346 ? 14.031 -10.366 8.112 1.00 59.53 346 LEU A O 1
ATOM 2774 N N . ASN A 1 347 ? 12.580 -9.718 9.690 1.00 57.34 347 ASN A N 1
ATOM 2775 C CA . ASN A 1 347 ? 12.597 -8.298 9.337 1.00 57.34 347 ASN A CA 1
ATOM 2776 C C . ASN A 1 347 ? 13.236 -7.382 10.384 1.00 57.34 347 ASN A C 1
ATOM 2778 O O . ASN A 1 347 ? 13.100 -6.160 10.283 1.00 57.34 347 ASN A O 1
ATOM 2782 N N . ASN A 1 348 ? 13.922 -7.943 11.390 1.00 59.03 348 ASN A N 1
ATOM 2783 C CA . ASN A 1 348 ? 14.414 -7.196 12.558 1.00 59.03 348 ASN A CA 1
ATOM 2784 C C . ASN A 1 348 ? 13.317 -6.326 13.202 1.00 59.03 348 ASN A C 1
ATOM 2786 O O . ASN A 1 348 ? 13.608 -5.289 13.813 1.00 59.03 348 ASN A O 1
ATOM 2790 N N . ILE A 1 349 ? 12.045 -6.721 13.046 1.00 63.31 349 ILE A N 1
ATOM 2791 C CA . ILE A 1 349 ? 10.951 -6.133 13.804 1.00 63.31 349 ILE A CA 1
ATOM 2792 C C . ILE A 1 349 ? 11.218 -6.576 15.228 1.00 63.31 349 ILE A C 1
ATOM 2794 O O . ILE A 1 349 ? 11.129 -7.756 15.557 1.00 63.31 349 ILE A O 1
ATOM 2798 N N . ARG A 1 350 ? 11.684 -5.632 16.041 1.00 53.19 350 ARG A N 1
ATOM 2799 C CA . ARG A 1 350 ? 12.124 -5.972 17.382 1.00 53.19 350 ARG A CA 1
ATOM 2800 C C . ARG A 1 350 ? 10.946 -6.546 18.185 1.00 53.19 350 ARG A C 1
ATOM 2802 O O . ARG A 1 350 ? 9.825 -6.072 17.996 1.00 53.19 350 ARG A O 1
ATOM 2809 N N . PRO A 1 351 ? 11.184 -7.497 19.102 1.00 50.84 351 PRO A N 1
ATOM 2810 C CA . PRO A 1 351 ? 10.137 -8.051 19.958 1.00 50.84 351 PRO A CA 1
ATOM 2811 C C . PRO A 1 351 ? 9.347 -6.989 20.745 1.00 50.84 351 PRO A C 1
ATOM 2813 O O . PRO A 1 351 ? 8.155 -7.158 20.948 1.00 50.84 351 PRO A O 1
ATOM 2816 N N . ASP A 1 352 ? 9.957 -5.851 21.108 1.00 49.75 352 ASP A N 1
ATOM 2817 C CA . ASP A 1 352 ? 9.281 -4.707 21.757 1.00 49.75 352 ASP A CA 1
ATOM 2818 C C . ASP A 1 352 ? 8.286 -3.962 20.851 1.00 49.75 352 ASP A C 1
ATOM 2820 O O . ASP A 1 352 ? 7.509 -3.133 21.319 1.00 49.75 352 ASP A O 1
ATOM 2824 N N . ARG A 1 353 ? 8.305 -4.249 19.546 1.00 53.66 353 ARG A N 1
ATOM 2825 C CA . ARG A 1 353 ? 7.338 -3.754 18.558 1.00 53.66 353 ARG A CA 1
ATOM 2826 C C . ARG A 1 353 ? 6.266 -4.786 18.214 1.00 53.66 353 ARG A C 1
ATOM 2828 O O . ARG A 1 353 ? 5.419 -4.505 17.367 1.00 53.66 353 ARG A O 1
ATOM 2835 N N . VAL A 1 354 ? 6.314 -5.964 18.837 1.00 63.03 354 VAL A N 1
ATOM 2836 C CA . VAL A 1 354 ? 5.227 -6.943 18.805 1.00 63.03 354 VAL A CA 1
ATOM 2837 C C . VAL A 1 354 ? 4.151 -6.465 19.772 1.00 63.03 354 VAL A C 1
ATOM 2839 O O . VAL A 1 354 ? 4.439 -5.933 20.844 1.00 63.03 354 VAL A O 1
ATOM 2842 N N . PHE A 1 355 ? 2.897 -6.582 19.356 1.00 70.06 355 PHE A N 1
ATOM 2843 C CA . PHE A 1 355 ? 1.777 -6.040 20.107 1.00 70.06 355 PHE A CA 1
ATOM 2844 C C . PHE A 1 355 ? 1.624 -6.750 21.470 1.00 70.06 355 PHE A C 1
ATOM 2846 O O . PHE A 1 355 ? 1.707 -7.983 21.515 1.00 70.06 355 PHE A O 1
ATOM 2853 N N . PRO A 1 356 ? 1.387 -6.012 22.575 1.00 68.06 356 PRO A N 1
ATOM 2854 C CA . PRO A 1 356 ? 1.119 -6.602 23.885 1.00 68.06 356 PRO A CA 1
ATOM 2855 C C . PRO A 1 356 ? -0.052 -7.585 23.812 1.00 68.06 356 PRO A C 1
ATOM 2857 O O . PRO A 1 356 ? -1.191 -7.190 23.567 1.00 68.06 356 PRO A O 1
ATOM 2860 N N . THR A 1 357 ? 0.251 -8.870 23.986 1.00 70.12 357 THR A N 1
ATOM 2861 C CA . THR A 1 357 ? -0.714 -9.964 23.859 1.00 70.12 357 THR A CA 1
ATOM 2862 C C . THR A 1 357 ? -0.964 -10.566 25.232 1.00 70.12 357 THR A C 1
ATOM 2864 O O . THR A 1 357 ? -0.026 -10.981 25.913 1.00 70.12 357 THR A O 1
ATOM 2867 N N . TYR A 1 358 ? -2.227 -10.626 25.632 1.00 76.00 358 TYR A N 1
ATOM 2868 C CA . TYR A 1 358 ? -2.670 -11.218 26.887 1.00 76.00 358 TYR A CA 1
ATOM 2869 C C . TYR A 1 358 ? -3.533 -12.443 26.582 1.00 76.00 358 TYR A C 1
ATOM 2871 O O . TYR A 1 358 ? -4.331 -12.376 25.649 1.00 76.00 358 TYR A O 1
ATOM 2879 N N . PRO A 1 359 ? -3.427 -13.549 27.338 1.00 70.81 359 PRO A N 1
ATOM 2880 C CA . PRO A 1 359 ? -4.353 -14.664 27.180 1.00 70.81 359 PRO A CA 1
ATOM 2881 C C . PRO A 1 359 ? -5.788 -14.203 27.452 1.00 70.81 359 PRO A C 1
ATOM 2883 O O . PRO A 1 359 ? -6.041 -13.425 28.380 1.00 70.81 359 PRO A O 1
ATOM 2886 N N . SER A 1 360 ? -6.726 -14.673 26.633 1.00 62.66 360 SER A N 1
ATOM 2887 C CA . SER A 1 360 ? -8.149 -14.446 26.864 1.00 62.66 360 SER A CA 1
ATOM 2888 C C . SER A 1 360 ? -8.560 -15.164 28.155 1.00 62.66 360 SER A C 1
ATOM 2890 O O . SER A 1 360 ? -8.292 -16.348 28.360 1.00 62.66 360 SER A O 1
ATOM 2892 N N . CYS A 1 361 ? -9.189 -14.448 29.087 1.00 52.19 361 CYS A N 1
ATOM 2893 C CA . CYS A 1 361 ? -9.718 -15.076 30.294 1.00 52.19 361 CYS A CA 1
ATOM 2894 C C . CYS A 1 361 ? -11.048 -15.762 29.951 1.00 52.19 361 CYS A C 1
ATOM 2896 O O . CYS A 1 361 ? -12.112 -15.191 30.173 1.00 52.19 361 CYS A O 1
ATOM 2898 N N . HIS A 1 362 ? -11.008 -16.972 29.395 1.00 43.94 362 HIS A N 1
ATOM 2899 C CA . HIS A 1 362 ? -12.179 -17.845 29.382 1.00 43.94 362 HIS A CA 1
ATOM 2900 C C . HIS A 1 362 ? -12.292 -18.541 30.742 1.00 43.94 362 HIS A C 1
ATOM 2902 O O . HIS A 1 362 ? -11.741 -19.619 30.943 1.00 43.94 362 HIS A O 1
ATOM 2908 N N . ASN A 1 363 ? -13.021 -17.934 31.681 1.00 37.28 363 ASN A N 1
ATOM 2909 C CA . ASN A 1 363 ? -13.691 -18.735 32.703 1.00 37.28 363 ASN A CA 1
ATOM 2910 C C . ASN A 1 363 ? -14.991 -19.264 32.086 1.00 37.28 363 ASN A C 1
ATOM 2912 O O . ASN A 1 363 ? -15.614 -18.572 31.285 1.00 37.28 363 ASN A O 1
ATOM 2916 N N . GLY A 1 364 ? -15.360 -20.505 32.409 1.00 36.25 364 GLY A N 1
ATOM 2917 C CA . GLY A 1 364 ? -16.431 -21.290 31.773 1.00 36.25 364 GLY A CA 1
ATOM 2918 C C . GLY A 1 364 ? -17.854 -20.720 31.831 1.00 36.25 364 GLY A C 1
ATOM 2919 O O . GLY A 1 364 ? -18.777 -21.389 31.380 1.00 36.25 364 GLY A O 1
ATOM 2920 N N . ASP A 1 365 ? -18.027 -19.490 32.303 1.00 33.56 365 ASP A N 1
ATOM 2921 C CA . ASP A 1 365 ? -19.285 -18.763 32.339 1.00 33.56 365 ASP A CA 1
ATOM 2922 C C . ASP A 1 365 ? -19.091 -17.519 31.470 1.00 33.56 365 ASP A C 1
ATOM 2924 O O . ASP A 1 365 ? -18.217 -16.708 31.754 1.00 33.56 365 ASP A O 1
ATOM 2928 N N . GLY A 1 366 ? -19.837 -17.399 30.368 1.00 36.53 366 GLY A N 1
ATOM 2929 C CA . GLY A 1 366 ? -19.662 -16.390 29.310 1.00 36.53 366 GLY A CA 1
ATOM 2930 C C . GLY A 1 366 ? -19.919 -14.930 29.710 1.00 36.53 366 GLY A C 1
ATOM 2931 O O . GLY A 1 366 ? -20.592 -14.205 28.977 1.00 36.53 366 GLY A O 1
ATOM 2932 N N . GLU A 1 367 ? -19.392 -14.485 30.846 1.00 32.72 367 GLU A N 1
ATOM 2933 C CA . GLU A 1 367 ? -19.454 -13.122 31.341 1.00 32.72 367 GLU A CA 1
ATOM 2934 C C . GLU A 1 367 ? -18.107 -12.408 31.149 1.00 32.72 367 GLU A C 1
ATOM 2936 O O . GLU A 1 367 ? -17.050 -12.825 31.623 1.00 32.72 367 GLU A O 1
ATOM 2941 N N . PHE A 1 368 ? -18.162 -11.295 30.415 1.00 42.44 368 PHE A N 1
ATOM 2942 C CA . PHE A 1 368 ? -17.047 -10.379 30.196 1.00 42.44 368 PHE A CA 1
ATOM 2943 C C . PHE A 1 368 ? -16.597 -9.776 31.534 1.00 42.44 368 PHE A C 1
ATOM 2945 O O . PHE A 1 368 ? -17.264 -8.892 32.077 1.00 42.44 368 PHE A O 1
ATOM 2952 N N . LEU A 1 369 ? -15.430 -10.172 32.044 1.00 37.22 369 LEU A N 1
ATOM 2953 C CA . LEU A 1 369 ? -14.797 -9.448 33.145 1.00 37.22 369 LEU A CA 1
ATOM 2954 C C . LEU A 1 369 ? -14.323 -8.077 32.643 1.00 37.22 369 LEU A C 1
ATOM 2956 O O . LEU A 1 369 ? -13.242 -7.932 32.070 1.00 37.22 369 LEU A O 1
ATOM 2960 N N . ARG A 1 370 ? -15.130 -7.037 32.897 1.00 38.47 370 ARG A N 1
ATOM 2961 C CA . ARG A 1 370 ? -14.621 -5.664 32.979 1.00 38.47 370 ARG A CA 1
ATOM 2962 C C . ARG A 1 370 ? -13.524 -5.668 34.037 1.00 38.47 370 ARG A C 1
ATOM 2964 O O . ARG A 1 370 ? -13.812 -5.886 35.210 1.00 38.47 370 ARG A O 1
ATOM 2971 N N . ARG A 1 371 ? -12.280 -5.382 33.650 1.00 37.75 371 ARG A N 1
ATOM 2972 C CA . ARG A 1 371 ? -11.265 -4.976 34.626 1.00 37.75 371 ARG A CA 1
ATOM 2973 C C . ARG A 1 371 ? -11.689 -3.621 35.189 1.00 37.75 371 ARG A C 1
ATOM 2975 O O . ARG A 1 371 ? -11.413 -2.583 34.594 1.00 37.75 371 ARG A O 1
ATOM 2982 N N . THR A 1 372 ? -12.410 -3.621 36.303 1.00 27.75 372 THR A N 1
ATOM 2983 C CA . THR A 1 372 ? -12.473 -2.448 37.171 1.00 27.75 372 THR A CA 1
ATOM 2984 C C . THR A 1 372 ? -11.111 -2.321 37.854 1.00 27.75 372 THR A C 1
ATOM 2986 O O . THR A 1 372 ? -10.615 -3.307 38.402 1.00 27.75 372 THR A O 1
ATOM 2989 N N . PRO A 1 373 ? -10.457 -1.150 37.817 1.00 28.98 373 PRO A N 1
ATOM 2990 C CA . PRO A 1 373 ? -9.282 -0.931 38.641 1.00 28.98 373 PRO A CA 1
ATOM 2991 C C . PRO A 1 373 ? -9.753 -0.926 40.097 1.00 28.98 373 PRO A C 1
ATOM 2993 O O . PRO A 1 373 ? -10.456 -0.013 40.528 1.00 28.98 373 PRO A O 1
ATOM 2996 N N . THR A 1 374 ? -9.426 -1.973 40.849 1.00 27.33 374 THR A N 1
ATOM 2997 C CA . THR A 1 374 ? -9.575 -1.960 42.303 1.00 27.33 374 THR A CA 1
ATOM 2998 C C . THR A 1 374 ? -8.602 -0.922 42.860 1.00 27.33 374 THR A C 1
ATOM 3000 O O . THR A 1 374 ? -7.397 -1.073 42.639 1.00 27.33 374 THR A O 1
ATOM 3003 N N . PRO A 1 375 ? -9.066 0.126 43.563 1.00 31.02 375 PRO A N 1
ATOM 3004 C CA . PRO A 1 375 ? -8.158 0.976 44.308 1.00 31.02 375 PRO A CA 1
ATOM 3005 C C . PRO A 1 375 ? -7.571 0.119 45.428 1.00 31.02 375 PRO A C 1
ATOM 3007 O O . PRO A 1 375 ? -8.300 -0.385 46.283 1.00 31.02 375 PRO A O 1
ATOM 3010 N N . THR A 1 376 ? -6.258 -0.089 45.404 1.00 31.17 376 THR A N 1
ATOM 3011 C CA . THR A 1 376 ? -5.530 -0.612 46.557 1.00 31.17 376 THR A CA 1
ATOM 3012 C C . THR A 1 376 ? -5.656 0.420 47.670 1.00 31.17 376 THR A C 1
ATOM 3014 O O . THR A 1 376 ? -4.978 1.446 47.677 1.00 31.17 376 THR A O 1
ATOM 3017 N N . VAL A 1 377 ? -6.603 0.177 48.571 1.00 35.31 377 VAL A N 1
ATOM 3018 C CA . VAL A 1 377 ? -6.649 0.824 49.875 1.00 35.31 377 VAL A CA 1
ATOM 3019 C C . VAL A 1 377 ? -5.500 0.223 50.673 1.00 35.31 377 VAL A C 1
ATOM 3021 O O . VAL A 1 377 ? -5.611 -0.896 51.167 1.00 35.31 377 VAL A O 1
ATOM 3024 N N . ASP A 1 378 ? -4.394 0.956 50.777 1.00 30.89 378 ASP A N 1
ATOM 3025 C CA . ASP A 1 378 ? -3.384 0.689 51.796 1.00 30.89 378 ASP A CA 1
ATOM 3026 C C . ASP A 1 378 ? -3.996 0.996 53.166 1.00 30.89 378 ASP A C 1
ATOM 3028 O O . ASP A 1 378 ? -4.048 2.135 53.638 1.00 30.89 378 ASP A O 1
ATOM 3032 N N . SER A 1 379 ? -4.506 -0.047 53.812 1.00 34.16 379 SER A N 1
ATOM 3033 C CA . SER A 1 379 ? -4.790 -0.050 55.239 1.00 34.16 379 SER A CA 1
ATOM 3034 C C . SER A 1 379 ? -3.516 -0.422 56.007 1.00 34.16 379 SER A C 1
ATOM 3036 O O . SER A 1 379 ? -3.245 -1.608 56.164 1.00 34.16 379 SER A O 1
ATOM 3038 N N . ARG A 1 380 ? -2.762 0.616 56.411 1.00 31.83 380 ARG A N 1
ATOM 3039 C CA . ARG A 1 380 ? -2.280 0.962 57.780 1.00 31.83 380 ARG A CA 1
ATOM 3040 C C . ARG A 1 380 ? -1.680 -0.138 58.689 1.00 31.83 380 ARG A C 1
ATOM 3042 O O . ARG A 1 380 ? -2.069 -1.296 58.597 1.00 31.83 380 ARG A O 1
ATOM 3049 N N . PRO A 1 381 ? -0.773 0.202 59.632 1.00 44.12 381 PRO A N 1
ATOM 3050 C CA . PRO A 1 381 ? -1.005 1.182 60.717 1.00 44.12 381 PRO A CA 1
ATOM 3051 C C . PRO A 1 381 ? -0.594 2.622 60.418 1.00 44.12 381 PRO A C 1
ATOM 3053 O O . PRO A 1 381 ? 0.548 2.817 59.950 1.00 44.12 381 PRO A O 1
#